Protein AF-A0A845UTW7-F1 (afdb_monomer_lite)

Sequence (625 aa):
MLAPALRFAIERIWRVDAPGRPQSWRLVCEIFSTGKVDPVLGNVALRILSENVTDVGDLAGLIERVAATPDDATLASVLNRLSRFVSMEIEGTRSITPERAIAWATLSERLTRANRFPLFDPARVLMQAIFQYGDLSDAALLDVFGRAARAMLGFAWSHSPPLQATSVSAIRFVGKSFAADATASRALLDRILRDPHFSQYADREAPWLSEQILPIAAADPAFAVEVYRCIYGQMITDTATSALGGSRSRIMPLSSNRRQDYEHSRWHLGQSLGRFLDISPEHGTRAVIEAVIGRAATEGYGIPDEPVLIDLGTTKVEFRGHDAEFNAWEEEDHDAPGGDDDLLKNFVAFLRRCNAEAFSVSVAAASRDYATASVWTRILGVASERVEEVGDLVWPLTERPDLIENSDTLRDAVRFVVAAWPSRAQEEKVRVERMWLDDTRHPDEERQKRWRLILGRLLALIPEEELALAATRNLRRQMEKAEELEENRPIRTSHFSWGGHEDWEIERLRQEGVDMDAGPNRMVLDASNALDAMCNATPNDGGAAALTALWSDAMALMALLDGNLGLHGRVDHSAWGHISNAIERVASSPNYAPGVDGLPDLETMFAVLDRLSSSRYPETRETKG

Foldseek 3Di:
DVLVVLLVVLLVLLVPADFQSQVLLVVLLVLQVPPDHDPSNNLSSLLSLLVPDQALRPNNNVLVVCVVCVPDPSNLVSLLVSLVSNLVVCVVVLADDQRSLLNLLLQLLSLLVSLDPSSLNSSLSSLVSCLRHNDCVDLSSLLSQLNSLLSQLVSQVVDVVGVLVSNLSSLLSNLQSCQSDVVSSLVRVVQCLDP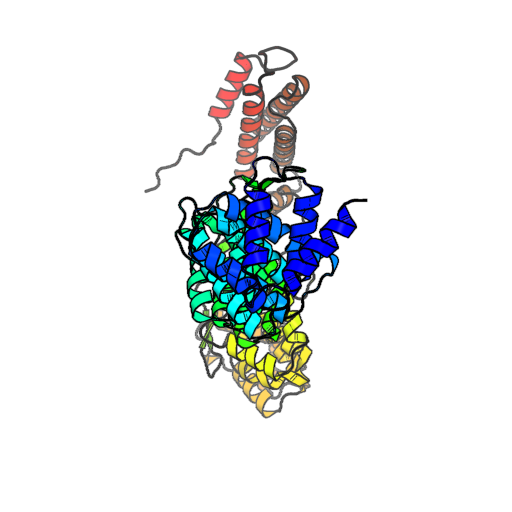PNVLVDLLRRLLSNLLSLLSNLLRPLVSSLVSLLSLLQDFHPFQPKAFVNRDQDPPDGDIGGSRVSSVSSLQSNLLCLLVSCVSPVLSSLSSLFSNQLSNLNPVPPDDWDDWDWFCQPVAIATATGHDDPQADPPDPPVPDPPDSSDSLVSVLVNCLPDALVSLLSSVVSCRPHYGHLSSLLSSLQSCLVVCVGHVVSCLSSLLGCRQCLDQSNVLSSLSNCLSNLVVDDLVSLVSNVVVLPPPVVQPDPVSVVSSLLSLLQNLLRHDLVSRNDPVSSVSSVVCVVVVSRDHSGRPHHDDDDPDPVVVVVLVVVVVVVDPCVDDLLVVLQVLLVVLQVLLVVADLQHALVSLLVSLVSLVVSVVSLVVDVPYDPVSLVSNLVSSVSSLCSQVRRPNRDDPPSNHHHPVRSVVVVVVSVPDCPPPDPDPDD

Radius of gyration: 34.96 Å; chains: 1; bounding box: 79×62×101 Å

Structure (mmCIF, N/CA/C/O backbone):
data_AF-A0A845UTW7-F1
#
_entry.id   AF-A0A845UTW7-F1
#
loop_
_atom_site.group_PDB
_atom_site.id
_atom_site.type_symbol
_atom_site.label_atom_id
_atom_site.label_alt_id
_atom_site.label_comp_id
_atom_site.label_asym_id
_atom_site.label_entity_id
_atom_site.label_seq_id
_atom_site.pdbx_PDB_ins_code
_atom_site.Cartn_x
_atom_site.Cartn_y
_atom_site.Cartn_z
_atom_site.occupancy
_atom_site.B_iso_or_equiv
_atom_site.auth_seq_id
_atom_site.auth_comp_id
_atom_site.auth_asym_id
_atom_site.auth_atom_id
_atom_site.pdbx_PDB_model_num
ATOM 1 N N . MET A 1 1 ? 21.739 27.414 -45.839 1.00 52.81 1 MET A N 1
ATOM 2 C CA . MET A 1 1 ? 20.981 26.729 -46.915 1.00 52.81 1 MET A CA 1
ATOM 3 C C . MET A 1 1 ? 21.338 25.241 -47.103 1.00 52.81 1 MET A C 1
ATOM 5 O O . MET A 1 1 ? 20.718 24.609 -47.942 1.00 52.81 1 MET A O 1
ATOM 9 N N . LEU A 1 2 ? 22.261 24.639 -46.332 1.00 64.94 2 LEU A N 1
ATOM 10 C CA . LEU A 1 2 ? 22.668 23.229 -46.524 1.00 64.94 2 LEU A CA 1
ATOM 11 C C . LEU A 1 2 ? 21.744 22.191 -45.853 1.00 64.94 2 LEU A C 1
ATOM 13 O O . LEU A 1 2 ? 21.607 21.085 -46.364 1.00 64.94 2 LEU A O 1
ATOM 17 N N . ALA A 1 3 ? 21.074 22.539 -44.749 1.00 69.00 3 ALA A N 1
ATOM 18 C CA . ALA A 1 3 ? 20.272 21.585 -43.974 1.00 69.00 3 ALA A CA 1
ATOM 19 C C . ALA A 1 3 ? 19.110 20.921 -44.757 1.00 69.00 3 ALA A C 1
ATOM 21 O O . ALA A 1 3 ? 18.964 19.706 -44.641 1.00 69.00 3 ALA A O 1
ATOM 22 N N . PRO A 1 4 ? 18.326 21.629 -45.601 1.00 79.81 4 PRO A N 1
ATOM 23 C CA . PRO A 1 4 ? 17.279 20.985 -46.402 1.00 79.81 4 PRO A CA 1
ATOM 24 C C . PRO A 1 4 ? 17.827 20.002 -47.445 1.00 79.81 4 PRO A C 1
ATOM 26 O O . PRO A 1 4 ? 17.272 18.924 -47.622 1.00 79.81 4 PRO A O 1
ATOM 29 N N . ALA A 1 5 ? 18.940 20.335 -48.108 1.00 83.19 5 ALA A N 1
ATOM 30 C CA . ALA A 1 5 ? 19.561 19.456 -49.102 1.00 83.19 5 ALA A CA 1
ATOM 31 C C . ALA A 1 5 ? 20.153 18.191 -48.457 1.00 83.19 5 ALA A C 1
ATOM 33 O O . ALA A 1 5 ? 19.958 17.089 -48.965 1.00 83.19 5 ALA A O 1
ATOM 34 N N . LEU A 1 6 ? 20.812 18.346 -47.301 1.00 83.25 6 LEU A N 1
ATOM 35 C CA . LEU A 1 6 ? 21.294 17.226 -46.489 1.00 83.25 6 LEU A CA 1
ATOM 36 C C . LEU A 1 6 ? 20.143 16.331 -46.031 1.00 83.25 6 LEU A C 1
ATOM 38 O O . LEU A 1 6 ? 20.268 15.108 -46.072 1.00 83.25 6 LEU A O 1
ATOM 42 N N . ARG A 1 7 ? 19.002 16.931 -45.670 1.00 85.25 7 ARG A N 1
ATOM 43 C CA . ARG A 1 7 ? 17.807 16.174 -45.307 1.00 85.25 7 ARG A CA 1
ATOM 44 C C . ARG A 1 7 ? 17.332 15.278 -46.441 1.00 85.25 7 ARG A C 1
ATOM 46 O O . ARG A 1 7 ? 17.216 14.073 -46.243 1.00 85.25 7 ARG A O 1
ATOM 53 N N . PHE A 1 8 ? 17.132 15.840 -47.632 1.00 87.12 8 PHE A N 1
ATOM 54 C CA . PHE A 1 8 ? 16.706 15.057 -48.793 1.00 87.12 8 PHE A CA 1
ATOM 55 C C . PHE A 1 8 ? 17.696 13.945 -49.152 1.00 87.12 8 PHE A C 1
ATOM 57 O O . PHE A 1 8 ? 17.273 12.864 -49.558 1.00 87.12 8 PHE A O 1
ATOM 64 N N . ALA A 1 9 ? 19.001 14.184 -48.998 1.00 88.12 9 ALA A N 1
ATOM 65 C CA . ALA A 1 9 ? 20.018 13.176 -49.278 1.00 88.12 9 ALA A CA 1
ATOM 66 C C . ALA A 1 9 ? 19.920 11.976 -48.320 1.00 88.12 9 ALA A C 1
ATOM 68 O O . ALA A 1 9 ? 19.870 10.838 -48.780 1.00 88.12 9 ALA A O 1
ATOM 69 N N . ILE A 1 10 ? 19.842 12.220 -47.008 1.00 88.25 10 ILE A N 1
ATOM 70 C CA . ILE A 1 10 ? 19.775 11.153 -45.995 1.00 88.25 10 ILE A CA 1
ATOM 71 C C . ILE A 1 10 ? 18.435 10.415 -46.067 1.00 88.25 10 ILE A C 1
ATOM 73 O O . ILE A 1 10 ? 18.403 9.189 -46.020 1.00 88.25 10 ILE A O 1
ATOM 77 N N . GLU A 1 11 ? 17.334 11.139 -46.263 1.00 89.69 11 GLU A N 1
ATOM 78 C CA . GLU A 1 11 ? 16.005 10.541 -46.413 1.00 89.69 11 GLU A CA 1
ATOM 79 C C . GLU A 1 11 ? 15.911 9.669 -47.675 1.00 89.69 11 GLU A C 1
ATOM 81 O O . GLU A 1 11 ? 15.311 8.594 -47.659 1.00 89.69 11 GLU A O 1
ATOM 86 N N . ARG A 1 12 ? 16.562 10.080 -48.773 1.00 91.25 12 ARG A N 1
ATOM 87 C CA . ARG A 1 12 ? 16.671 9.248 -49.976 1.00 91.25 12 ARG A CA 1
ATOM 88 C C . ARG A 1 12 ? 17.466 7.971 -49.712 1.00 91.25 12 ARG A C 1
ATOM 90 O O . ARG A 1 12 ? 17.062 6.925 -50.209 1.00 91.25 12 ARG A O 1
ATOM 97 N N . ILE A 1 13 ? 18.567 8.049 -48.959 1.00 91.38 13 ILE A N 1
ATOM 98 C CA . ILE A 1 13 ? 19.357 6.866 -48.588 1.00 91.38 13 ILE A CA 1
ATOM 99 C C . ILE A 1 13 ? 18.488 5.908 -47.773 1.00 91.38 13 ILE A C 1
ATOM 101 O O . ILE A 1 13 ? 18.367 4.755 -48.168 1.00 91.38 13 ILE A O 1
ATOM 105 N N . TRP A 1 14 ? 17.789 6.400 -46.745 1.00 92.81 14 TRP A N 1
ATOM 106 C CA . TRP A 1 14 ? 16.873 5.590 -45.935 1.00 92.81 14 TRP A CA 1
ATOM 107 C C . TRP A 1 14 ? 15.832 4.842 -46.775 1.00 92.81 14 TRP A C 1
ATOM 109 O O . TRP A 1 14 ? 15.663 3.631 -46.640 1.00 92.81 14 TRP A O 1
ATOM 119 N N . ARG A 1 15 ? 15.153 5.555 -47.684 1.00 90.31 15 ARG A N 1
ATOM 120 C CA . ARG A 1 15 ? 14.069 4.992 -48.506 1.00 90.31 15 ARG A CA 1
ATOM 121 C C . ARG A 1 15 ? 14.539 3.925 -49.497 1.00 90.31 15 ARG A C 1
ATOM 123 O O . ARG A 1 15 ? 13.763 3.028 -49.810 1.00 90.31 15 ARG A O 1
ATOM 130 N N . VAL A 1 16 ? 15.758 4.050 -50.025 1.00 93.56 16 VAL A N 1
ATOM 131 C CA . VAL A 1 16 ? 16.311 3.140 -51.049 1.00 93.56 16 VAL A CA 1
ATOM 132 C C . VAL A 1 16 ? 17.131 2.002 -50.424 1.00 93.56 16 VAL A C 1
ATOM 134 O O . VAL A 1 16 ? 17.463 1.039 -51.112 1.00 93.56 16 VAL A O 1
ATOM 137 N N . ASP A 1 17 ? 17.450 2.091 -49.132 1.00 93.44 17 ASP A N 1
ATOM 138 C CA . ASP A 1 17 ? 18.203 1.065 -48.415 1.00 93.44 17 ASP A CA 1
ATOM 139 C C . ASP A 1 17 ? 17.452 -0.273 -48.348 1.00 93.44 17 ASP A C 1
ATOM 141 O O . ASP A 1 17 ? 16.219 -0.335 -48.402 1.00 93.44 17 ASP A O 1
ATOM 145 N N . ALA A 1 18 ? 18.217 -1.348 -48.183 1.00 91.69 18 ALA A N 1
ATOM 146 C CA . ALA A 1 18 ? 17.693 -2.693 -48.003 1.00 91.69 18 ALA A CA 1
ATOM 147 C C . ALA A 1 18 ? 16.895 -2.821 -46.685 1.00 91.69 18 ALA A C 1
ATOM 149 O O . ALA A 1 18 ? 17.073 -2.003 -45.771 1.00 91.69 18 ALA A O 1
ATOM 150 N N . PRO A 1 19 ? 16.047 -3.862 -46.541 1.00 89.38 19 PRO A N 1
ATOM 151 C CA . PRO A 1 19 ? 15.441 -4.205 -45.255 1.00 89.38 19 PRO A CA 1
ATOM 152 C C . PRO A 1 19 ? 16.501 -4.270 -44.146 1.00 89.38 19 PRO A C 1
ATOM 154 O O . PRO A 1 19 ? 17.603 -4.769 -44.372 1.00 89.38 19 PRO A O 1
ATOM 157 N N . GLY A 1 20 ? 16.201 -3.718 -42.969 1.00 88.00 20 GLY A N 1
ATOM 158 C CA . GLY A 1 20 ? 17.194 -3.553 -41.899 1.00 88.00 20 GLY A CA 1
ATOM 159 C C . GLY A 1 20 ? 18.000 -2.257 -41.949 1.00 88.00 20 GLY A C 1
ATOM 160 O O . GLY A 1 20 ? 18.715 -1.956 -40.995 1.00 88.00 20 GLY A O 1
ATOM 161 N N . ARG A 1 21 ? 17.898 -1.489 -43.039 1.00 93.62 21 ARG A N 1
ATOM 162 C CA . ARG A 1 21 ? 18.571 -0.196 -43.244 1.00 93.62 21 ARG A CA 1
ATOM 163 C C . ARG A 1 21 ? 20.090 -0.205 -42.959 1.00 93.62 21 ARG A C 1
ATOM 165 O O . ARG A 1 21 ? 20.611 0.735 -42.345 1.00 93.62 21 ARG A O 1
ATOM 172 N N . PRO A 1 22 ? 20.845 -1.253 -43.353 1.00 92.06 22 PRO A N 1
ATOM 173 C CA . PRO A 1 22 ? 22.240 -1.402 -42.944 1.00 92.06 22 PRO A CA 1
ATOM 174 C C . PRO A 1 22 ? 23.150 -0.292 -43.487 1.00 92.06 22 PRO A C 1
ATOM 176 O O . PRO A 1 22 ? 24.118 0.077 -42.818 1.00 92.06 22 PRO A O 1
ATOM 179 N N . GLN A 1 23 ? 22.872 0.259 -44.675 1.00 91.69 23 GLN A N 1
ATOM 180 C CA . GLN A 1 23 ? 23.681 1.341 -45.247 1.00 91.69 23 GLN A CA 1
ATOM 181 C C . GLN A 1 23 ? 23.428 2.669 -44.528 1.00 91.69 23 GLN A C 1
ATOM 183 O O . GLN A 1 23 ? 24.366 3.424 -44.285 1.00 91.69 23 GLN A O 1
ATOM 188 N N . SER A 1 24 ? 22.186 2.923 -44.128 1.00 92.38 24 SER A N 1
ATOM 189 C CA . SER A 1 24 ? 21.762 4.122 -43.406 1.00 92.38 24 SER A CA 1
ATOM 190 C C . SER A 1 24 ? 22.375 4.167 -42.009 1.00 92.38 24 SER A C 1
ATOM 192 O O . SER A 1 24 ? 22.978 5.170 -41.619 1.00 92.38 24 SER A O 1
ATOM 194 N N . TRP A 1 25 ? 22.313 3.047 -41.280 1.00 92.31 25 TRP A N 1
ATOM 195 C CA . TRP A 1 25 ? 22.975 2.916 -39.981 1.00 92.31 25 TRP A CA 1
ATOM 196 C C . TRP A 1 25 ? 24.496 2.974 -40.113 1.00 92.31 25 TRP A C 1
ATOM 198 O O . TRP A 1 25 ? 25.168 3.573 -39.270 1.00 92.31 25 TRP A O 1
ATOM 208 N N . ARG A 1 26 ? 25.059 2.417 -41.196 1.00 90.12 26 ARG A N 1
ATOM 209 C CA . ARG A 1 26 ? 26.493 2.530 -41.469 1.00 90.12 26 ARG A CA 1
ATOM 210 C C . ARG A 1 26 ? 26.931 3.973 -41.661 1.00 90.12 26 ARG A C 1
ATOM 212 O O . ARG A 1 26 ? 27.864 4.392 -40.978 1.00 90.12 26 ARG A O 1
ATOM 219 N N . LEU A 1 27 ? 26.230 4.706 -42.521 1.00 89.50 27 LEU A N 1
ATOM 220 C CA . LEU A 1 27 ? 26.494 6.108 -42.816 1.00 89.50 27 LEU A CA 1
ATOM 221 C C . LEU A 1 27 ? 26.523 6.949 -41.540 1.00 89.50 27 LEU A C 1
ATOM 223 O O . LEU A 1 27 ? 27.447 7.733 -41.344 1.00 89.50 27 LEU A O 1
ATOM 227 N N . VAL A 1 28 ? 25.545 6.779 -40.646 1.00 88.31 28 VAL A N 1
ATOM 228 C CA . VAL A 1 28 ? 25.522 7.558 -39.403 1.00 88.31 28 VAL A CA 1
ATOM 229 C C . VAL A 1 28 ? 26.665 7.181 -38.473 1.00 88.31 28 VAL A C 1
ATOM 231 O O . VAL A 1 28 ? 27.310 8.074 -37.940 1.00 88.31 28 VAL A O 1
ATOM 234 N N . CYS A 1 29 ? 27.025 5.910 -38.322 1.00 86.81 29 CYS A N 1
ATOM 235 C CA . CYS A 1 29 ? 28.227 5.594 -37.548 1.00 86.81 29 CYS A CA 1
ATOM 236 C C . CYS A 1 29 ? 29.504 6.193 -38.166 1.00 86.81 29 CYS A C 1
ATOM 238 O O . CYS A 1 29 ? 30.359 6.667 -37.425 1.00 86.81 29 CYS A O 1
ATOM 240 N N . GLU A 1 30 ? 29.626 6.215 -39.496 1.00 86.50 30 GLU A N 1
ATOM 241 C CA . GLU A 1 30 ? 30.783 6.786 -40.203 1.00 86.50 30 GLU A CA 1
ATOM 242 C C . GLU A 1 30 ? 30.869 8.313 -40.064 1.00 86.50 30 GLU A C 1
ATOM 244 O O . GLU A 1 30 ? 31.948 8.855 -39.814 1.00 86.50 30 GLU A O 1
ATOM 249 N N . ILE A 1 31 ? 29.732 9.017 -40.142 1.00 85.38 31 ILE A N 1
ATOM 250 C CA . ILE A 1 31 ? 29.660 10.463 -39.878 1.00 85.38 31 ILE A CA 1
ATOM 251 C C . ILE A 1 31 ? 30.262 10.763 -38.501 1.00 85.38 31 ILE A C 1
ATOM 253 O O . ILE A 1 31 ? 31.047 11.701 -38.356 1.00 85.38 31 ILE A O 1
ATOM 257 N N . PHE A 1 32 ? 29.941 9.934 -37.506 1.00 81.62 32 PHE A N 1
ATOM 258 C CA . PHE A 1 32 ? 30.353 10.136 -36.121 1.00 81.62 32 PHE A CA 1
ATOM 259 C C . PHE A 1 32 ? 31.695 9.493 -35.740 1.00 81.62 32 PHE A C 1
ATOM 261 O O . PHE A 1 32 ? 32.225 9.827 -34.682 1.00 81.62 32 PHE A O 1
ATOM 268 N N . SER A 1 33 ? 32.285 8.645 -36.591 1.00 78.38 33 SER A N 1
ATOM 269 C CA . SER A 1 33 ? 33.652 8.131 -36.402 1.00 78.38 33 SER A CA 1
ATOM 270 C C . SER A 1 33 ? 34.731 9.152 -36.760 1.00 78.38 33 SER A C 1
ATOM 272 O O . SER A 1 33 ? 35.894 8.989 -36.397 1.00 78.38 33 SER A O 1
ATOM 274 N N . THR A 1 34 ? 34.370 10.222 -37.473 1.00 72.44 34 THR A N 1
ATOM 275 C CA . THR A 1 34 ? 35.296 11.319 -37.762 1.00 72.44 34 THR A CA 1
ATOM 276 C C . THR A 1 34 ? 35.497 12.174 -36.506 1.00 72.44 34 THR A C 1
ATOM 278 O O . THR A 1 34 ? 34.540 12.647 -35.898 1.00 72.44 34 THR A O 1
ATOM 281 N N . GLY A 1 35 ? 36.750 12.391 -36.085 1.00 63.03 35 GLY A N 1
ATOM 282 C CA . GLY A 1 35 ? 37.081 13.059 -34.811 1.00 63.03 35 GLY A CA 1
ATOM 283 C C . GLY A 1 35 ? 36.535 14.489 -34.632 1.00 63.03 35 GLY A C 1
ATOM 284 O O . GLY A 1 35 ? 36.616 15.040 -33.536 1.00 63.03 35 GLY A O 1
ATOM 285 N N . LYS A 1 36 ? 35.960 15.094 -35.683 1.00 72.56 36 LYS A N 1
ATOM 286 C CA . LYS A 1 36 ? 35.165 16.328 -35.638 1.00 72.56 36 LYS A CA 1
ATOM 287 C C . LYS A 1 36 ? 33.945 16.196 -36.553 1.00 72.56 36 LYS A C 1
ATOM 289 O O . LYS A 1 36 ? 34.042 16.432 -37.753 1.00 72.56 36 LYS A O 1
ATOM 294 N N . VAL A 1 37 ? 32.802 15.861 -35.964 1.00 75.56 37 VAL A N 1
ATOM 295 C CA . VAL A 1 37 ? 31.505 15.826 -36.655 1.00 75.56 37 VAL A CA 1
ATOM 296 C C . VAL A 1 37 ? 30.961 17.244 -36.791 1.00 75.56 37 VAL A C 1
ATOM 298 O O . VAL A 1 37 ? 30.896 17.966 -35.794 1.00 75.56 37 VAL A O 1
ATOM 301 N N . ASP A 1 38 ? 30.522 17.634 -37.988 1.00 81.56 38 ASP A N 1
ATOM 302 C CA . ASP A 1 38 ? 29.735 18.857 -38.165 1.00 81.56 38 ASP A CA 1
ATOM 303 C C . ASP A 1 38 ? 28.407 18.729 -37.381 1.00 81.56 38 ASP A C 1
ATOM 305 O O . ASP A 1 38 ? 27.634 17.798 -37.641 1.00 81.56 38 ASP A O 1
ATOM 309 N N . PRO A 1 39 ? 28.115 19.622 -36.412 1.00 82.00 39 PRO A N 1
ATOM 310 C CA . PRO A 1 39 ? 26.923 19.502 -35.574 1.00 82.00 39 PRO A CA 1
ATOM 311 C C . PRO A 1 39 ? 25.610 19.562 -36.361 1.00 82.00 39 PRO A C 1
ATOM 313 O O . PRO A 1 39 ? 24.641 18.913 -35.974 1.00 82.00 39 PRO A O 1
ATOM 316 N N . VAL A 1 40 ? 25.559 20.315 -37.464 1.00 83.38 40 VAL A N 1
ATOM 317 C CA . VAL A 1 40 ? 24.364 20.420 -38.309 1.00 83.38 40 VAL A CA 1
ATOM 318 C C . VAL A 1 40 ? 24.149 19.108 -39.052 1.00 83.38 40 VAL A C 1
ATOM 320 O O . VAL A 1 40 ? 23.042 18.577 -39.020 1.00 83.38 40 VAL A O 1
ATOM 323 N N . LEU A 1 41 ? 25.197 18.548 -39.662 1.00 84.50 41 LEU A N 1
ATOM 324 C CA . LEU A 1 41 ? 25.120 17.258 -40.349 1.00 84.50 41 LEU A CA 1
ATOM 325 C C . LEU A 1 41 ? 24.710 16.133 -39.392 1.00 84.50 41 LEU A C 1
ATOM 327 O O . LEU A 1 41 ? 23.784 15.382 -39.693 1.00 84.50 41 LEU A O 1
ATOM 331 N N . GLY A 1 42 ? 25.365 16.041 -38.231 1.00 85.25 42 GLY A N 1
ATOM 332 C CA . GLY A 1 42 ? 25.081 15.008 -37.236 1.00 85.25 42 GLY A CA 1
ATOM 333 C C . GLY A 1 42 ? 23.652 15.087 -36.695 1.00 85.25 42 GLY A C 1
ATOM 334 O O . GLY A 1 42 ? 22.963 14.071 -36.634 1.00 85.25 42 GLY A O 1
ATOM 335 N N . ASN A 1 43 ? 23.175 16.291 -36.361 1.00 87.62 43 ASN A N 1
ATOM 336 C CA . ASN A 1 43 ? 21.818 16.484 -35.847 1.00 87.62 43 ASN A CA 1
ATOM 337 C C . ASN A 1 43 ? 20.749 16.225 -36.917 1.00 87.62 43 ASN A C 1
ATOM 339 O O . ASN A 1 43 ? 19.729 15.609 -36.619 1.00 87.62 43 ASN A O 1
ATOM 343 N N . VAL A 1 44 ? 20.977 16.663 -38.162 1.00 87.94 44 VAL A N 1
ATOM 344 C CA . VAL A 1 44 ? 20.064 16.384 -39.283 1.00 87.94 44 VAL A CA 1
ATOM 345 C C . VAL A 1 44 ? 19.988 14.879 -39.541 1.00 87.94 44 VAL A C 1
ATOM 347 O O . VAL A 1 44 ? 18.890 14.355 -39.701 1.00 87.94 44 VAL A O 1
ATOM 350 N N . ALA A 1 45 ? 21.120 14.172 -39.514 1.00 89.12 45 ALA A N 1
ATOM 351 C CA . ALA A 1 45 ? 21.154 12.727 -39.710 1.00 89.12 45 ALA A CA 1
ATOM 352 C C . ALA A 1 45 ? 20.386 11.968 -38.620 1.00 89.12 45 ALA A C 1
ATOM 354 O O . ALA A 1 45 ? 19.508 11.171 -38.940 1.00 89.12 45 ALA A O 1
ATOM 355 N N . LEU A 1 46 ? 20.670 12.248 -37.342 1.00 90.88 46 LEU A N 1
ATOM 356 C CA . LEU A 1 46 ? 20.001 11.582 -36.219 1.00 90.88 46 LEU A CA 1
ATOM 357 C C . LEU A 1 46 ? 18.497 11.845 -36.201 1.00 90.88 46 LEU A C 1
ATOM 359 O O . LEU A 1 46 ? 17.735 10.912 -35.974 1.00 90.88 46 LEU A O 1
ATOM 363 N N . ARG A 1 47 ? 18.076 13.080 -36.494 1.00 88.62 47 ARG A N 1
ATOM 364 C CA . ARG A 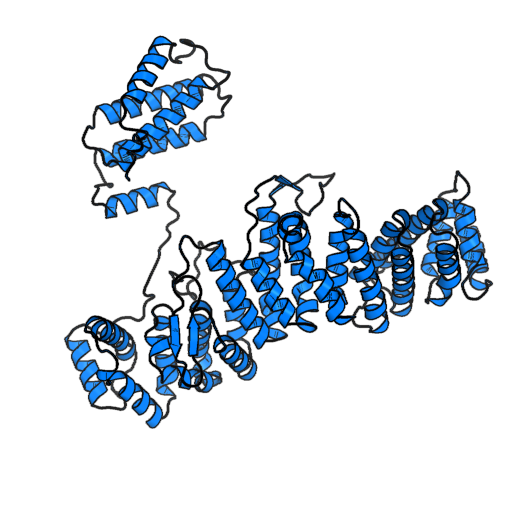1 47 ? 16.660 13.443 -36.583 1.00 88.62 47 ARG A CA 1
ATOM 365 C C . ARG A 1 47 ? 15.935 12.679 -37.690 1.00 88.62 47 ARG A C 1
ATOM 367 O O . ARG A 1 47 ? 14.834 12.196 -37.481 1.00 88.62 47 ARG A O 1
ATOM 374 N N . ILE A 1 48 ? 16.537 12.565 -38.872 1.00 88.94 48 ILE A N 1
ATOM 375 C CA . ILE A 1 48 ? 15.904 11.848 -39.986 1.00 88.94 48 ILE A CA 1
ATOM 376 C C . ILE A 1 48 ? 15.786 10.369 -39.656 1.00 88.94 48 ILE A C 1
ATOM 378 O O . ILE A 1 48 ? 14.726 9.791 -39.865 1.00 88.94 48 ILE A O 1
ATOM 382 N N . LEU A 1 49 ? 16.846 9.759 -39.123 1.00 89.56 49 LEU A N 1
ATOM 383 C CA . LEU A 1 49 ? 16.784 8.355 -38.737 1.00 89.56 49 LEU A CA 1
ATOM 384 C C . LEU A 1 49 ? 15.774 8.121 -37.610 1.00 89.56 49 LEU A C 1
ATOM 386 O O . LEU A 1 49 ? 15.035 7.148 -37.680 1.00 89.56 49 LEU A O 1
ATOM 390 N N . SER A 1 50 ? 15.694 9.005 -36.607 1.00 90.88 50 SER A N 1
ATOM 391 C CA . SER A 1 50 ? 14.708 8.861 -35.531 1.00 90.88 50 SER A CA 1
ATOM 392 C C . SER A 1 50 ? 13.281 8.947 -36.067 1.00 90.88 50 SER A C 1
ATOM 394 O O . SER A 1 50 ? 12.493 8.054 -35.762 1.00 90.88 50 SER A O 1
ATOM 396 N N . GLU A 1 51 ? 12.975 9.954 -36.894 1.00 89.00 51 GLU A N 1
ATOM 397 C CA . GLU A 1 51 ? 11.641 10.212 -37.461 1.00 89.00 51 GLU A CA 1
ATOM 398 C C . GLU A 1 51 ? 11.175 9.100 -38.422 1.00 89.00 51 GLU A C 1
ATOM 400 O O . GLU A 1 51 ? 9.974 8.877 -38.558 1.00 89.00 51 GLU A O 1
ATOM 405 N N . ASN A 1 52 ? 12.102 8.410 -39.099 1.00 91.50 52 ASN A N 1
ATOM 406 C CA . ASN A 1 52 ? 11.770 7.425 -40.134 1.00 91.50 52 ASN A CA 1
ATOM 407 C C . ASN A 1 52 ? 11.711 5.966 -39.649 1.00 91.50 52 ASN A C 1
ATOM 409 O O . ASN A 1 52 ? 11.301 5.108 -40.429 1.00 91.50 52 ASN A O 1
ATOM 413 N N . VAL A 1 53 ? 12.100 5.662 -38.405 1.00 93.94 53 VAL A N 1
ATOM 414 C CA . VAL A 1 53 ? 11.887 4.322 -37.828 1.00 93.94 53 VAL A CA 1
ATOM 415 C C . VAL A 1 53 ? 10.399 4.132 -37.562 1.00 93.94 53 VAL A C 1
ATOM 417 O O . VAL A 1 53 ? 9.820 4.828 -36.724 1.00 93.94 53 VAL A O 1
ATOM 420 N N . THR A 1 54 ? 9.801 3.167 -38.256 1.00 91.38 54 THR A N 1
ATOM 421 C CA . THR A 1 54 ? 8.370 2.849 -38.138 1.00 91.38 54 THR A CA 1
ATOM 422 C C . THR A 1 54 ? 8.114 1.501 -37.476 1.00 91.38 54 THR A C 1
ATOM 424 O O . THR A 1 54 ? 7.136 1.365 -36.745 1.00 91.38 54 THR A O 1
ATOM 427 N N . ASP A 1 55 ? 9.020 0.537 -37.657 1.00 92.75 55 ASP A N 1
ATOM 428 C CA . ASP A 1 55 ? 8.913 -0.805 -37.090 1.00 92.75 55 ASP A CA 1
ATOM 429 C C . ASP A 1 55 ? 10.276 -1.371 -36.642 1.00 92.75 55 ASP A C 1
ATOM 431 O O . ASP A 1 55 ? 11.334 -0.758 -36.805 1.00 92.75 55 ASP A O 1
ATOM 435 N N . VAL A 1 56 ? 10.251 -2.559 -36.031 1.00 93.06 56 VAL A N 1
ATOM 436 C CA . VAL A 1 56 ? 11.450 -3.258 -35.532 1.00 93.06 56 VAL A CA 1
ATOM 437 C C . VAL A 1 56 ? 12.421 -3.611 -36.666 1.00 93.06 56 VAL A C 1
ATOM 439 O O . VAL A 1 56 ? 13.638 -3.614 -36.467 1.00 93.06 56 VAL A O 1
ATOM 442 N N . GLY A 1 57 ? 11.899 -3.917 -37.853 1.00 93.38 57 GLY A N 1
ATOM 443 C CA . GLY A 1 57 ? 12.672 -4.268 -39.037 1.00 93.38 57 GLY A CA 1
ATOM 444 C C . GLY A 1 57 ? 13.570 -3.129 -39.505 1.00 93.38 57 GLY A C 1
ATOM 445 O O . GLY A 1 57 ? 14.693 -3.397 -39.923 1.00 93.38 57 GLY A O 1
ATOM 446 N N . ASP A 1 58 ? 13.159 -1.869 -39.352 1.00 94.62 58 ASP A N 1
ATOM 447 C CA . ASP A 1 58 ? 14.003 -0.703 -39.660 1.00 94.62 58 ASP A CA 1
ATOM 448 C C . ASP A 1 58 ? 15.276 -0.626 -38.786 1.00 94.62 58 ASP A C 1
ATOM 450 O O . ASP A 1 58 ? 16.271 -0.012 -39.180 1.00 94.62 58 ASP A O 1
ATOM 454 N N . LEU A 1 59 ? 15.280 -1.272 -37.613 1.00 94.94 59 LEU A N 1
ATOM 455 C CA . LEU A 1 59 ? 16.401 -1.281 -36.665 1.00 94.94 59 LEU A CA 1
ATOM 456 C C . LEU A 1 59 ? 17.334 -2.491 -36.816 1.00 94.94 59 LEU A C 1
ATOM 458 O O . LEU A 1 59 ? 18.368 -2.537 -36.143 1.00 94.94 59 LEU A O 1
ATOM 462 N N . ALA A 1 60 ? 17.016 -3.463 -37.679 1.00 93.69 60 ALA A N 1
ATOM 463 C CA . ALA A 1 60 ? 17.743 -4.735 -37.725 1.00 93.69 60 ALA A CA 1
ATOM 464 C C . ALA A 1 60 ? 19.249 -4.556 -37.999 1.00 93.69 60 ALA A C 1
ATOM 466 O O . ALA A 1 60 ? 20.071 -5.114 -37.275 1.00 93.69 60 ALA A O 1
ATOM 467 N N . GLY A 1 61 ? 19.632 -3.701 -38.954 1.00 93.00 61 GLY A N 1
ATOM 468 C CA . GLY A 1 61 ? 21.039 -3.436 -39.268 1.00 93.00 61 GLY A CA 1
ATOM 469 C C . GLY A 1 61 ? 21.799 -2.719 -38.144 1.00 93.00 61 GLY A C 1
ATOM 470 O O . GLY A 1 61 ? 23.001 -2.935 -37.977 1.00 93.00 61 GLY A O 1
ATOM 471 N N . LEU A 1 62 ? 21.117 -1.902 -37.331 1.00 93.75 62 LEU A N 1
ATOM 472 C CA . LEU A 1 62 ? 21.715 -1.300 -36.135 1.00 93.75 62 LEU A CA 1
ATOM 473 C C . LEU A 1 62 ? 21.928 -2.351 -35.041 1.00 93.75 62 LEU A C 1
ATOM 475 O O . LEU A 1 62 ? 22.995 -2.388 -34.430 1.00 93.75 62 LEU A O 1
ATOM 479 N N . ILE A 1 63 ? 20.937 -3.218 -34.819 1.00 93.88 63 ILE A N 1
ATOM 480 C CA . ILE A 1 63 ? 20.999 -4.307 -33.835 1.00 93.88 63 ILE A CA 1
ATOM 481 C C . ILE A 1 63 ? 22.125 -5.288 -34.182 1.00 93.88 63 ILE A C 1
ATOM 483 O O . ILE A 1 63 ? 22.921 -5.637 -33.309 1.00 93.88 63 ILE A O 1
ATOM 487 N N . GLU A 1 64 ? 22.238 -5.693 -35.449 1.00 92.94 64 GLU A N 1
ATOM 488 C CA . GLU A 1 64 ? 23.329 -6.551 -35.928 1.00 92.94 64 GLU A CA 1
ATOM 489 C C . GLU A 1 64 ? 24.698 -5.922 -35.662 1.00 92.94 64 GLU A C 1
ATOM 491 O O . GLU A 1 64 ? 25.619 -6.595 -35.198 1.00 92.94 64 GLU A O 1
ATOM 496 N N . ARG A 1 65 ? 24.830 -4.610 -35.887 1.00 90.81 65 ARG A N 1
ATOM 497 C CA . ARG A 1 65 ? 26.079 -3.895 -35.623 1.00 90.81 65 ARG A CA 1
ATOM 498 C C . ARG A 1 65 ? 26.417 -3.836 -34.135 1.00 90.81 65 ARG A C 1
ATOM 500 O O . ARG A 1 65 ? 27.569 -4.055 -33.777 1.00 90.81 65 ARG A O 1
ATOM 507 N N . VAL A 1 66 ? 25.434 -3.580 -33.270 1.00 92.56 66 VAL A N 1
ATOM 508 C CA . VAL A 1 66 ? 25.617 -3.632 -31.808 1.00 92.56 66 VAL A CA 1
ATOM 509 C C . VAL A 1 66 ? 26.098 -5.012 -31.367 1.00 92.56 66 VAL A C 1
ATOM 511 O O . VAL A 1 66 ? 27.013 -5.103 -30.554 1.00 92.56 66 VAL A O 1
ATOM 514 N N . ALA A 1 67 ? 25.521 -6.079 -31.922 1.00 90.62 67 ALA A N 1
ATOM 515 C CA . ALA A 1 67 ? 25.932 -7.444 -31.611 1.00 90.62 67 ALA A CA 1
ATOM 516 C C . ALA A 1 67 ? 27.351 -7.762 -32.115 1.00 90.62 67 ALA A C 1
ATOM 518 O O . ALA A 1 67 ? 28.099 -8.461 -31.434 1.00 90.62 67 ALA A O 1
ATOM 519 N N . ALA A 1 68 ? 27.732 -7.243 -33.285 1.00 91.44 68 ALA A N 1
ATOM 520 C CA . ALA A 1 68 ? 29.046 -7.475 -33.880 1.00 91.44 68 ALA A CA 1
ATOM 521 C C . ALA A 1 68 ? 30.173 -6.689 -33.188 1.00 91.44 68 ALA A C 1
ATOM 523 O O . ALA A 1 68 ? 31.284 -7.200 -33.051 1.00 91.44 68 ALA A O 1
ATOM 524 N N . THR A 1 69 ? 29.909 -5.451 -32.761 1.00 89.25 69 THR A N 1
ATOM 525 C CA . THR A 1 69 ? 30.913 -4.554 -32.165 1.00 89.25 69 THR A CA 1
ATOM 526 C C . THR A 1 69 ? 30.395 -3.884 -30.883 1.00 89.25 69 THR A C 1
ATOM 528 O O . THR A 1 69 ? 30.255 -2.659 -30.845 1.00 89.25 69 THR A O 1
ATOM 531 N N . PRO A 1 70 ? 30.113 -4.651 -29.812 1.00 86.31 70 PRO A N 1
ATOM 532 C CA . PRO A 1 70 ? 29.514 -4.117 -28.583 1.00 86.31 70 PRO A CA 1
ATOM 533 C C . PRO A 1 70 ? 30.459 -3.200 -27.786 1.00 86.31 70 PRO A C 1
ATOM 535 O O . PRO A 1 70 ? 29.995 -2.384 -26.991 1.00 86.31 70 PRO A O 1
ATOM 538 N N . ASP A 1 71 ? 31.771 -3.314 -28.012 1.00 87.88 71 ASP A N 1
ATOM 539 C CA . ASP A 1 71 ? 32.820 -2.536 -27.336 1.00 87.88 71 ASP A CA 1
ATOM 540 C C . ASP A 1 71 ? 33.257 -1.282 -28.129 1.00 87.88 71 ASP A C 1
ATOM 542 O O . ASP A 1 71 ? 34.181 -0.574 -27.726 1.00 87.88 71 ASP A O 1
ATOM 546 N N . ASP A 1 72 ? 32.604 -0.976 -29.258 1.00 89.12 72 ASP A N 1
ATOM 547 C CA . ASP A 1 72 ? 32.912 0.211 -30.063 1.00 89.12 72 ASP A CA 1
ATOM 548 C C . ASP A 1 72 ? 32.418 1.498 -29.371 1.00 89.12 72 ASP A C 1
ATOM 550 O O . ASP A 1 72 ? 31.222 1.804 -29.318 1.00 89.12 72 ASP A O 1
ATOM 554 N N . ALA A 1 73 ? 33.366 2.296 -28.871 1.00 86.44 73 ALA A N 1
ATOM 555 C CA . ALA A 1 73 ? 33.098 3.572 -28.210 1.00 86.44 73 ALA A CA 1
ATOM 556 C C . ALA A 1 73 ? 32.403 4.599 -29.125 1.00 86.44 73 ALA A C 1
ATOM 558 O O . ALA A 1 73 ? 31.615 5.424 -28.650 1.00 86.44 73 ALA A O 1
ATOM 559 N N . THR A 1 74 ? 32.659 4.549 -30.435 1.00 87.06 74 THR A N 1
ATOM 560 C CA . THR A 1 74 ? 31.998 5.424 -31.412 1.00 87.06 74 THR A CA 1
ATOM 561 C C . THR A 1 74 ? 30.530 5.051 -31.531 1.00 87.06 74 THR A C 1
ATOM 563 O O . THR A 1 74 ? 29.664 5.923 -31.451 1.00 87.06 74 THR A O 1
ATOM 566 N N . LEU A 1 75 ? 30.240 3.754 -31.663 1.00 89.75 75 LEU A N 1
ATOM 567 C CA . LEU A 1 75 ? 28.874 3.243 -31.711 1.00 89.75 75 LEU A CA 1
ATOM 568 C C . LEU A 1 75 ? 28.103 3.607 -30.437 1.00 89.75 75 LEU A C 1
ATOM 570 O O . LEU A 1 75 ? 26.990 4.123 -30.528 1.00 89.75 75 LEU A O 1
ATOM 574 N N . ALA A 1 76 ? 28.715 3.430 -29.263 1.00 89.88 76 ALA A N 1
ATOM 575 C CA . ALA A 1 76 ? 28.115 3.836 -27.994 1.00 89.88 76 ALA A CA 1
ATOM 576 C C . ALA A 1 76 ? 27.793 5.342 -27.960 1.00 89.88 76 ALA A C 1
ATOM 578 O O . ALA A 1 76 ? 26.690 5.730 -27.581 1.00 89.88 76 ALA A O 1
ATOM 579 N N . SER A 1 77 ? 28.711 6.200 -28.422 1.00 88.56 77 SER A N 1
ATOM 580 C CA . SER A 1 77 ? 28.494 7.653 -28.519 1.00 88.56 77 SER A CA 1
ATOM 581 C C . SER A 1 77 ? 27.341 8.020 -29.464 1.00 88.56 77 SER A C 1
ATOM 583 O O . SER A 1 77 ? 26.515 8.875 -29.133 1.00 88.56 77 SER A O 1
ATOM 585 N N . VAL A 1 78 ? 27.240 7.347 -30.617 1.00 90.62 78 VAL A N 1
ATOM 586 C CA . VAL A 1 78 ? 26.139 7.526 -31.579 1.00 90.62 78 VAL A CA 1
ATOM 587 C C . VAL A 1 78 ? 24.807 7.132 -30.959 1.00 90.62 78 VAL A C 1
ATOM 589 O O . VAL A 1 78 ? 23.871 7.927 -30.994 1.00 90.62 78 VAL A O 1
ATOM 592 N N . LEU A 1 79 ? 24.731 5.950 -30.346 1.00 93.75 79 LEU A N 1
ATOM 593 C CA . LEU A 1 79 ? 23.525 5.461 -29.677 1.00 93.75 79 LEU A CA 1
ATOM 594 C C . LEU A 1 79 ? 23.083 6.400 -28.558 1.00 93.75 79 LEU A C 1
ATOM 596 O O . LEU A 1 79 ? 21.896 6.671 -28.414 1.00 93.75 79 LEU A O 1
ATOM 600 N N . ASN A 1 80 ? 24.039 6.952 -27.812 1.00 91.38 80 ASN A N 1
ATOM 601 C CA . ASN A 1 80 ? 23.783 7.905 -26.742 1.00 91.38 80 ASN A CA 1
ATOM 602 C C . ASN A 1 80 ? 23.149 9.211 -27.256 1.00 91.38 80 ASN A C 1
ATOM 604 O O . ASN A 1 80 ? 22.285 9.802 -26.607 1.00 91.38 80 ASN A O 1
ATOM 608 N N . ARG A 1 81 ? 23.565 9.687 -28.434 1.00 91.50 81 ARG A N 1
ATOM 609 C CA . ARG A 1 81 ? 22.936 10.854 -29.070 1.00 91.50 81 ARG A CA 1
ATOM 610 C C . ARG A 1 81 ? 21.587 10.486 -29.679 1.00 91.50 81 ARG A C 1
ATOM 612 O O . ARG A 1 81 ? 20.628 11.222 -29.477 1.00 91.50 81 ARG A O 1
ATOM 619 N N . LEU A 1 82 ? 21.504 9.347 -30.367 1.00 94.25 82 LEU A N 1
ATOM 620 C CA . LEU A 1 82 ? 20.275 8.847 -30.982 1.00 94.25 82 LEU A CA 1
ATOM 621 C C . LEU A 1 82 ? 19.154 8.689 -29.950 1.00 94.25 82 LEU A C 1
ATOM 623 O O . LEU A 1 82 ? 18.064 9.205 -30.170 1.00 94.25 82 LEU A O 1
ATOM 627 N N . SER A 1 83 ? 19.425 8.053 -28.807 1.00 95.00 83 SER A N 1
ATOM 628 C CA . SER A 1 83 ? 18.426 7.850 -27.753 1.00 95.00 83 SER A CA 1
ATOM 629 C C . SER A 1 83 ? 17.863 9.167 -27.220 1.00 95.00 83 SER A C 1
ATOM 631 O O . SER A 1 83 ? 16.659 9.276 -27.014 1.00 95.00 83 SER A O 1
ATOM 633 N N . ARG A 1 84 ? 18.707 10.195 -27.054 1.00 93.69 84 ARG A N 1
ATOM 634 C CA . ARG A 1 84 ? 18.268 11.540 -26.648 1.00 93.69 84 ARG A CA 1
ATOM 635 C C . ARG A 1 84 ? 17.428 12.220 -27.724 1.00 93.69 84 ARG A C 1
ATOM 637 O O . ARG A 1 84 ? 16.434 12.843 -27.380 1.00 93.69 84 ARG A O 1
ATOM 644 N N . PHE A 1 85 ? 17.786 12.080 -29.002 1.00 92.44 85 PHE A N 1
ATOM 645 C CA . PHE A 1 85 ? 16.970 12.596 -30.107 1.00 92.44 85 PHE A CA 1
ATOM 646 C C . PHE A 1 85 ? 15.584 11.946 -30.140 1.00 92.44 85 PHE A C 1
ATOM 648 O O . PHE A 1 85 ? 14.587 12.656 -30.230 1.00 92.44 85 PHE A O 1
ATOM 655 N N . VAL A 1 86 ? 15.526 10.621 -29.994 1.00 94.25 86 VAL A N 1
ATOM 656 C CA . VAL A 1 86 ? 14.264 9.876 -29.903 1.00 94.25 86 VAL A CA 1
ATOM 657 C C . VAL A 1 86 ? 13.455 10.333 -28.684 1.00 94.25 86 VAL A C 1
ATOM 659 O O . VAL A 1 86 ? 12.277 10.638 -28.829 1.00 94.25 86 VAL A O 1
ATOM 662 N N . SER A 1 87 ? 14.082 10.460 -27.506 1.00 93.94 87 SER A N 1
ATOM 663 C CA . SER A 1 87 ? 13.419 10.965 -26.289 1.00 93.94 87 SER A CA 1
ATOM 664 C C . SER A 1 87 ? 12.821 12.352 -26.507 1.00 93.94 87 SER A C 1
ATOM 666 O O . SER A 1 87 ? 11.645 12.553 -26.237 1.00 93.94 87 SER A O 1
ATOM 668 N N . MET A 1 88 ? 13.590 13.287 -27.076 1.00 93.25 88 MET A N 1
ATOM 669 C CA . MET A 1 88 ? 13.126 14.649 -27.356 1.00 93.25 88 MET A CA 1
ATOM 670 C C . MET A 1 88 ? 11.958 14.687 -28.352 1.00 93.25 88 MET A C 1
ATOM 672 O O . MET A 1 88 ? 11.066 15.523 -28.222 1.00 93.25 88 MET A O 1
ATOM 676 N N . GLU A 1 89 ? 11.954 13.809 -29.357 1.00 92.38 89 GLU A N 1
ATOM 677 C CA . GLU A 1 89 ? 10.866 13.715 -30.336 1.00 92.38 89 GLU A CA 1
ATOM 678 C C . GLU A 1 89 ? 9.569 13.196 -29.692 1.00 92.38 89 GLU A C 1
ATOM 680 O O . GLU A 1 89 ? 8.496 13.779 -29.886 1.00 92.38 89 GLU A O 1
ATOM 685 N N . ILE A 1 90 ? 9.677 12.143 -28.878 1.00 93.12 90 ILE A N 1
ATOM 686 C CA . ILE A 1 90 ? 8.549 11.577 -28.128 1.00 93.12 90 ILE A CA 1
ATOM 687 C C . ILE A 1 90 ? 8.035 12.595 -27.100 1.00 93.12 90 ILE A C 1
ATOM 689 O O . ILE A 1 90 ? 6.835 12.818 -27.014 1.00 93.12 90 ILE A O 1
ATOM 693 N N . GLU A 1 91 ? 8.917 13.273 -26.363 1.00 91.19 91 GLU A N 1
ATOM 694 C CA . GLU A 1 91 ? 8.547 14.328 -25.406 1.00 91.19 91 GLU A CA 1
ATOM 695 C C . GLU A 1 91 ? 7.838 15.504 -26.092 1.00 91.19 91 GLU A C 1
ATOM 697 O O . GLU A 1 91 ? 6.860 16.040 -25.563 1.00 91.19 91 GLU A O 1
ATOM 702 N N . GLY A 1 92 ? 8.297 15.892 -27.286 1.00 90.75 92 GLY A N 1
ATOM 703 C CA . GLY A 1 92 ? 7.699 16.972 -28.070 1.00 90.75 92 GLY A CA 1
ATOM 704 C C . GLY A 1 92 ? 6.292 16.649 -28.579 1.00 90.75 92 GLY A C 1
ATOM 705 O O . GLY A 1 92 ? 5.444 17.537 -28.644 1.00 90.75 92 GLY A O 1
ATOM 706 N N . THR A 1 93 ? 6.027 15.385 -28.912 1.00 90.25 93 THR A N 1
ATOM 707 C CA . THR A 1 93 ? 4.714 14.904 -29.382 1.00 90.25 93 THR A CA 1
ATOM 708 C C . THR A 1 93 ? 3.838 14.336 -28.263 1.00 90.25 93 THR A C 1
ATOM 710 O O . THR A 1 93 ? 2.643 14.123 -28.469 1.00 90.25 93 THR A O 1
ATOM 713 N N . ARG A 1 94 ? 4.422 14.090 -27.083 1.00 90.81 94 ARG A N 1
ATOM 714 C CA . ARG A 1 94 ? 3.827 13.415 -25.916 1.00 90.81 94 ARG A CA 1
ATOM 715 C C . ARG A 1 94 ? 3.118 12.100 -26.253 1.00 90.81 94 ARG A C 1
ATOM 717 O O . ARG A 1 94 ? 2.157 11.729 -25.585 1.00 90.81 94 ARG A O 1
ATOM 724 N N . SER A 1 95 ? 3.557 11.420 -27.308 1.00 90.44 95 SER A N 1
ATOM 725 C CA . SER A 1 95 ? 2.943 10.189 -27.802 1.00 90.44 95 SER A CA 1
ATOM 726 C C . SER A 1 95 ? 3.924 9.397 -28.660 1.00 90.44 95 SER A C 1
ATOM 728 O O . SER A 1 95 ? 4.894 9.930 -29.195 1.00 90.44 95 SER A O 1
ATOM 730 N N . ILE A 1 96 ? 3.677 8.098 -28.784 1.00 93.81 96 ILE A N 1
ATOM 731 C CA . ILE A 1 96 ? 4.416 7.198 -29.665 1.00 93.81 96 ILE A CA 1
ATOM 732 C C . ILE A 1 96 ? 3.470 6.086 -30.122 1.00 93.81 96 ILE A C 1
ATOM 734 O O . ILE A 1 96 ? 2.656 5.610 -29.333 1.00 93.81 96 ILE A O 1
ATOM 738 N N . THR A 1 97 ? 3.543 5.686 -31.393 1.00 93.25 97 THR A N 1
ATOM 739 C CA . THR A 1 97 ? 2.726 4.570 -31.891 1.00 93.25 97 THR A CA 1
ATOM 740 C C . THR A 1 97 ? 3.227 3.239 -31.318 1.00 93.25 97 THR A C 1
ATOM 742 O O . THR A 1 97 ? 4.432 3.117 -31.063 1.00 93.25 97 THR A O 1
ATOM 745 N N . PRO A 1 98 ? 2.357 2.228 -31.132 1.00 92.88 98 PRO A N 1
ATOM 746 C CA . PRO A 1 98 ? 2.764 0.929 -30.599 1.00 92.88 98 PRO A CA 1
ATOM 747 C C . PRO A 1 98 ? 3.928 0.293 -31.369 1.00 92.88 98 PRO A C 1
ATOM 749 O O . PRO A 1 98 ? 4.909 -0.123 -30.761 1.00 92.88 98 PRO A O 1
ATOM 752 N N . GLU A 1 99 ? 3.901 0.303 -32.703 1.00 94.81 99 GLU A N 1
ATOM 753 C CA . GLU A 1 99 ? 4.933 -0.314 -33.550 1.00 94.81 99 GLU A CA 1
ATOM 754 C C . GLU A 1 99 ? 6.302 0.336 -33.336 1.00 94.81 99 GLU A C 1
ATOM 756 O O . GLU A 1 99 ? 7.323 -0.342 -33.175 1.00 94.81 99 GLU A O 1
ATOM 761 N N . ARG A 1 100 ? 6.314 1.669 -33.261 1.00 95.25 100 ARG A N 1
ATOM 762 C CA . ARG A 1 100 ? 7.529 2.445 -33.037 1.00 95.25 100 ARG A CA 1
ATOM 763 C C . ARG A 1 100 ? 8.028 2.280 -31.603 1.00 95.25 100 ARG A C 1
ATOM 765 O O . ARG A 1 100 ? 9.235 2.172 -31.389 1.00 95.25 100 ARG A O 1
ATOM 772 N N . ALA A 1 101 ? 7.129 2.219 -30.621 1.00 95.69 101 ALA A N 1
ATOM 773 C CA . ALA A 1 101 ? 7.487 1.935 -29.234 1.00 95.69 101 ALA A CA 1
ATOM 774 C C . ALA A 1 101 ? 8.115 0.540 -29.098 1.00 95.69 101 ALA A C 1
ATOM 776 O O . ALA A 1 101 ? 9.153 0.406 -28.449 1.00 95.69 101 ALA A O 1
ATOM 777 N N . ILE A 1 102 ? 7.554 -0.473 -29.770 1.00 96.88 102 ILE A N 1
ATOM 778 C CA . ILE A 1 102 ? 8.090 -1.841 -29.807 1.00 96.88 102 ILE A CA 1
ATOM 779 C C . ILE A 1 102 ? 9.477 -1.851 -30.458 1.00 96.88 102 ILE A C 1
ATOM 781 O O . ILE A 1 102 ? 10.386 -2.505 -29.941 1.00 96.88 102 ILE A O 1
ATOM 785 N N . ALA A 1 103 ? 9.681 -1.100 -31.544 1.00 96.56 103 ALA A N 1
ATOM 786 C CA . ALA A 1 103 ? 10.984 -0.961 -32.194 1.00 96.56 103 ALA A CA 1
ATOM 787 C C . ALA A 1 103 ? 12.053 -0.441 -31.218 1.00 96.56 103 ALA A C 1
ATOM 789 O O . ALA A 1 103 ? 13.072 -1.101 -30.988 1.00 96.56 103 ALA A O 1
ATOM 790 N N . TRP A 1 104 ? 11.800 0.700 -30.573 1.00 96.94 104 TRP A N 1
ATOM 791 C CA . TRP A 1 104 ? 12.756 1.296 -29.637 1.00 96.94 104 TRP A CA 1
ATOM 792 C C . TRP A 1 104 ? 12.933 0.477 -28.352 1.00 96.94 104 TRP A C 1
ATOM 794 O O . TRP A 1 104 ? 14.058 0.362 -27.867 1.00 96.94 104 TRP A O 1
ATOM 804 N N . ALA A 1 105 ? 11.875 -0.159 -27.839 1.00 96.62 105 ALA A N 1
ATOM 805 C CA . ALA A 1 105 ? 11.975 -1.088 -26.713 1.00 96.62 105 ALA A CA 1
ATOM 806 C C . ALA A 1 105 ? 12.824 -2.320 -27.062 1.00 96.62 105 ALA A C 1
ATOM 808 O O . ALA A 1 105 ? 13.639 -2.757 -26.249 1.00 96.62 105 ALA A O 1
ATOM 809 N N . THR A 1 106 ? 12.691 -2.843 -28.285 1.00 96.50 106 THR A N 1
ATOM 810 C CA . THR A 1 106 ? 13.518 -3.950 -28.786 1.00 96.50 106 THR A CA 1
ATOM 811 C C . THR A 1 106 ? 14.983 -3.538 -28.856 1.00 96.50 106 THR A C 1
ATOM 813 O O . THR A 1 106 ? 15.849 -4.284 -28.406 1.00 96.50 106 THR A O 1
ATOM 816 N N . LEU A 1 107 ? 15.290 -2.335 -29.355 1.00 96.50 107 LEU A N 1
ATOM 817 C CA . LEU A 1 107 ? 16.664 -1.834 -29.330 1.00 96.50 107 LEU A CA 1
ATOM 818 C C . LEU A 1 107 ? 17.197 -1.745 -27.895 1.00 96.50 107 LEU A C 1
ATOM 820 O O . LEU A 1 107 ? 18.295 -2.234 -27.638 1.00 96.50 107 LEU A O 1
ATOM 824 N N . SER A 1 108 ? 16.424 -1.198 -26.952 1.00 95.94 108 SER A N 1
ATOM 825 C CA . SER A 1 108 ? 16.811 -1.160 -25.535 1.00 95.94 108 SER A CA 1
ATOM 826 C C . SER A 1 108 ? 17.080 -2.546 -24.955 1.00 95.94 108 SER A C 1
ATOM 828 O O . SER A 1 108 ? 18.101 -2.732 -24.298 1.00 95.94 108 SER A O 1
ATOM 830 N N . GLU A 1 109 ? 16.226 -3.533 -25.238 1.00 95.38 109 GLU A N 1
ATOM 831 C CA . GLU A 1 109 ? 16.424 -4.924 -24.810 1.00 95.38 109 GLU A CA 1
ATOM 832 C C . GLU A 1 109 ? 17.766 -5.475 -25.310 1.00 95.38 109 GLU A C 1
ATOM 834 O O . GLU A 1 109 ? 18.545 -6.031 -24.531 1.00 95.38 109 GLU A O 1
ATOM 839 N N . ARG A 1 110 ? 18.090 -5.258 -26.590 1.00 94.88 110 ARG A N 1
ATOM 840 C CA . ARG A 1 110 ? 19.362 -5.700 -27.183 1.00 94.88 110 ARG A CA 1
ATOM 841 C C . ARG A 1 110 ? 20.567 -4.984 -26.581 1.00 94.88 110 ARG A C 1
ATOM 843 O O . ARG A 1 110 ? 21.562 -5.639 -26.273 1.00 94.88 110 ARG A O 1
ATOM 850 N N . LEU A 1 111 ? 20.471 -3.671 -26.372 1.00 94.31 111 LEU A N 1
ATOM 851 C CA . LEU A 1 111 ? 21.530 -2.870 -25.754 1.00 94.31 111 LEU A CA 1
ATOM 852 C C . LEU A 1 111 ? 21.818 -3.319 -24.318 1.00 94.31 111 LEU A C 1
ATOM 854 O O . LEU A 1 111 ? 22.976 -3.499 -23.948 1.00 94.31 111 LEU A O 1
ATOM 858 N N . THR A 1 112 ? 20.778 -3.559 -23.520 1.00 91.88 112 THR A N 1
ATOM 859 C CA . THR A 1 112 ? 20.928 -4.039 -22.144 1.00 91.88 112 THR A CA 1
ATOM 860 C C . THR A 1 112 ? 21.520 -5.450 -22.102 1.00 91.88 112 THR A C 1
ATOM 862 O O . THR A 1 112 ? 22.418 -5.718 -21.304 1.00 91.88 112 THR A O 1
ATOM 865 N N . ARG A 1 113 ? 21.096 -6.350 -22.999 1.00 89.88 113 ARG A N 1
ATOM 866 C CA . ARG A 1 113 ? 21.609 -7.733 -23.055 1.00 89.88 113 ARG A CA 1
ATOM 867 C C . ARG A 1 113 ? 23.036 -7.857 -23.568 1.00 89.88 113 ARG A C 1
ATOM 869 O O . ARG A 1 113 ? 23.686 -8.854 -23.264 1.00 89.88 113 ARG A O 1
ATOM 876 N N . ALA A 1 114 ? 23.546 -6.853 -24.280 1.00 89.75 114 ALA A N 1
ATOM 877 C CA . ALA A 1 114 ? 24.960 -6.796 -24.640 1.00 89.75 114 ALA A CA 1
ATOM 878 C C . ALA A 1 114 ? 25.879 -6.737 -23.402 1.00 89.75 114 ALA A C 1
ATOM 880 O O . ALA A 1 114 ? 27.064 -7.050 -23.512 1.00 89.75 114 ALA A O 1
ATOM 881 N N . ASN A 1 115 ? 25.342 -6.395 -22.218 1.00 86.25 115 ASN A N 1
ATOM 882 C CA . ASN A 1 115 ? 26.064 -6.422 -20.946 1.00 86.25 115 ASN A CA 1
ATOM 883 C C . ASN A 1 115 ? 27.337 -5.553 -21.000 1.00 86.25 115 ASN A C 1
ATOM 885 O O . ASN A 1 115 ? 28.424 -5.974 -20.595 1.00 86.25 115 ASN A O 1
ATOM 889 N N . ARG A 1 116 ? 27.211 -4.350 -21.582 1.00 88.44 116 ARG A N 1
ATOM 890 C CA . ARG A 1 116 ? 28.285 -3.355 -21.714 1.00 88.44 116 ARG A CA 1
ATOM 891 C C . ARG A 1 116 ? 27.852 -2.019 -21.138 1.00 88.44 116 ARG A C 1
ATOM 893 O O . ARG A 1 116 ? 26.847 -1.450 -21.555 1.00 88.44 116 ARG A O 1
ATOM 900 N N . PHE A 1 117 ? 28.664 -1.491 -20.225 1.00 86.06 117 PHE A N 1
ATOM 901 C CA . PHE A 1 117 ? 28.381 -0.245 -19.513 1.00 86.06 117 PHE A CA 1
ATOM 902 C C . PHE A 1 117 ? 28.058 0.952 -20.439 1.00 86.06 117 PHE A C 1
ATOM 904 O O . PHE A 1 117 ? 27.057 1.624 -20.188 1.00 86.06 117 PHE A O 1
ATOM 911 N N . PRO A 1 118 ? 28.789 1.205 -21.550 1.00 88.75 118 PRO A N 1
ATOM 912 C CA . PRO A 1 118 ? 28.495 2.340 -22.436 1.00 88.75 118 PRO A CA 1
ATOM 913 C C . PRO A 1 118 ? 27.144 2.265 -23.165 1.00 88.75 118 PRO A C 1
ATOM 915 O O . PRO A 1 118 ? 26.632 3.292 -23.605 1.00 88.75 118 PRO A O 1
ATOM 918 N N . LEU A 1 119 ? 26.563 1.070 -23.305 1.00 90.69 119 LEU A N 1
ATOM 919 C CA . LEU A 1 119 ? 25.292 0.850 -24.009 1.00 90.69 119 LEU A CA 1
ATOM 920 C C . LEU A 1 119 ? 24.074 1.002 -23.092 1.00 90.69 119 LEU A C 1
ATOM 922 O O . LEU A 1 119 ? 22.931 1.001 -23.547 1.00 90.69 119 LEU A O 1
ATOM 926 N N . PHE A 1 120 ? 24.311 1.158 -21.796 1.00 88.62 120 PHE A N 1
ATOM 927 C CA . PHE A 1 120 ? 23.255 1.136 -20.808 1.00 88.62 120 PHE A CA 1
ATOM 928 C C . PHE A 1 120 ? 22.499 2.468 -20.707 1.00 88.62 120 PHE A C 1
ATOM 930 O O . PHE A 1 120 ? 21.270 2.480 -20.678 1.00 88.62 120 PHE A O 1
ATOM 937 N N . ASP A 1 121 ? 23.211 3.602 -20.702 1.00 89.75 121 ASP A N 1
ATOM 938 C CA . ASP A 1 121 ? 22.579 4.932 -20.706 1.00 89.75 121 ASP A CA 1
ATOM 939 C C . ASP A 1 121 ? 21.637 5.136 -21.908 1.00 89.75 121 ASP A C 1
ATOM 941 O O . ASP A 1 121 ? 20.493 5.541 -21.683 1.00 89.75 121 ASP A O 1
ATOM 945 N N . PRO A 1 122 ? 22.016 4.800 -23.163 1.00 93.44 122 PRO A N 1
ATOM 946 C CA . PRO A 1 122 ? 21.080 4.912 -24.275 1.00 93.44 122 PRO A CA 1
ATOM 947 C C . PRO A 1 122 ? 19.853 4.009 -24.131 1.00 93.44 122 PRO A C 1
ATOM 949 O O . PRO A 1 122 ? 18.747 4.472 -24.413 1.00 93.44 122 PRO A O 1
ATOM 952 N N . ALA A 1 123 ? 20.014 2.774 -23.641 1.00 94.69 123 ALA A N 1
ATOM 953 C CA . ALA A 1 123 ? 18.886 1.881 -23.374 1.00 94.69 123 ALA A CA 1
ATOM 954 C C . ALA A 1 123 ? 17.930 2.475 -22.325 1.00 94.69 123 ALA A C 1
ATOM 956 O O . ALA A 1 123 ? 16.713 2.481 -22.519 1.00 94.69 123 ALA A O 1
ATOM 957 N N . ARG A 1 124 ? 18.483 3.026 -21.237 1.00 94.38 124 ARG A N 1
ATOM 958 C CA . ARG A 1 124 ? 17.733 3.668 -20.148 1.00 94.38 124 ARG A CA 1
ATOM 959 C C . ARG A 1 124 ? 16.962 4.895 -20.627 1.00 94.38 124 ARG A C 1
ATOM 961 O O . ARG A 1 124 ? 15.808 5.052 -20.251 1.00 94.38 124 ARG A O 1
ATOM 968 N N . VAL A 1 125 ? 17.566 5.744 -21.463 1.00 94.81 125 VAL A N 1
ATOM 969 C CA . VAL A 1 125 ? 16.906 6.938 -22.025 1.00 94.81 125 VAL A CA 1
ATOM 970 C C . VAL A 1 125 ? 15.705 6.549 -22.891 1.00 94.81 125 VAL A C 1
ATOM 972 O O . VAL A 1 125 ? 14.619 7.087 -22.700 1.00 94.81 125 VAL A O 1
ATOM 975 N N . LEU A 1 126 ? 15.871 5.573 -23.788 1.00 96.00 126 LEU A N 1
ATOM 976 C CA . LEU A 1 126 ? 14.766 5.061 -24.606 1.00 96.00 126 LEU A CA 1
ATOM 977 C C . LEU A 1 126 ? 13.649 4.467 -23.736 1.00 96.00 126 LEU A C 1
ATOM 979 O O . LEU A 1 126 ? 12.473 4.760 -23.947 1.00 96.00 126 LEU A O 1
ATOM 983 N N . MET A 1 127 ? 14.013 3.674 -22.722 1.00 96.31 127 MET A N 1
ATOM 984 C CA . MET A 1 127 ? 13.037 3.096 -21.797 1.00 96.31 127 MET A CA 1
ATOM 985 C C . MET A 1 127 ? 12.304 4.158 -20.985 1.00 96.31 127 MET A C 1
ATOM 987 O O . MET A 1 127 ? 11.103 4.028 -20.786 1.00 96.31 127 MET A O 1
ATOM 991 N N . GLN A 1 128 ? 12.979 5.234 -20.581 1.00 95.62 128 GLN A N 1
ATOM 992 C CA . GLN A 1 128 ? 12.355 6.344 -19.866 1.00 95.62 128 GLN A CA 1
ATOM 993 C C . GLN A 1 128 ? 11.307 7.067 -20.725 1.00 95.62 128 GLN A C 1
ATOM 995 O O . GLN A 1 128 ? 10.229 7.383 -20.220 1.00 95.62 128 GLN A O 1
ATOM 1000 N N . ALA A 1 129 ? 11.590 7.292 -22.011 1.00 95.12 129 ALA A N 1
ATOM 1001 C CA . ALA A 1 129 ? 10.634 7.910 -22.929 1.00 95.12 129 ALA A CA 1
ATOM 1002 C C . ALA A 1 129 ? 9.391 7.024 -23.128 1.00 95.12 129 ALA A C 1
ATOM 1004 O O . ALA A 1 129 ? 8.260 7.498 -23.031 1.00 95.12 129 ALA A O 1
ATOM 1005 N N . ILE A 1 130 ? 9.592 5.716 -23.324 1.00 96.44 130 ILE A N 1
ATOM 1006 C CA . ILE A 1 130 ? 8.493 4.748 -23.472 1.00 96.44 130 ILE A CA 1
ATOM 1007 C C . ILE A 1 130 ? 7.719 4.592 -22.158 1.00 96.44 130 ILE A C 1
ATOM 1009 O O . ILE A 1 130 ? 6.497 4.517 -22.167 1.00 96.44 130 ILE A O 1
ATOM 1013 N N . PHE A 1 131 ? 8.400 4.612 -21.012 1.00 95.38 131 PHE A N 1
ATOM 1014 C CA . PHE A 1 131 ? 7.754 4.593 -19.703 1.00 95.38 131 PHE A CA 1
ATOM 1015 C C . PHE A 1 131 ? 6.795 5.775 -19.529 1.00 95.38 131 PHE A C 1
ATOM 1017 O O . PHE A 1 131 ? 5.736 5.603 -18.931 1.00 95.38 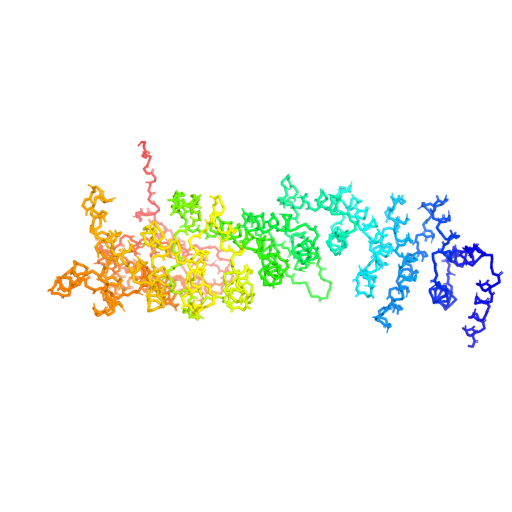131 PHE A O 1
ATOM 1024 N N . GLN A 1 132 ? 7.143 6.964 -20.025 1.00 94.06 132 GLN A N 1
ATOM 1025 C CA . GLN A 1 132 ? 6.315 8.164 -19.872 1.00 94.06 132 GLN A CA 1
ATOM 1026 C C . GLN A 1 132 ? 5.170 8.246 -20.886 1.00 94.06 132 GLN A C 1
ATOM 1028 O O . GLN A 1 132 ? 4.076 8.659 -20.509 1.00 94.06 132 GLN A O 1
ATOM 1033 N N . TYR A 1 133 ? 5.410 7.859 -22.142 1.00 94.75 133 TYR A N 1
ATOM 1034 C CA . TYR A 1 133 ? 4.497 8.160 -23.255 1.00 94.75 133 TYR A CA 1
ATOM 1035 C C . TYR A 1 133 ? 4.026 6.937 -24.054 1.00 94.75 133 TYR A C 1
ATOM 1037 O O . TYR A 1 133 ? 3.197 7.085 -24.947 1.00 94.75 133 TYR A O 1
ATOM 1045 N N . GLY A 1 134 ? 4.560 5.748 -23.772 1.00 92.56 134 GLY A N 1
ATOM 1046 C CA . GLY A 1 134 ? 4.156 4.501 -24.414 1.00 92.56 134 GLY A CA 1
ATOM 1047 C C . GLY A 1 134 ? 2.903 3.891 -23.785 1.00 92.56 134 GLY A C 1
ATOM 1048 O O . GLY A 1 134 ? 2.688 3.983 -22.574 1.00 92.56 134 GLY A O 1
ATOM 1049 N N . ASP A 1 135 ? 2.102 3.226 -24.615 1.00 92.81 135 ASP A N 1
ATOM 1050 C CA . ASP A 1 135 ? 0.908 2.499 -24.187 1.00 92.81 135 ASP A CA 1
ATOM 1051 C C . ASP A 1 135 ? 1.247 1.055 -23.789 1.00 92.81 135 ASP A C 1
ATOM 1053 O O . ASP A 1 135 ? 1.236 0.137 -24.606 1.00 92.81 135 ASP A O 1
ATOM 1057 N N . LEU A 1 136 ? 1.557 0.849 -22.508 1.00 92.94 136 LEU A N 1
ATOM 1058 C CA . LEU A 1 136 ? 1.872 -0.477 -21.961 1.00 92.94 136 LEU A CA 1
ATOM 1059 C C . LEU A 1 136 ? 0.639 -1.380 -21.759 1.00 92.94 136 LEU A C 1
ATOM 1061 O O . LEU A 1 136 ? 0.776 -2.444 -21.160 1.00 92.94 136 LEU A O 1
ATOM 1065 N N . SER A 1 137 ? -0.548 -0.982 -22.234 1.00 92.31 137 SER A N 1
ATOM 1066 C CA . SER A 1 137 ? -1.678 -1.910 -22.361 1.00 92.31 137 SER A CA 1
ATOM 1067 C C . SER A 1 137 ? -1.540 -2.831 -23.582 1.00 92.31 137 SER A C 1
ATOM 1069 O O . SER A 1 137 ? -2.122 -3.917 -23.596 1.00 92.31 137 SER A O 1
ATOM 1071 N N . ASP A 1 138 ? -0.718 -2.452 -24.570 1.00 95.62 138 ASP A N 1
ATOM 1072 C CA . ASP A 1 138 ? -0.343 -3.323 -25.683 1.00 95.62 138 ASP A CA 1
ATOM 1073 C C . ASP A 1 138 ? 0.543 -4.479 -25.191 1.00 95.62 138 ASP A C 1
ATOM 1075 O O . ASP A 1 138 ? 1.623 -4.274 -24.628 1.00 95.62 138 ASP A O 1
ATOM 1079 N N . ALA A 1 139 ? 0.095 -5.715 -25.424 1.00 95.50 139 ALA A N 1
ATOM 1080 C CA . ALA A 1 139 ? 0.759 -6.911 -24.912 1.00 95.50 139 ALA A CA 1
ATOM 1081 C C . ALA A 1 139 ? 2.165 -7.128 -25.500 1.00 95.50 139 ALA A C 1
ATOM 1083 O O . ALA A 1 139 ? 3.054 -7.603 -24.792 1.00 95.50 139 ALA A O 1
ATOM 1084 N N . ALA A 1 140 ? 2.386 -6.780 -26.773 1.00 95.81 140 ALA A N 1
ATOM 1085 C CA . ALA A 1 140 ? 3.683 -6.958 -27.419 1.00 95.81 140 ALA A CA 1
ATOM 1086 C C . ALA A 1 140 ? 4.698 -5.937 -26.894 1.00 95.81 140 ALA A C 1
ATOM 1088 O O . ALA A 1 140 ? 5.844 -6.301 -26.609 1.00 95.81 140 ALA A O 1
ATOM 1089 N N . LEU A 1 141 ? 4.274 -4.683 -26.708 1.00 96.94 141 LEU A N 1
ATOM 1090 C CA . LEU A 1 141 ? 5.093 -3.649 -26.085 1.00 96.94 141 LEU A CA 1
ATOM 1091 C C . LEU A 1 141 ? 5.401 -3.983 -24.624 1.00 96.94 141 LEU A C 1
ATOM 1093 O O . LEU A 1 141 ? 6.561 -3.900 -24.216 1.00 96.94 141 LEU A O 1
ATOM 1097 N N . LEU A 1 142 ? 4.389 -4.382 -23.850 1.00 97.38 142 LEU A N 1
ATOM 1098 C CA . LEU A 1 142 ? 4.531 -4.758 -22.444 1.00 97.38 142 LEU A CA 1
ATOM 1099 C C . LEU A 1 142 ? 5.563 -5.880 -22.262 1.00 97.38 142 LEU A C 1
ATOM 1101 O O . LEU A 1 142 ? 6.440 -5.784 -21.403 1.00 97.38 142 LEU A O 1
ATOM 1105 N N . ASP A 1 143 ? 5.498 -6.911 -23.103 1.00 97.12 143 ASP A N 1
ATOM 1106 C CA . ASP A 1 143 ? 6.398 -8.062 -23.071 1.00 97.12 143 ASP A CA 1
ATOM 1107 C C . ASP A 1 143 ? 7.866 -7.678 -23.350 1.00 97.12 143 ASP A C 1
ATOM 1109 O O . ASP A 1 143 ? 8.772 -8.009 -22.571 1.00 97.12 143 ASP A O 1
ATOM 1113 N N . VAL A 1 144 ? 8.129 -6.919 -24.423 1.00 97.06 144 VAL A N 1
ATOM 1114 C CA . VAL A 1 144 ? 9.501 -6.484 -24.745 1.00 97.06 144 VAL A CA 1
ATOM 1115 C C . VAL A 1 144 ? 10.042 -5.472 -23.733 1.00 97.06 144 VAL A C 1
ATOM 1117 O O . VAL A 1 144 ? 11.200 -5.584 -23.319 1.00 97.06 144 VAL A O 1
ATOM 1120 N N . PHE A 1 145 ? 9.205 -4.536 -23.278 1.00 97.62 145 PHE A N 1
ATOM 1121 C CA . PHE A 1 145 ? 9.564 -3.558 -22.254 1.00 97.62 145 PHE A CA 1
ATOM 1122 C C . PHE A 1 145 ? 9.900 -4.258 -20.933 1.00 97.62 145 PHE A C 1
ATOM 1124 O O . PHE A 1 145 ? 10.934 -3.972 -20.332 1.00 97.62 145 PHE A O 1
ATOM 1131 N N . GLY A 1 146 ? 9.081 -5.225 -20.506 1.00 97.25 146 GLY A N 1
ATOM 1132 C CA . GLY A 1 146 ? 9.291 -5.969 -19.265 1.00 97.25 146 GLY A CA 1
ATOM 1133 C C . GLY A 1 146 ? 10.579 -6.788 -19.265 1.00 97.25 146 GLY A C 1
ATOM 1134 O O . GLY A 1 146 ? 11.327 -6.769 -18.283 1.00 97.25 146 GLY A O 1
ATOM 1135 N N . ARG A 1 147 ? 10.907 -7.452 -20.382 1.00 96.62 147 ARG A N 1
ATOM 1136 C CA . ARG A 1 147 ? 12.205 -8.133 -20.529 1.00 96.62 147 ARG A CA 1
ATOM 1137 C C . ARG A 1 147 ? 13.379 -7.166 -20.409 1.00 96.62 147 ARG A C 1
ATOM 1139 O O . ARG A 1 147 ? 14.332 -7.463 -19.686 1.00 96.62 147 ARG A O 1
ATOM 1146 N N . ALA A 1 148 ? 13.312 -6.028 -21.100 1.00 96.44 148 ALA A N 1
ATOM 1147 C CA . ALA A 1 148 ? 14.354 -5.010 -21.046 1.00 96.44 148 ALA A CA 1
ATOM 1148 C C . ALA A 1 148 ? 14.513 -4.451 -19.623 1.00 96.44 148 ALA A C 1
ATOM 1150 O O . ALA A 1 148 ? 15.630 -4.388 -19.118 1.00 96.44 148 ALA A O 1
ATOM 1151 N N . ALA A 1 149 ? 13.406 -4.134 -18.948 1.00 97.38 149 ALA A N 1
ATOM 1152 C CA . ALA A 1 149 ? 13.380 -3.613 -17.584 1.00 97.38 149 ALA A CA 1
ATOM 1153 C C . ALA A 1 149 ? 14.025 -4.574 -16.572 1.00 97.38 149 ALA A C 1
ATOM 1155 O O . ALA A 1 149 ? 14.900 -4.171 -15.803 1.00 97.38 149 ALA A O 1
ATOM 1156 N N . ARG A 1 150 ? 13.656 -5.863 -16.603 1.00 97.00 150 ARG A N 1
ATOM 1157 C CA . ARG A 1 150 ? 14.244 -6.877 -15.708 1.00 97.00 150 ARG A CA 1
ATOM 1158 C C . ARG A 1 150 ? 15.732 -7.083 -15.977 1.00 97.00 150 ARG A C 1
ATOM 1160 O O . ARG A 1 150 ? 16.520 -7.131 -15.034 1.00 97.00 150 ARG A O 1
ATOM 1167 N N . ALA A 1 151 ? 16.137 -7.148 -17.248 1.00 94.94 151 ALA A N 1
ATOM 1168 C CA . ALA A 1 151 ? 17.552 -7.233 -17.614 1.00 94.94 151 ALA A CA 1
ATOM 1169 C C . ALA A 1 151 ? 18.334 -5.992 -17.144 1.00 94.94 151 ALA A C 1
ATOM 1171 O O . ALA A 1 151 ? 19.466 -6.108 -16.675 1.00 94.94 151 ALA A O 1
ATOM 1172 N N . MET A 1 152 ? 17.706 -4.816 -17.225 1.00 95.38 152 MET A N 1
ATOM 1173 C CA . MET A 1 152 ? 18.275 -3.534 -16.823 1.00 95.38 152 MET A CA 1
ATOM 1174 C C . MET A 1 152 ? 18.542 -3.499 -15.318 1.00 95.38 152 MET A C 1
ATOM 1176 O O . MET A 1 152 ? 19.650 -3.165 -14.898 1.00 95.38 152 MET A O 1
ATOM 1180 N N . LEU A 1 153 ? 17.560 -3.905 -14.511 1.00 95.56 153 LEU A N 1
ATOM 1181 C CA . LEU A 1 153 ? 17.693 -3.963 -13.057 1.00 95.56 153 LEU A CA 1
ATOM 1182 C C . LEU A 1 153 ? 18.701 -5.039 -12.618 1.00 95.56 153 LEU A C 1
ATOM 1184 O O . LEU A 1 153 ? 19.557 -4.773 -11.776 1.00 95.56 153 LEU A O 1
ATOM 1188 N N . GLY A 1 154 ? 18.676 -6.219 -13.247 1.00 94.06 154 GLY A N 1
ATOM 1189 C CA . GLY A 1 154 ? 19.648 -7.284 -12.979 1.00 94.06 154 GLY A CA 1
ATOM 1190 C C . GLY A 1 154 ? 21.097 -6.845 -13.221 1.00 94.06 154 GLY A C 1
ATOM 1191 O O . GLY A 1 154 ? 21.966 -7.085 -12.385 1.00 94.06 154 GLY A O 1
ATOM 1192 N N . PHE A 1 155 ? 21.350 -6.133 -14.323 1.00 90.88 155 PHE A N 1
ATOM 1193 C CA . PHE A 1 155 ? 22.660 -5.547 -14.620 1.00 90.88 155 PHE A CA 1
ATOM 1194 C C . PHE A 1 155 ? 23.065 -4.472 -13.603 1.00 90.88 155 PHE A C 1
ATOM 1196 O O . PHE A 1 155 ? 24.212 -4.425 -13.159 1.00 90.88 155 PHE A O 1
ATOM 1203 N N . ALA A 1 156 ? 22.133 -3.600 -13.215 1.00 92.06 156 ALA A N 1
ATOM 1204 C CA . ALA A 1 156 ? 22.394 -2.523 -12.263 1.00 92.06 156 ALA A CA 1
ATOM 1205 C C . ALA A 1 156 ? 22.921 -3.047 -10.921 1.00 92.06 156 ALA A C 1
ATOM 1207 O O . ALA A 1 156 ? 23.880 -2.503 -10.369 1.00 92.06 156 ALA A O 1
ATOM 1208 N N . TRP A 1 157 ? 22.311 -4.129 -10.432 1.00 92.62 157 TRP A N 1
ATOM 1209 C CA . TRP A 1 157 ? 22.666 -4.779 -9.174 1.00 92.62 157 TRP A CA 1
ATOM 1210 C C . TRP A 1 157 ? 23.837 -5.759 -9.274 1.00 92.62 157 TRP A C 1
ATOM 1212 O O . TRP A 1 157 ? 24.375 -6.145 -8.239 1.00 92.62 157 TRP A O 1
ATOM 1222 N N . SER A 1 158 ? 24.257 -6.167 -10.477 1.00 90.25 158 SER A N 1
ATOM 1223 C CA . SER A 1 158 ? 25.444 -7.018 -10.642 1.00 90.25 158 SER A CA 1
ATOM 1224 C C . SER A 1 158 ? 26.764 -6.247 -10.513 1.00 90.25 158 SER A C 1
ATOM 1226 O O . SER A 1 158 ? 27.825 -6.864 -10.459 1.00 90.25 158 SER A O 1
ATOM 1228 N N . HIS A 1 159 ? 26.722 -4.911 -10.497 1.00 85.94 159 HIS A N 1
ATOM 1229 C CA . HIS A 1 159 ? 27.899 -4.058 -10.320 1.00 85.94 159 HIS A CA 1
ATOM 1230 C C . HIS A 1 159 ? 28.201 -3.828 -8.837 1.00 85.94 159 HIS A C 1
ATOM 1232 O O . HIS A 1 159 ? 27.296 -3.770 -8.009 1.00 85.94 159 HIS A O 1
ATOM 1238 N N . SER A 1 160 ? 29.485 -3.654 -8.511 1.00 81.25 160 SER A N 1
ATOM 1239 C CA . SER A 1 160 ? 29.948 -3.320 -7.162 1.00 81.25 160 SER A CA 1
ATOM 1240 C C . SER A 1 160 ? 30.788 -2.033 -7.201 1.00 81.25 160 SER A C 1
ATOM 1242 O O . SER A 1 160 ? 31.911 -2.078 -7.710 1.00 81.25 160 SER A O 1
ATOM 1244 N N . PRO A 1 161 ? 30.284 -0.893 -6.686 1.00 81.44 161 PRO A N 1
ATOM 1245 C CA . PRO A 1 161 ? 28.950 -0.710 -6.103 1.00 81.44 161 PRO A CA 1
ATOM 1246 C C . PRO A 1 161 ? 27.828 -0.761 -7.162 1.00 81.44 161 PRO A C 1
ATOM 1248 O O . PRO A 1 161 ? 28.094 -0.492 -8.339 1.00 81.44 161 PRO A O 1
ATOM 1251 N N . PRO A 1 162 ? 26.574 -1.061 -6.767 1.00 82.81 162 PRO A N 1
ATOM 1252 C CA . PRO A 1 162 ? 25.441 -1.048 -7.686 1.00 82.81 162 PRO A CA 1
ATOM 1253 C C . PRO A 1 162 ? 25.254 0.310 -8.365 1.00 82.81 162 PRO A C 1
ATOM 1255 O O . PRO A 1 162 ? 25.512 1.365 -7.774 1.00 82.81 162 PRO A O 1
ATOM 1258 N N . LEU A 1 163 ? 24.755 0.295 -9.601 1.00 86.50 163 LEU A N 1
ATOM 1259 C CA . LEU A 1 163 ? 24.530 1.503 -10.397 1.00 86.50 163 LEU A CA 1
ATOM 1260 C C . LEU A 1 163 ? 23.264 2.241 -9.933 1.00 86.50 163 LEU A C 1
ATOM 1262 O O . LEU A 1 163 ? 22.231 2.203 -10.590 1.00 86.50 163 LEU A O 1
ATOM 1266 N N . GLN A 1 164 ? 23.352 2.950 -8.809 1.00 82.75 164 GLN A N 1
ATOM 1267 C CA . GLN A 1 164 ? 22.209 3.527 -8.082 1.00 82.75 164 GLN A CA 1
ATOM 1268 C C . GLN A 1 164 ? 21.219 4.328 -8.948 1.00 82.75 164 GLN A C 1
ATOM 1270 O O . GLN A 1 164 ? 20.026 4.035 -8.957 1.00 82.75 164 GLN A O 1
ATOM 1275 N N . ALA A 1 165 ? 21.697 5.297 -9.738 1.00 80.19 165 ALA A N 1
ATOM 1276 C CA . ALA A 1 165 ? 20.829 6.115 -10.599 1.00 80.19 165 ALA A CA 1
ATOM 1277 C C . ALA A 1 165 ? 20.063 5.282 -11.645 1.00 80.19 165 ALA A C 1
ATOM 1279 O O . ALA A 1 165 ? 18.961 5.625 -12.072 1.00 80.19 165 ALA A O 1
ATOM 1280 N N . THR A 1 166 ? 20.666 4.172 -12.058 1.00 85.88 166 THR A N 1
ATOM 1281 C CA . THR A 1 166 ? 20.060 3.210 -12.965 1.00 85.88 166 THR A CA 1
ATOM 1282 C C . THR A 1 166 ? 19.052 2.323 -12.235 1.00 85.88 166 THR A C 1
ATOM 1284 O O . THR A 1 166 ? 17.955 2.137 -12.760 1.00 85.88 166 THR A O 1
ATOM 1287 N N . SER A 1 167 ? 19.401 1.801 -11.052 1.00 90.25 167 SER A N 1
ATOM 1288 C CA . SER A 1 167 ? 18.526 0.930 -10.259 1.00 90.25 167 SER A CA 1
ATOM 1289 C C . SER A 1 167 ? 17.177 1.596 -10.021 1.00 90.25 167 SER A C 1
ATOM 1291 O O . SER A 1 167 ? 16.149 0.996 -10.304 1.00 90.25 167 SER A O 1
ATOM 1293 N N . VAL A 1 168 ? 17.180 2.877 -9.637 1.00 88.69 168 VAL A N 1
ATOM 1294 C CA . VAL A 1 168 ? 15.964 3.679 -9.430 1.00 88.69 168 VAL A CA 1
ATOM 1295 C C . VAL A 1 168 ? 15.037 3.661 -10.650 1.00 88.69 168 VAL A C 1
ATOM 1297 O O . VAL A 1 168 ? 13.850 3.374 -10.529 1.00 88.69 168 VAL A O 1
ATOM 1300 N N . SER A 1 169 ? 15.571 3.926 -11.847 1.00 91.56 169 SER A N 1
ATOM 1301 C CA . SER A 1 169 ? 14.757 3.917 -13.075 1.00 91.56 169 SER A CA 1
ATOM 1302 C C . SER A 1 169 ? 14.261 2.505 -13.394 1.00 91.56 169 SER A C 1
ATOM 1304 O O . SER A 1 169 ? 13.094 2.306 -13.719 1.00 91.56 169 SER A O 1
ATOM 1306 N N . ALA A 1 170 ? 15.143 1.513 -13.265 1.00 95.25 170 ALA A N 1
ATOM 1307 C CA . ALA A 1 170 ? 14.841 0.135 -13.612 1.00 95.25 170 ALA A CA 1
ATOM 1308 C C . ALA A 1 170 ? 13.801 -0.498 -12.670 1.00 95.25 170 ALA A C 1
ATOM 1310 O O . ALA A 1 170 ? 12.950 -1.242 -13.146 1.00 95.25 170 ALA A O 1
ATOM 1311 N N . ILE A 1 171 ? 13.788 -0.151 -11.377 1.00 97.12 171 ILE A N 1
ATOM 1312 C CA . ILE A 1 171 ? 12.738 -0.558 -10.425 1.00 97.12 171 ILE A CA 1
ATOM 1313 C C . ILE A 1 171 ? 11.371 -0.072 -10.904 1.00 97.12 171 ILE A C 1
ATOM 1315 O O . ILE A 1 171 ? 10.436 -0.866 -10.995 1.00 97.12 171 ILE A O 1
ATOM 1319 N N . ARG A 1 172 ? 11.268 1.204 -11.300 1.00 96.38 172 ARG A N 1
ATOM 1320 C CA . ARG A 1 172 ? 10.018 1.769 -11.831 1.00 96.38 172 ARG A CA 1
ATOM 1321 C C . ARG A 1 172 ? 9.583 1.060 -13.108 1.00 96.38 172 ARG A C 1
ATOM 1323 O O . ARG A 1 172 ? 8.405 0.761 -13.279 1.00 96.38 172 ARG A O 1
ATOM 1330 N N . PHE A 1 173 ? 10.532 0.758 -13.995 1.00 97.56 173 PHE A N 1
ATOM 1331 C CA . PHE A 1 173 ? 10.249 0.033 -15.233 1.00 97.56 173 PHE A CA 1
ATOM 1332 C C . PHE A 1 173 ? 9.736 -1.383 -14.951 1.00 97.56 173 PHE A C 1
ATOM 1334 O O . PHE A 1 173 ? 8.726 -1.780 -15.530 1.00 97.56 173 PHE A O 1
ATOM 1341 N N . VAL A 1 174 ? 10.378 -2.126 -14.044 1.00 98.31 174 VAL A N 1
ATOM 1342 C CA . VAL A 1 174 ? 9.950 -3.482 -13.661 1.00 98.31 174 VAL A CA 1
ATOM 1343 C C . VAL A 1 174 ? 8.585 -3.445 -12.982 1.00 98.31 174 VAL A C 1
ATOM 1345 O O . VAL A 1 174 ? 7.725 -4.237 -13.344 1.00 98.31 174 VAL A O 1
ATOM 1348 N N . GLY A 1 175 ? 8.349 -2.502 -12.067 1.00 97.50 175 GLY A N 1
ATOM 1349 C CA . GLY A 1 175 ? 7.052 -2.342 -11.411 1.00 97.50 175 GLY A CA 1
ATOM 1350 C C . GLY A 1 175 ? 5.931 -2.021 -12.402 1.00 97.50 175 GLY A C 1
ATOM 1351 O O . GLY A 1 175 ? 4.914 -2.705 -12.422 1.00 97.50 175 GLY A O 1
ATOM 1352 N N . LYS A 1 176 ? 6.130 -1.058 -13.312 1.00 97.00 176 LYS A N 1
ATOM 1353 C CA . LYS A 1 176 ? 5.109 -0.701 -14.313 1.00 97.00 176 LYS A CA 1
ATOM 1354 C C . LYS A 1 176 ? 4.813 -1.827 -15.308 1.00 97.00 176 LYS A C 1
ATOM 1356 O O . LYS A 1 176 ? 3.689 -1.942 -15.782 1.00 97.00 176 LYS A O 1
ATOM 1361 N N . SER A 1 177 ? 5.811 -2.654 -15.618 1.00 97.81 177 SER A N 1
ATOM 1362 C CA . SER A 1 177 ? 5.693 -3.792 -16.541 1.00 97.81 177 SER A CA 1
ATOM 1363 C C . SER A 1 177 ? 5.591 -5.147 -15.840 1.00 97.81 177 SER A C 1
ATOM 1365 O O . SER A 1 177 ? 5.845 -6.186 -16.452 1.00 97.81 177 SER A O 1
ATOM 1367 N N . PHE A 1 178 ? 5.204 -5.154 -14.563 1.00 98.25 178 PHE A N 1
ATOM 1368 C CA . PHE A 1 178 ? 5.213 -6.350 -13.724 1.00 98.25 178 PHE A CA 1
ATOM 1369 C C . PHE A 1 178 ? 4.372 -7.487 -14.321 1.00 98.25 178 PHE A C 1
ATOM 1371 O O . PHE A 1 178 ? 4.806 -8.637 -14.340 1.00 98.25 178 PHE A O 1
ATOM 1378 N N . ALA A 1 179 ? 3.221 -7.146 -14.911 1.00 97.38 179 ALA A N 1
ATOM 1379 C CA . ALA A 1 179 ? 2.317 -8.086 -15.574 1.00 97.38 179 ALA A CA 1
ATOM 1380 C C . ALA A 1 179 ? 2.938 -8.832 -16.774 1.00 97.38 179 ALA A C 1
ATOM 1382 O O . ALA A 1 179 ? 2.436 -9.888 -17.145 1.00 97.38 179 ALA A O 1
ATOM 1383 N N . ALA A 1 180 ? 4.035 -8.333 -17.363 1.00 97.62 180 ALA A N 1
ATOM 1384 C CA . ALA A 1 180 ? 4.724 -9.014 -18.463 1.00 97.62 180 ALA A CA 1
ATOM 1385 C C . ALA A 1 180 ? 5.289 -10.385 -18.047 1.00 97.62 180 ALA A C 1
ATOM 1387 O O . ALA A 1 180 ? 5.383 -11.292 -18.864 1.00 97.62 180 ALA A O 1
ATOM 1388 N N . ASP A 1 181 ? 5.725 -10.508 -16.790 1.00 98.00 181 ASP A N 1
ATOM 1389 C CA . ASP A 1 181 ? 6.185 -11.755 -16.171 1.00 98.00 181 ASP A CA 1
ATOM 1390 C C . ASP A 1 181 ? 6.196 -11.539 -14.653 1.00 98.00 181 ASP A C 1
ATOM 1392 O O . ASP A 1 181 ? 7.186 -11.060 -14.083 1.00 98.00 181 ASP A O 1
ATOM 1396 N N . ALA A 1 182 ? 5.062 -11.820 -14.010 1.00 97.88 182 ALA A N 1
ATOM 1397 C CA . ALA A 1 182 ? 4.863 -11.550 -12.588 1.00 97.88 182 ALA A CA 1
ATOM 1398 C C . ALA A 1 182 ? 5.855 -12.335 -11.717 1.00 97.88 182 ALA A C 1
ATOM 1400 O O . ALA A 1 182 ? 6.430 -11.787 -10.779 1.00 97.88 182 ALA A O 1
ATOM 1401 N N . THR A 1 183 ? 6.130 -13.596 -12.064 1.00 97.94 183 THR A N 1
ATOM 1402 C CA . THR A 1 183 ? 7.037 -14.459 -11.300 1.00 97.94 183 THR A CA 1
ATOM 1403 C C . THR A 1 183 ? 8.475 -13.947 -11.346 1.00 97.94 183 THR A C 1
ATOM 1405 O O . THR A 1 183 ? 9.101 -13.793 -10.295 1.00 97.94 183 THR A O 1
ATOM 1408 N N . ALA A 1 184 ? 9.003 -13.632 -12.534 1.00 97.38 184 ALA A N 1
ATOM 1409 C CA . ALA A 1 184 ? 10.364 -13.111 -12.650 1.00 97.38 184 ALA A CA 1
ATOM 1410 C C . ALA A 1 184 ? 10.496 -11.699 -12.059 1.00 97.38 184 ALA A C 1
ATOM 1412 O O . ALA A 1 184 ? 11.525 -11.371 -11.464 1.00 97.38 184 ALA A O 1
ATOM 1413 N N . SER A 1 185 ? 9.464 -10.862 -12.203 1.00 98.38 185 SER A N 1
ATOM 1414 C CA . SER A 1 185 ? 9.452 -9.502 -11.649 1.00 98.38 185 SER A CA 1
ATOM 1415 C C . SER A 1 185 ? 9.397 -9.521 -10.120 1.00 98.38 185 SER A C 1
ATOM 1417 O O . SER A 1 185 ? 10.168 -8.802 -9.486 1.00 98.38 185 SER A O 1
ATOM 1419 N N . ARG A 1 186 ? 8.577 -10.398 -9.521 1.00 98.00 186 ARG A N 1
ATOM 1420 C CA . ARG A 1 186 ? 8.535 -10.622 -8.069 1.00 98.00 186 ARG A CA 1
ATOM 1421 C C . ARG A 1 186 ? 9.879 -11.080 -7.529 1.00 98.00 186 ARG A C 1
ATOM 1423 O O . ARG A 1 186 ? 10.386 -10.469 -6.600 1.00 98.00 186 ARG A O 1
ATOM 1430 N N . ALA A 1 187 ? 10.469 -12.119 -8.123 1.00 95.94 187 ALA A N 1
ATOM 1431 C CA . ALA A 1 187 ? 11.753 -12.655 -7.669 1.00 95.94 187 ALA A CA 1
ATOM 1432 C C . ALA A 1 187 ? 12.859 -11.584 -7.648 1.00 95.94 187 ALA A C 1
ATOM 1434 O O . ALA A 1 187 ? 13.758 -11.628 -6.811 1.00 95.94 187 ALA A O 1
ATOM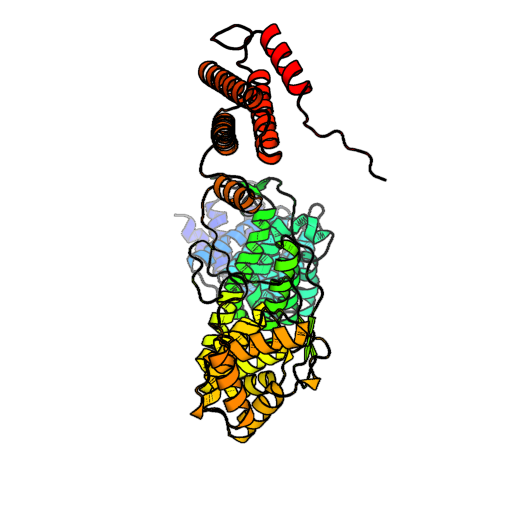 1435 N N . LEU A 1 188 ? 12.783 -10.613 -8.562 1.00 95.81 188 LEU A N 1
ATOM 1436 C CA . LEU A 1 188 ? 13.724 -9.505 -8.634 1.00 95.81 188 LEU A CA 1
ATOM 1437 C C . LEU A 1 188 ? 13.408 -8.407 -7.606 1.00 95.81 188 LEU A C 1
ATOM 1439 O O . LEU A 1 188 ? 14.300 -8.003 -6.866 1.00 95.81 188 LEU A O 1
ATOM 1443 N N . LEU A 1 189 ? 12.160 -7.935 -7.537 1.00 97.69 189 LEU A N 1
ATOM 1444 C CA . LEU A 1 189 ? 11.764 -6.841 -6.641 1.00 97.69 189 LEU A CA 1
ATOM 1445 C C . LEU A 1 189 ? 11.735 -7.249 -5.162 1.00 97.69 189 LEU A C 1
ATOM 1447 O O . LEU A 1 189 ? 11.997 -6.400 -4.313 1.00 97.69 189 LEU A O 1
ATOM 1451 N N . ASP A 1 190 ? 11.494 -8.527 -4.843 1.00 96.62 190 ASP A N 1
ATOM 1452 C CA . ASP A 1 190 ? 11.525 -9.040 -3.464 1.00 96.62 190 ASP A CA 1
ATOM 1453 C C . ASP A 1 190 ? 12.866 -8.745 -2.785 1.00 96.62 190 ASP A C 1
ATOM 1455 O O . ASP A 1 190 ? 12.897 -8.410 -1.606 1.00 96.62 190 ASP A O 1
ATOM 1459 N N . ARG A 1 191 ? 13.971 -8.736 -3.545 1.00 95.06 191 ARG A N 1
ATOM 1460 C CA . ARG A 1 191 ? 15.307 -8.395 -3.040 1.00 95.06 191 ARG A CA 1
ATOM 1461 C C . ARG A 1 191 ? 15.360 -7.039 -2.329 1.00 95.06 191 ARG A C 1
ATOM 1463 O O . ARG A 1 191 ? 16.121 -6.907 -1.377 1.00 95.06 191 ARG A O 1
ATOM 1470 N N . ILE A 1 192 ? 14.561 -6.057 -2.756 1.00 94.88 192 ILE A N 1
ATOM 1471 C CA . ILE A 1 192 ? 14.503 -4.725 -2.125 1.00 94.88 192 ILE A CA 1
ATOM 1472 C C . ILE A 1 192 ? 14.020 -4.837 -0.675 1.00 94.88 192 ILE A C 1
ATOM 1474 O O . ILE A 1 192 ? 14.454 -4.066 0.173 1.00 94.88 192 ILE A O 1
ATOM 1478 N N . LEU A 1 193 ? 13.155 -5.813 -0.386 1.00 94.94 193 LEU A N 1
ATOM 1479 C CA . LEU A 1 193 ? 12.499 -6.018 0.905 1.00 94.94 193 LEU A CA 1
ATOM 1480 C C . LEU A 1 193 ? 13.290 -6.925 1.862 1.00 94.94 193 LEU A C 1
ATOM 1482 O O . LEU A 1 193 ? 12.831 -7.152 2.982 1.00 94.94 193 LEU A O 1
ATOM 1486 N N . ARG A 1 194 ? 14.432 -7.485 1.430 1.00 94.19 194 ARG A N 1
ATOM 1487 C CA . ARG A 1 194 ? 15.216 -8.470 2.196 1.00 94.19 194 ARG A CA 1
ATOM 1488 C C . ARG A 1 194 ? 16.600 -7.959 2.561 1.00 94.19 194 ARG A C 1
ATOM 1490 O O . ARG A 1 194 ? 17.292 -7.338 1.752 1.00 94.19 194 ARG A O 1
ATOM 1497 N N . ASP A 1 195 ? 17.062 -8.326 3.748 1.00 90.62 195 ASP A N 1
ATOM 1498 C CA . ASP A 1 195 ? 18.455 -8.135 4.134 1.00 90.62 195 ASP A CA 1
ATOM 1499 C C . ASP A 1 195 ? 19.411 -9.075 3.379 1.00 90.62 195 ASP A C 1
ATOM 1501 O O . ASP A 1 195 ? 19.029 -10.180 2.983 1.00 90.62 195 ASP A O 1
ATOM 1505 N N . PRO A 1 196 ? 20.673 -8.655 3.159 1.00 90.94 196 PRO A N 1
ATOM 1506 C CA . PRO A 1 196 ? 21.280 -7.388 3.598 1.00 90.94 196 PRO A CA 1
ATOM 1507 C C . PRO A 1 196 ? 20.984 -6.192 2.672 1.00 90.94 196 PRO A C 1
ATOM 1509 O O . PRO A 1 196 ? 21.471 -5.091 2.921 1.00 90.94 196 PRO A O 1
ATOM 1512 N N . HIS A 1 197 ? 20.241 -6.396 1.577 1.00 91.19 197 HIS A N 1
ATOM 1513 C CA . HIS A 1 197 ? 20.018 -5.373 0.548 1.00 91.19 197 HIS A CA 1
ATOM 1514 C C . HIS A 1 197 ? 19.122 -4.236 1.055 1.00 91.19 197 HIS A C 1
ATOM 1516 O O . HIS A 1 197 ? 19.444 -3.070 0.828 1.00 91.19 197 HIS A O 1
ATOM 1522 N N . PHE A 1 198 ? 18.062 -4.571 1.796 1.00 90.44 198 PHE A N 1
ATOM 1523 C CA . PHE A 1 198 ? 17.157 -3.614 2.433 1.00 90.44 198 PHE A CA 1
ATOM 1524 C C . PHE A 1 198 ? 17.927 -2.591 3.281 1.00 90.44 198 PHE A C 1
ATOM 1526 O O . PHE A 1 198 ? 17.927 -1.404 2.960 1.00 90.44 198 PHE A O 1
ATOM 1533 N N . SER A 1 199 ? 18.688 -3.044 4.283 1.00 87.31 199 SER A N 1
ATOM 1534 C CA . SER A 1 199 ? 19.460 -2.159 5.171 1.00 87.31 199 SER A CA 1
ATOM 1535 C C . SER A 1 199 ? 20.433 -1.216 4.435 1.00 87.31 199 SER A C 1
ATOM 1537 O O . SER A 1 199 ? 20.741 -0.113 4.900 1.00 87.31 199 SER A O 1
ATOM 1539 N N . GLN A 1 200 ? 20.930 -1.629 3.266 1.00 87.94 200 GLN A N 1
ATOM 1540 C CA . GLN A 1 200 ? 21.900 -0.860 2.482 1.00 87.94 200 GLN A CA 1
ATOM 1541 C C . GLN A 1 200 ? 21.264 0.170 1.544 1.00 87.94 200 GLN A C 1
ATOM 1543 O O . GLN A 1 200 ? 21.872 1.218 1.319 1.00 87.94 200 GLN A O 1
ATOM 1548 N N . TYR A 1 201 ? 20.093 -0.126 0.973 1.00 89.44 201 TYR A N 1
ATOM 1549 C CA . TYR A 1 201 ? 19.559 0.630 -0.167 1.00 89.44 201 TYR A CA 1
ATOM 1550 C C . TYR A 1 201 ? 18.076 1.010 -0.064 1.00 89.44 201 TYR A C 1
ATOM 1552 O O . TYR A 1 201 ? 17.588 1.722 -0.945 1.00 89.44 201 TYR A O 1
ATOM 1560 N N . ALA A 1 202 ? 17.349 0.583 0.974 1.00 87.44 202 ALA A N 1
ATOM 1561 C CA . ALA A 1 202 ? 15.909 0.824 1.085 1.00 87.44 202 ALA A CA 1
ATOM 1562 C C . ALA A 1 202 ? 15.536 2.316 1.071 1.00 87.44 202 ALA A C 1
ATOM 1564 O O . ALA A 1 202 ? 14.531 2.664 0.457 1.00 87.44 202 ALA A O 1
ATOM 1565 N N . ASP A 1 203 ? 16.375 3.204 1.619 1.00 85.50 203 ASP A N 1
ATOM 1566 C CA . ASP A 1 203 ? 16.183 4.663 1.556 1.00 85.50 203 ASP A CA 1
ATOM 1567 C C . ASP A 1 203 ? 16.092 5.196 0.119 1.00 85.50 203 ASP A C 1
ATOM 1569 O O . ASP A 1 203 ? 15.427 6.191 -0.145 1.00 85.50 203 ASP A O 1
ATOM 1573 N N . ARG A 1 204 ? 16.730 4.516 -0.839 1.00 87.88 204 ARG A N 1
ATOM 1574 C CA . ARG A 1 204 ? 16.783 4.948 -2.242 1.00 87.88 204 ARG A CA 1
ATOM 1575 C C . ARG A 1 204 ? 15.868 4.162 -3.149 1.00 87.88 204 ARG A C 1
ATOM 1577 O O . ARG A 1 204 ? 15.480 4.697 -4.178 1.00 87.88 204 ARG A O 1
ATOM 1584 N N . GLU A 1 205 ? 15.596 2.900 -2.830 1.00 92.88 205 GLU A N 1
ATOM 1585 C CA . GLU A 1 205 ? 14.910 1.963 -3.723 1.00 92.88 205 GLU A CA 1
ATOM 1586 C C . GLU A 1 205 ? 13.441 1.735 -3.336 1.00 92.88 205 GLU A C 1
ATOM 1588 O O . GLU A 1 205 ? 12.593 1.638 -4.226 1.00 92.88 205 GLU A O 1
ATOM 1593 N N . ALA A 1 206 ? 13.111 1.713 -2.038 1.00 93.94 206 ALA A N 1
ATOM 1594 C CA . ALA A 1 206 ? 11.757 1.421 -1.565 1.00 93.94 206 ALA A CA 1
ATOM 1595 C C . ALA A 1 206 ? 10.689 2.423 -2.047 1.00 93.94 206 ALA A C 1
ATOM 1597 O O . ALA A 1 206 ? 9.622 1.969 -2.462 1.00 93.94 206 ALA A O 1
ATOM 1598 N N . PRO A 1 207 ? 10.937 3.751 -2.096 1.00 92.69 207 PRO A N 1
ATOM 1599 C CA . PRO A 1 207 ? 9.933 4.697 -2.589 1.00 92.69 207 PRO A CA 1
ATOM 1600 C C . PRO A 1 207 ? 9.497 4.420 -4.031 1.00 92.69 207 PRO A C 1
ATOM 1602 O O . PRO A 1 207 ? 8.317 4.523 -4.354 1.00 92.69 207 PRO A O 1
ATOM 1605 N N . TRP A 1 208 ? 10.430 4.001 -4.888 1.00 93.94 208 TRP A N 1
ATOM 1606 C CA . TRP A 1 208 ? 10.147 3.699 -6.293 1.00 93.94 208 TRP A CA 1
ATOM 1607 C C . TRP A 1 208 ? 9.434 2.363 -6.481 1.00 93.94 208 TRP A C 1
ATOM 1609 O O . TRP A 1 208 ? 8.684 2.208 -7.442 1.00 93.94 208 TRP A O 1
ATOM 1619 N N . LEU A 1 209 ? 9.649 1.407 -5.572 1.00 96.88 209 LEU A N 1
ATOM 1620 C CA . LEU A 1 209 ? 8.841 0.193 -5.501 1.00 96.88 209 LEU A CA 1
ATOM 1621 C C . LEU A 1 209 ? 7.401 0.539 -5.095 1.00 96.88 209 LEU A C 1
ATOM 1623 O O . LEU A 1 209 ? 6.464 0.134 -5.782 1.00 96.88 209 LEU A O 1
ATOM 1627 N N . SER A 1 210 ? 7.230 1.340 -4.039 1.00 96.62 210 SER A N 1
ATOM 1628 C CA . SER A 1 210 ? 5.917 1.786 -3.559 1.00 96.62 210 SER A CA 1
ATOM 1629 C C . SER A 1 210 ? 5.149 2.611 -4.595 1.00 96.62 210 SER A C 1
ATOM 1631 O O . SER A 1 210 ? 3.942 2.433 -4.734 1.00 96.62 210 SER A O 1
ATOM 1633 N N . GLU A 1 211 ? 5.825 3.456 -5.383 1.00 94.94 211 GLU A N 1
ATOM 1634 C CA . GLU A 1 211 ? 5.207 4.202 -6.495 1.00 94.94 211 GLU A CA 1
ATOM 1635 C C . GLU A 1 211 ? 4.518 3.266 -7.508 1.00 94.94 211 GLU A C 1
ATOM 1637 O O . GLU A 1 211 ? 3.510 3.628 -8.114 1.00 94.94 211 GLU A O 1
ATOM 1642 N N . GLN A 1 212 ? 5.042 2.049 -7.698 1.00 96.69 212 GLN A N 1
ATOM 1643 C CA . GLN A 1 212 ? 4.521 1.072 -8.659 1.00 96.69 212 GLN A CA 1
ATOM 1644 C C . GLN A 1 212 ? 3.592 0.023 -8.031 1.00 96.69 212 GLN A C 1
ATOM 1646 O O . GLN A 1 212 ? 3.333 -1.013 -8.646 1.00 96.69 212 GLN A O 1
ATOM 1651 N N . ILE A 1 213 ? 3.055 0.273 -6.834 1.00 98.06 213 ILE A N 1
ATOM 1652 C CA . ILE A 1 213 ? 2.247 -0.722 -6.120 1.00 98.06 213 ILE A CA 1
ATOM 1653 C C . ILE A 1 213 ? 0.976 -1.133 -6.876 1.00 98.06 213 ILE A C 1
ATOM 1655 O O . ILE A 1 213 ? 0.563 -2.280 -6.776 1.00 98.06 213 ILE A O 1
ATOM 1659 N N . LEU A 1 214 ? 0.366 -0.245 -7.669 1.00 97.88 214 LEU A N 1
ATOM 1660 C CA . LEU A 1 214 ? -0.895 -0.543 -8.364 1.00 97.88 214 LEU A CA 1
ATOM 1661 C C . LEU A 1 214 ? -0.737 -1.515 -9.548 1.00 97.88 214 LEU A C 1
ATOM 1663 O O . LEU A 1 214 ? -1.483 -2.493 -9.593 1.00 97.88 214 LEU A O 1
ATOM 1667 N N . PRO A 1 215 ? 0.222 -1.324 -10.479 1.00 97.38 215 PRO A N 1
ATOM 1668 C CA . PRO A 1 215 ? 0.555 -2.357 -11.462 1.00 97.38 215 PRO A CA 1
ATOM 1669 C C . PRO A 1 215 ? 0.902 -3.711 -10.832 1.00 97.38 215 PRO A C 1
ATOM 1671 O O . PRO A 1 215 ? 0.507 -4.749 -11.359 1.00 97.38 215 PRO A O 1
ATOM 1674 N N . ILE A 1 216 ? 1.607 -3.702 -9.694 1.00 98.44 216 ILE A N 1
ATOM 1675 C CA . ILE A 1 216 ? 1.950 -4.920 -8.953 1.00 98.44 216 ILE A CA 1
ATOM 1676 C C . ILE A 1 216 ? 0.681 -5.568 -8.393 1.00 98.44 216 ILE A C 1
ATOM 1678 O O . ILE A 1 216 ? 0.444 -6.743 -8.641 1.00 98.44 216 ILE A O 1
ATOM 1682 N N . ALA A 1 217 ? -0.173 -4.804 -7.714 1.00 98.12 217 ALA A N 1
ATOM 1683 C CA . ALA A 1 217 ? -1.423 -5.282 -7.132 1.00 98.12 217 ALA A CA 1
ATOM 1684 C C . ALA A 1 217 ? -2.379 -5.895 -8.164 1.00 98.12 217 ALA A C 1
ATOM 1686 O O . ALA A 1 217 ? -3.050 -6.878 -7.866 1.00 98.12 217 ALA A O 1
ATOM 1687 N N . ALA A 1 218 ? -2.429 -5.342 -9.378 1.00 97.50 218 ALA A N 1
ATOM 1688 C CA . ALA A 1 218 ? -3.258 -5.874 -10.456 1.00 97.50 218 ALA A CA 1
ATOM 1689 C C . ALA A 1 218 ? -2.779 -7.245 -10.977 1.00 97.50 218 ALA A C 1
ATOM 1691 O O . ALA A 1 218 ? -3.581 -7.995 -11.526 1.00 97.50 218 ALA A O 1
ATOM 1692 N N . ALA A 1 219 ? -1.491 -7.569 -10.823 1.00 97.62 219 ALA A N 1
ATOM 1693 C CA . ALA A 1 219 ? -0.875 -8.775 -11.381 1.00 97.62 219 ALA A CA 1
ATOM 1694 C C . ALA A 1 219 ? -0.509 -9.840 -10.326 1.00 97.62 219 ALA A C 1
ATOM 1696 O O . ALA A 1 219 ? -0.650 -11.031 -10.590 1.00 97.62 219 ALA A O 1
ATOM 1697 N N . ASP A 1 220 ? -0.046 -9.430 -9.143 1.00 98.38 220 ASP A N 1
ATOM 1698 C CA . ASP A 1 220 ? 0.223 -10.274 -7.972 1.00 98.38 220 ASP A CA 1
ATOM 1699 C C . ASP A 1 220 ? -0.177 -9.508 -6.690 1.00 98.38 220 ASP A C 1
ATOM 1701 O O . ASP A 1 220 ? 0.660 -8.869 -6.037 1.00 98.38 220 ASP A O 1
ATOM 1705 N N . PRO A 1 221 ? -1.469 -9.539 -6.311 1.00 98.19 221 PRO A N 1
ATOM 1706 C CA . PRO A 1 221 ? -1.954 -8.826 -5.133 1.00 98.19 221 PRO A CA 1
ATOM 1707 C C . PRO A 1 221 ? -1.376 -9.380 -3.822 1.00 98.19 221 PRO A C 1
ATOM 1709 O O . PRO A 1 221 ? -1.257 -8.638 -2.848 1.00 98.19 221 PRO A O 1
ATOM 1712 N N . ALA A 1 222 ? -0.948 -10.647 -3.785 1.00 98.06 222 ALA A N 1
ATOM 1713 C CA . ALA A 1 222 ? -0.285 -11.223 -2.618 1.00 98.06 222 ALA A CA 1
ATOM 1714 C C . ALA A 1 222 ? 1.111 -10.620 -2.407 1.00 98.06 222 ALA A C 1
ATOM 1716 O O . ALA A 1 222 ? 1.491 -10.325 -1.274 1.00 98.06 222 ALA A O 1
ATOM 1717 N N . PHE A 1 223 ? 1.862 -10.377 -3.485 1.00 98.50 223 PHE A N 1
ATOM 1718 C CA . PHE A 1 223 ? 3.127 -9.652 -3.384 1.00 98.50 223 PHE A CA 1
ATOM 1719 C C . PHE A 1 223 ? 2.921 -8.189 -2.973 1.00 98.50 223 PHE A C 1
ATOM 1721 O O . PHE A 1 223 ? 3.694 -7.672 -2.172 1.00 98.50 223 PHE A O 1
ATOM 1728 N N . ALA A 1 224 ? 1.850 -7.532 -3.430 1.00 98.50 224 ALA A N 1
ATOM 1729 C CA . ALA A 1 224 ? 1.519 -6.190 -2.950 1.00 98.50 224 ALA A CA 1
ATOM 1730 C C . ALA A 1 224 ? 1.282 -6.164 -1.425 1.00 98.50 224 ALA A C 1
ATOM 1732 O O . ALA A 1 224 ? 1.842 -5.304 -0.749 1.00 98.50 224 ALA A O 1
ATOM 1733 N N . VAL A 1 225 ? 0.552 -7.135 -0.857 1.00 98.50 225 VAL A N 1
ATOM 1734 C CA . VAL A 1 225 ? 0.402 -7.281 0.611 1.00 98.50 225 VAL A CA 1
ATOM 1735 C C . VAL A 1 225 ? 1.760 -7.408 1.304 1.00 98.50 225 VAL A C 1
ATOM 1737 O O . VAL A 1 225 ? 2.005 -6.770 2.326 1.00 98.50 225 VAL A O 1
ATOM 1740 N N . GLU A 1 226 ? 2.667 -8.196 0.731 1.00 97.94 226 GLU A N 1
ATOM 1741 C CA . GLU A 1 226 ? 4.020 -8.371 1.254 1.00 97.94 226 GLU A CA 1
ATOM 1742 C C . GLU A 1 226 ? 4.845 -7.073 1.234 1.00 97.94 226 GLU A C 1
ATOM 1744 O O . GLU A 1 226 ? 5.565 -6.808 2.197 1.00 97.94 226 GLU A O 1
ATOM 1749 N N . VAL A 1 227 ? 4.687 -6.224 0.211 1.00 98.12 227 VAL A N 1
ATOM 1750 C CA . VAL A 1 227 ? 5.296 -4.883 0.180 1.00 98.12 227 VAL A CA 1
ATOM 1751 C C . VAL A 1 227 ? 4.791 -4.037 1.353 1.00 98.12 227 VAL A C 1
ATOM 1753 O O . VAL A 1 227 ? 5.612 -3.492 2.089 1.00 98.12 227 VAL A O 1
ATOM 1756 N N . TYR A 1 228 ? 3.474 -3.969 1.593 1.00 97.56 228 TYR A N 1
ATOM 1757 C CA . TYR A 1 228 ? 2.923 -3.233 2.745 1.00 97.56 228 TYR A CA 1
ATOM 1758 C C . TYR A 1 228 ? 3.472 -3.767 4.072 1.00 97.56 228 TYR A C 1
ATOM 1760 O O . TYR A 1 228 ? 3.966 -2.988 4.888 1.00 97.56 228 TYR A O 1
ATOM 1768 N N . ARG A 1 229 ? 3.461 -5.093 4.255 1.00 95.44 229 ARG A N 1
ATOM 1769 C CA . ARG A 1 229 ? 3.999 -5.757 5.449 1.00 95.44 229 ARG A CA 1
ATOM 1770 C C . ARG A 1 229 ? 5.456 -5.378 5.705 1.00 95.44 229 ARG A C 1
ATOM 1772 O O . ARG A 1 229 ? 5.813 -4.995 6.814 1.00 95.44 229 ARG A O 1
ATOM 1779 N N . CYS A 1 230 ? 6.306 -5.483 4.686 1.00 95.19 230 CYS A N 1
ATOM 1780 C CA . CYS A 1 230 ? 7.736 -5.224 4.816 1.00 95.19 230 CYS A CA 1
ATOM 1781 C C . CYS A 1 230 ? 8.058 -3.740 5.017 1.00 95.19 230 CYS A C 1
ATOM 1783 O O . CYS A 1 230 ? 8.956 -3.443 5.799 1.00 95.19 230 CYS A O 1
ATOM 1785 N N . ILE A 1 231 ? 7.361 -2.826 4.335 1.00 94.56 231 ILE A N 1
ATOM 1786 C CA . ILE A 1 231 ? 7.642 -1.385 4.411 1.00 94.56 231 ILE A CA 1
ATOM 1787 C C . ILE A 1 231 ? 7.164 -0.774 5.738 1.00 94.56 231 ILE A C 1
ATOM 1789 O O . ILE A 1 231 ? 7.850 0.058 6.340 1.00 94.56 231 ILE A O 1
ATOM 1793 N N . TYR A 1 232 ? 6.007 -1.199 6.243 1.00 90.81 232 TYR A N 1
ATOM 1794 C CA . TYR A 1 232 ? 5.544 -0.736 7.552 1.00 90.81 232 TYR A CA 1
ATOM 1795 C C . TYR A 1 232 ? 6.215 -1.479 8.708 1.00 90.81 232 TYR A C 1
ATOM 1797 O O . TYR A 1 232 ? 6.471 -0.862 9.732 1.00 90.81 232 TYR A O 1
ATOM 1805 N N . GLY A 1 233 ? 6.553 -2.762 8.548 1.00 87.69 233 GLY A N 1
ATOM 1806 C CA . GLY A 1 233 ? 7.182 -3.575 9.597 1.00 87.69 233 GLY A CA 1
ATOM 1807 C C . GLY A 1 233 ? 8.693 -3.397 9.766 1.00 87.69 233 GLY A C 1
ATOM 1808 O O . GLY A 1 233 ? 9.281 -4.050 10.622 1.00 87.69 233 GLY A O 1
ATOM 1809 N N . GLN A 1 234 ? 9.338 -2.555 8.956 1.00 85.62 234 GLN A N 1
ATOM 1810 C CA . GLN A 1 234 ? 10.773 -2.266 9.046 1.00 85.62 234 GLN A CA 1
ATOM 1811 C C . GLN A 1 234 ? 11.024 -0.762 9.199 1.00 85.62 234 GLN A C 1
ATOM 1813 O O . GLN A 1 234 ? 10.215 0.068 8.769 1.00 85.62 234 GLN A O 1
ATOM 1818 N N . MET A 1 235 ? 12.169 -0.415 9.793 1.00 78.62 235 MET A N 1
ATOM 1819 C CA . MET A 1 235 ? 12.608 0.963 10.010 1.00 78.62 235 MET A CA 1
ATOM 1820 C C . MET A 1 235 ? 14.088 1.126 9.654 1.00 78.62 235 MET A C 1
ATOM 1822 O O . MET A 1 235 ? 14.912 0.268 9.965 1.00 78.62 235 MET A O 1
ATOM 1826 N N . ILE A 1 236 ? 14.427 2.267 9.053 1.00 76.50 236 ILE A N 1
ATOM 1827 C CA . ILE A 1 236 ? 15.808 2.740 8.950 1.00 76.50 236 ILE A CA 1
ATOM 1828 C C . ILE A 1 236 ? 16.056 3.710 10.107 1.00 76.50 236 ILE A C 1
ATOM 1830 O O . ILE A 1 236 ? 15.507 4.809 10.128 1.00 76.50 236 ILE A O 1
ATOM 1834 N N . THR A 1 237 ? 16.875 3.299 11.076 1.00 69.44 237 THR A N 1
ATOM 1835 C CA . THR A 1 237 ? 17.274 4.138 12.223 1.00 69.44 237 THR A CA 1
ATOM 1836 C C . THR A 1 237 ? 18.449 5.063 11.903 1.00 69.44 237 THR A C 1
ATOM 1838 O O . THR A 1 237 ? 18.755 5.967 12.675 1.00 69.44 237 THR A O 1
ATOM 1841 N N . ASP A 1 238 ? 19.101 4.857 10.757 1.00 71.44 238 ASP A N 1
ATOM 1842 C CA . ASP A 1 238 ? 20.198 5.690 10.280 1.00 71.44 238 ASP A CA 1
ATOM 1843 C C . ASP A 1 238 ? 19.686 7.072 9.842 1.00 71.44 238 ASP A C 1
ATOM 1845 O O . ASP A 1 238 ? 18.929 7.206 8.878 1.00 71.44 238 ASP A O 1
ATOM 1849 N N . THR A 1 239 ? 20.122 8.114 10.547 1.00 68.50 239 THR A N 1
ATOM 1850 C CA . THR A 1 239 ? 19.802 9.516 10.252 1.00 68.50 239 THR A CA 1
ATOM 1851 C C . THR A 1 239 ? 20.893 10.212 9.438 1.00 68.50 239 THR A C 1
ATOM 1853 O O . THR A 1 239 ? 20.905 11.442 9.357 1.00 68.50 239 THR A O 1
ATOM 1856 N N . ALA A 1 240 ? 21.825 9.464 8.836 1.00 71.62 240 ALA A N 1
ATOM 1857 C CA . ALA A 1 240 ? 22.844 10.028 7.963 1.00 71.62 240 ALA A CA 1
ATOM 1858 C C . ALA A 1 240 ? 22.211 10.884 6.860 1.00 71.62 240 ALA A C 1
ATOM 1860 O O . ALA A 1 240 ? 21.183 10.537 6.266 1.00 71.62 240 ALA A O 1
ATOM 1861 N N . THR A 1 241 ? 22.855 12.017 6.580 1.00 71.06 241 THR A N 1
ATOM 1862 C CA . THR A 1 241 ? 22.405 12.956 5.557 1.00 71.06 241 THR A CA 1
ATOM 1863 C C . THR A 1 241 ? 22.382 12.280 4.191 1.00 71.06 241 THR A C 1
ATOM 1865 O O . THR A 1 241 ? 23.394 11.756 3.719 1.00 71.06 241 THR A O 1
ATOM 1868 N N . SER A 1 242 ? 21.234 12.344 3.531 1.00 64.38 242 SER A N 1
ATOM 1869 C CA . SER A 1 242 ? 21.026 11.873 2.169 1.00 64.38 242 SER A CA 1
ATOM 1870 C C . SER A 1 242 ? 20.752 13.056 1.235 1.00 64.38 242 SER A C 1
ATOM 1872 O O . SER A 1 242 ? 20.437 14.174 1.654 1.00 64.38 242 SER A O 1
ATOM 1874 N N . ALA A 1 243 ? 20.929 12.836 -0.067 1.00 62.56 243 ALA A N 1
ATOM 1875 C CA . ALA A 1 243 ? 20.496 13.804 -1.067 1.00 62.56 243 ALA A CA 1
ATOM 1876 C C . ALA A 1 243 ? 19.014 13.567 -1.363 1.00 62.56 243 ALA A C 1
ATOM 1878 O O . ALA A 1 243 ? 18.663 12.480 -1.827 1.00 62.56 243 ALA A O 1
ATOM 1879 N N . LEU A 1 244 ? 18.180 14.586 -1.147 1.00 59.06 244 LEU A N 1
ATOM 1880 C CA . LEU A 1 244 ? 16.745 14.503 -1.403 1.00 59.06 244 LEU A CA 1
ATOM 1881 C C . LEU A 1 244 ? 16.504 14.131 -2.880 1.00 59.06 244 LEU A C 1
ATOM 1883 O O . LEU A 1 244 ? 17.045 14.771 -3.787 1.00 59.06 244 LEU A O 1
ATOM 1887 N N . GLY A 1 245 ? 15.745 13.056 -3.122 1.00 53.62 245 GLY A N 1
ATOM 1888 C CA . GLY A 1 245 ? 15.518 12.495 -4.464 1.00 53.62 245 GLY A CA 1
ATOM 1889 C C . GLY A 1 245 ? 16.616 11.547 -4.979 1.00 53.62 245 GLY A C 1
ATOM 1890 O O . GLY A 1 245 ? 16.685 11.279 -6.179 1.00 53.62 245 GLY A O 1
ATOM 1891 N N . GLY A 1 246 ? 17.502 11.050 -4.108 1.00 54.44 246 GLY A N 1
ATOM 1892 C CA . GLY A 1 246 ? 18.489 10.009 -4.430 1.00 54.44 246 GLY A CA 1
ATOM 1893 C C . GLY A 1 246 ? 19.697 10.480 -5.254 1.00 54.44 246 GLY A C 1
ATOM 1894 O O . GLY A 1 246 ? 20.571 9.681 -5.596 1.00 54.44 246 GLY A O 1
ATOM 1895 N N . SER A 1 247 ? 19.784 11.769 -5.595 1.00 57.50 247 SER A N 1
ATOM 1896 C CA . SER A 1 247 ? 20.919 12.370 -6.308 1.00 57.50 247 SER A CA 1
ATOM 1897 C C . SER A 1 247 ? 21.105 13.832 -5.916 1.00 57.50 247 SER A C 1
ATOM 1899 O O . SER A 1 247 ? 20.151 14.599 -5.848 1.00 57.50 247 SER A O 1
ATOM 1901 N N . ARG A 1 248 ? 22.356 14.253 -5.693 1.00 57.22 248 ARG A N 1
ATOM 1902 C CA . ARG A 1 248 ? 22.668 15.638 -5.317 1.00 57.22 248 ARG A CA 1
ATOM 1903 C C . ARG A 1 248 ? 22.398 16.572 -6.499 1.00 57.22 248 ARG A C 1
ATOM 1905 O O . ARG A 1 248 ? 23.164 16.590 -7.466 1.00 57.22 248 ARG A O 1
ATOM 1912 N N . SER A 1 249 ? 21.316 17.344 -6.419 1.00 56.16 249 SER A N 1
ATOM 1913 C CA . SER A 1 249 ? 21.012 18.394 -7.395 1.00 56.16 249 SER A CA 1
ATOM 1914 C C . SER A 1 249 ? 22.181 19.375 -7.513 1.00 56.16 249 SER A C 1
ATOM 1916 O O . SER A 1 249 ? 22.787 19.773 -6.517 1.00 56.16 249 SER A O 1
ATOM 1918 N N . ARG A 1 250 ? 22.504 19.764 -8.753 1.00 65.06 250 ARG A N 1
ATOM 1919 C CA . ARG A 1 250 ? 23.550 20.756 -9.061 1.00 65.06 250 ARG A CA 1
ATOM 1920 C C . ARG A 1 250 ? 23.039 22.199 -9.044 1.00 65.06 250 ARG A C 1
ATOM 1922 O O . ARG A 1 250 ? 23.855 23.110 -9.098 1.00 65.06 250 ARG A O 1
ATOM 1929 N N . ILE A 1 251 ? 21.718 22.393 -9.016 1.00 66.69 251 ILE A N 1
ATOM 1930 C CA . ILE A 1 251 ? 21.073 23.715 -9.069 1.00 66.69 251 ILE A CA 1
ATOM 1931 C C . ILE A 1 251 ? 20.662 24.157 -7.659 1.00 66.69 251 ILE A C 1
ATOM 1933 O O . ILE A 1 251 ? 20.945 25.282 -7.266 1.00 66.69 251 ILE A O 1
ATOM 1937 N N . MET A 1 252 ? 20.050 23.259 -6.882 1.00 56.28 252 MET A N 1
ATOM 1938 C CA . MET A 1 252 ? 19.645 23.500 -5.494 1.00 56.28 252 MET A CA 1
ATOM 1939 C C . MET A 1 252 ? 19.806 22.198 -4.696 1.00 56.28 252 MET A C 1
ATOM 1941 O O . MET A 1 252 ? 18.947 21.320 -4.798 1.00 56.28 252 MET A O 1
ATOM 1945 N N . PRO A 1 253 ? 20.919 22.008 -3.967 1.00 63.09 253 PRO A N 1
ATOM 1946 C CA . PRO A 1 253 ? 21.128 20.806 -3.173 1.00 63.09 253 PRO A CA 1
ATOM 1947 C C . PRO A 1 253 ? 20.254 20.861 -1.916 1.00 63.09 253 PRO A C 1
ATOM 1949 O O . PRO A 1 253 ? 20.599 21.532 -0.949 1.00 63.09 253 PRO A O 1
ATOM 1952 N N . LEU A 1 254 ? 19.130 20.149 -1.940 1.00 67.19 254 LEU A N 1
ATOM 1953 C CA . LEU A 1 254 ? 18.324 19.880 -0.752 1.00 67.19 254 LEU A CA 1
ATOM 1954 C C . LEU A 1 254 ? 18.847 18.604 -0.080 1.00 67.19 254 LEU A C 1
ATOM 1956 O O . LEU A 1 254 ? 19.084 17.591 -0.747 1.00 67.19 254 LEU A O 1
ATOM 1960 N N . SER A 1 255 ? 19.075 18.672 1.227 1.00 60.78 255 SER A N 1
ATOM 1961 C CA . SER A 1 255 ? 19.463 17.529 2.053 1.00 60.78 255 SER A CA 1
ATOM 1962 C C . SER A 1 255 ? 18.244 16.957 2.766 1.00 60.78 255 SER A C 1
ATOM 1964 O O . SER A 1 255 ? 17.433 17.714 3.293 1.00 60.78 255 SER A O 1
ATOM 1966 N N . SER A 1 256 ? 18.157 15.634 2.787 1.00 67.75 256 SER A N 1
ATOM 1967 C CA . SER A 1 256 ? 17.214 14.841 3.578 1.00 67.75 256 SER A CA 1
ATOM 1968 C C . SER A 1 256 ? 18.026 13.966 4.542 1.00 67.75 256 SER A C 1
ATOM 1970 O O . SER A 1 256 ? 19.248 14.130 4.671 1.00 67.75 256 SER A O 1
ATOM 1972 N N . ASN A 1 257 ? 17.379 13.024 5.212 1.00 79.06 257 ASN A N 1
ATOM 1973 C CA . ASN A 1 257 ? 18.061 11.908 5.856 1.00 79.06 257 ASN A CA 1
ATOM 1974 C C . ASN A 1 257 ? 17.493 10.568 5.363 1.00 79.06 257 ASN A C 1
ATOM 1976 O O . ASN A 1 257 ? 16.385 10.502 4.828 1.00 79.06 257 ASN A O 1
ATOM 1980 N N . ARG A 1 258 ? 18.265 9.486 5.530 1.00 78.00 258 ARG A N 1
ATOM 1981 C CA . ARG A 1 258 ? 17.882 8.153 5.025 1.00 78.00 258 ARG A CA 1
ATOM 1982 C C . ARG A 1 258 ? 16.537 7.673 5.575 1.00 78.00 258 ARG A C 1
ATOM 1984 O O . ARG A 1 258 ? 15.782 7.029 4.852 1.00 78.00 258 ARG A O 1
ATOM 1991 N N . ARG A 1 259 ? 16.229 8.009 6.830 1.00 79.56 259 ARG A N 1
ATOM 1992 C CA . ARG A 1 259 ? 14.937 7.711 7.454 1.00 79.56 259 ARG A CA 1
ATOM 1993 C C . ARG A 1 259 ? 13.781 8.411 6.729 1.00 79.56 259 ARG A C 1
ATOM 1995 O O . ARG A 1 259 ? 12.839 7.735 6.338 1.00 79.56 259 ARG A O 1
ATOM 2002 N N . GLN A 1 260 ? 13.875 9.718 6.492 1.00 76.62 260 GLN A N 1
ATOM 2003 C CA . GLN A 1 260 ? 12.857 10.502 5.782 1.00 76.62 260 GLN A CA 1
ATOM 2004 C C . GLN A 1 260 ? 12.651 10.012 4.344 1.00 76.62 260 GLN A C 1
ATOM 2006 O O . GLN A 1 260 ? 11.516 9.860 3.892 1.00 76.62 260 GLN A O 1
ATOM 2011 N N . ASP A 1 261 ? 13.741 9.710 3.633 1.00 81.00 261 ASP A N 1
ATOM 2012 C CA . ASP A 1 261 ? 13.657 9.186 2.266 1.00 81.00 261 ASP A CA 1
ATOM 2013 C C . ASP A 1 261 ? 12.961 7.815 2.230 1.00 81.00 261 ASP A C 1
ATOM 2015 O O . ASP A 1 261 ? 12.162 7.545 1.332 1.00 81.00 261 ASP A O 1
ATOM 2019 N N . TYR A 1 262 ? 13.198 6.969 3.237 1.00 86.25 262 TYR A N 1
ATOM 2020 C CA . TYR A 1 262 ? 12.474 5.712 3.402 1.00 86.25 262 TYR A CA 1
ATOM 2021 C C . TYR A 1 262 ? 11.005 5.919 3.780 1.00 86.25 262 TYR A C 1
ATOM 2023 O O . TYR A 1 262 ? 10.137 5.270 3.200 1.00 86.25 262 TYR A O 1
ATOM 2031 N N . GLU A 1 263 ? 10.689 6.825 4.706 1.00 84.25 263 GLU A N 1
ATOM 2032 C CA . GLU A 1 263 ? 9.313 7.117 5.136 1.00 84.25 263 GLU A CA 1
ATOM 2033 C C . GLU A 1 263 ? 8.432 7.604 3.972 1.00 84.25 263 GLU A C 1
ATOM 2035 O O . GLU A 1 263 ? 7.243 7.289 3.927 1.00 84.25 263 GLU A O 1
ATOM 2040 N N . HIS A 1 264 ? 9.014 8.230 2.943 1.00 85.38 264 HIS A N 1
ATOM 2041 C CA . HIS A 1 264 ? 8.303 8.571 1.704 1.00 85.38 264 HIS A CA 1
ATOM 2042 C C . HIS A 1 264 ? 7.701 7.346 0.980 1.00 85.38 264 HIS A C 1
ATOM 2044 O O . HIS A 1 264 ? 6.697 7.453 0.272 1.00 85.38 264 HIS A O 1
ATOM 2050 N N . SER A 1 265 ? 8.265 6.148 1.175 1.00 90.94 265 SER A N 1
ATOM 2051 C CA . SER A 1 265 ? 7.672 4.906 0.664 1.00 90.94 265 SER A CA 1
ATOM 2052 C C . SER A 1 265 ? 6.320 4.592 1.314 1.00 90.94 265 SER A C 1
ATOM 2054 O O . SER A 1 265 ? 5.429 4.096 0.625 1.00 90.94 265 SER A O 1
ATOM 2056 N N . ARG A 1 266 ? 6.133 4.930 2.600 1.00 90.38 266 ARG A N 1
ATOM 2057 C CA . ARG A 1 266 ? 4.871 4.751 3.337 1.00 90.38 266 ARG A CA 1
ATOM 2058 C C . ARG A 1 266 ? 3.802 5.708 2.820 1.00 90.38 266 ARG A C 1
ATOM 2060 O O . ARG A 1 266 ? 2.674 5.278 2.605 1.00 90.38 266 ARG A O 1
ATOM 2067 N N . TRP A 1 267 ? 4.179 6.952 2.522 1.00 88.94 267 TRP A N 1
ATOM 2068 C CA . TRP A 1 267 ? 3.280 7.933 1.908 1.00 88.94 267 TRP A CA 1
ATOM 2069 C C . TRP A 1 267 ? 2.701 7.422 0.576 1.00 88.94 267 TRP A C 1
ATOM 2071 O O . TRP A 1 267 ? 1.486 7.396 0.388 1.00 88.94 267 TRP A O 1
ATOM 2081 N N . HIS A 1 268 ? 3.552 6.915 -0.328 1.00 91.12 268 HIS A N 1
ATOM 2082 C CA . HIS A 1 268 ? 3.104 6.352 -1.612 1.00 91.12 268 HIS A CA 1
ATOM 2083 C C . HIS A 1 268 ? 2.124 5.179 -1.458 1.00 91.12 268 HIS A C 1
ATOM 2085 O O . HIS A 1 268 ? 1.164 5.068 -2.232 1.00 91.12 268 HIS A O 1
ATOM 2091 N N . LEU A 1 269 ? 2.373 4.300 -0.482 1.00 95.56 269 LEU A N 1
ATOM 2092 C CA . LEU A 1 269 ? 1.485 3.180 -0.178 1.00 95.56 269 LEU A CA 1
ATOM 2093 C C . LEU A 1 269 ? 0.143 3.683 0.363 1.00 95.56 269 LEU A C 1
ATOM 2095 O O . LEU A 1 269 ? -0.896 3.303 -0.170 1.00 95.56 269 LEU A O 1
ATOM 2099 N N . GLY A 1 270 ? 0.163 4.606 1.327 1.00 92.81 270 GLY A N 1
ATOM 2100 C CA . GLY A 1 270 ? -1.031 5.255 1.866 1.00 92.81 270 GLY A CA 1
ATOM 2101 C C . GLY A 1 270 ? -1.940 5.835 0.780 1.00 92.81 270 GLY A C 1
ATOM 2102 O O . GLY A 1 270 ? -3.099 5.443 0.670 1.00 92.81 270 GLY A O 1
ATOM 2103 N N . GLN A 1 271 ? -1.380 6.670 -0.102 1.00 91.81 271 GLN A N 1
ATOM 2104 C CA . GLN A 1 271 ? -2.096 7.289 -1.231 1.00 91.81 271 GLN A CA 1
ATOM 2105 C C . GLN A 1 271 ? -2.731 6.274 -2.191 1.00 91.81 271 GLN A C 1
ATOM 2107 O O . GLN A 1 271 ? -3.771 6.519 -2.804 1.00 91.81 271 GLN A O 1
ATOM 2112 N N . SER A 1 272 ? -2.077 5.128 -2.376 1.00 94.81 272 SER A N 1
ATOM 2113 C CA . SER A 1 272 ? -2.507 4.115 -3.341 1.00 94.81 272 SER A CA 1
ATOM 2114 C C . SER A 1 272 ? -3.516 3.127 -2.757 1.00 94.81 272 SER A C 1
ATOM 2116 O O . SER A 1 272 ? -4.150 2.391 -3.519 1.00 94.81 272 SER A O 1
ATOM 2118 N N . LEU A 1 273 ? -3.685 3.098 -1.431 1.00 95.94 273 LEU A N 1
ATOM 2119 C CA . LEU A 1 273 ? -4.457 2.072 -0.739 1.00 95.94 273 LEU A CA 1
ATOM 2120 C C . LEU A 1 273 ? -5.913 2.011 -1.212 1.00 95.94 273 LEU A C 1
ATOM 2122 O O . LEU A 1 273 ? -6.409 0.924 -1.499 1.00 95.94 273 LEU A O 1
ATOM 2126 N N . GLY A 1 274 ? -6.583 3.160 -1.355 1.00 95.56 274 GLY A N 1
ATOM 2127 C CA . GLY A 1 274 ? -7.979 3.203 -1.801 1.00 95.56 274 GLY A CA 1
ATOM 2128 C C . GLY A 1 274 ? -8.189 2.514 -3.155 1.00 95.56 274 GLY A C 1
ATOM 2129 O O . GLY A 1 274 ? -9.145 1.762 -3.326 1.00 95.56 274 GLY A O 1
ATOM 2130 N N . ARG A 1 275 ? -7.249 2.700 -4.092 1.00 97.06 275 ARG A N 1
ATOM 2131 C CA . ARG A 1 275 ? -7.273 2.046 -5.412 1.00 97.06 275 ARG A CA 1
ATOM 2132 C C . ARG A 1 275 ? -6.878 0.573 -5.342 1.00 97.06 275 ARG A C 1
ATOM 2134 O O . ARG A 1 275 ? -7.367 -0.216 -6.140 1.00 97.06 275 ARG A O 1
ATOM 2141 N N . PHE A 1 276 ? -6.001 0.186 -4.417 1.00 98.06 276 PHE A N 1
ATOM 2142 C CA . PHE A 1 276 ? -5.681 -1.227 -4.207 1.00 98.06 276 PHE A CA 1
ATOM 2143 C C . PHE A 1 276 ? -6.898 -1.995 -3.668 1.00 98.06 276 PHE A C 1
ATOM 2145 O O . PHE A 1 276 ? -7.214 -3.069 -4.177 1.00 98.06 276 PHE A O 1
ATOM 2152 N N . LEU A 1 277 ? -7.634 -1.409 -2.721 1.00 98.19 277 LEU A N 1
ATOM 2153 C CA . LEU A 1 277 ? -8.896 -1.961 -2.222 1.00 98.19 277 LEU A CA 1
ATOM 2154 C C . LEU A 1 277 ? -9.940 -2.126 -3.342 1.00 98.19 277 LEU A C 1
ATOM 2156 O O . LEU A 1 277 ? -10.651 -3.125 -3.351 1.00 98.19 277 LEU A O 1
ATOM 2160 N N . ASP A 1 278 ? -9.983 -1.216 -4.324 1.00 97.38 278 ASP A N 1
ATOM 2161 C CA . ASP A 1 278 ? -10.842 -1.372 -5.512 1.00 97.38 278 ASP A CA 1
ATOM 2162 C C . ASP A 1 278 ? -10.420 -2.531 -6.426 1.00 97.38 278 ASP A C 1
ATOM 2164 O O . ASP A 1 278 ? -11.273 -3.193 -7.013 1.00 97.38 278 ASP A O 1
ATOM 2168 N N . ILE A 1 279 ? -9.113 -2.771 -6.572 1.00 97.50 279 ILE A N 1
ATOM 2169 C CA . ILE A 1 279 ? -8.575 -3.864 -7.399 1.00 97.50 279 ILE A CA 1
ATOM 2170 C C . ILE A 1 279 ? -8.841 -5.219 -6.736 1.00 97.50 279 ILE A C 1
ATOM 2172 O O . ILE A 1 279 ? -9.245 -6.172 -7.400 1.00 97.50 279 ILE A O 1
ATOM 2176 N N . SER A 1 280 ? -8.579 -5.325 -5.432 1.00 98.12 280 SER A N 1
ATOM 2177 C CA . SER A 1 280 ? -8.794 -6.545 -4.660 1.00 98.12 280 SER A CA 1
ATOM 2178 C C . SER A 1 280 ? -9.169 -6.191 -3.220 1.00 98.12 280 SER A C 1
ATOM 2180 O O . SER A 1 280 ? -8.272 -5.948 -2.410 1.00 98.12 280 SER A O 1
ATOM 2182 N N . PRO A 1 281 ? -10.468 -6.208 -2.863 1.00 98.31 281 PRO A N 1
ATOM 2183 C CA . PRO A 1 281 ? -10.908 -5.933 -1.496 1.00 98.31 281 PRO A CA 1
ATOM 2184 C C . PRO A 1 281 ? -10.262 -6.871 -0.472 1.00 98.31 281 PRO A C 1
ATOM 2186 O O . PRO A 1 281 ? -9.857 -6.429 0.602 1.00 98.31 281 PRO A O 1
ATOM 2189 N N . GLU A 1 282 ? -10.088 -8.151 -0.824 1.00 98.38 282 GLU A N 1
ATOM 2190 C CA . GLU A 1 282 ? -9.455 -9.154 0.040 1.00 98.38 282 GLU A CA 1
ATOM 2191 C C . GLU A 1 282 ? -8.012 -8.757 0.370 1.00 98.38 282 GLU A C 1
ATOM 2193 O O . GLU A 1 282 ? -7.658 -8.555 1.532 1.00 98.38 282 GLU A O 1
ATOM 2198 N N . HIS A 1 283 ? -7.176 -8.611 -0.660 1.00 98.69 283 HIS A N 1
ATOM 2199 C CA . HIS A 1 283 ? -5.754 -8.337 -0.482 1.00 98.69 283 HIS A CA 1
ATOM 2200 C C . HIS A 1 283 ? -5.509 -6.912 0.007 1.00 98.69 283 HIS A C 1
ATOM 2202 O O . HIS A 1 283 ? -4.637 -6.711 0.843 1.00 98.69 283 HIS A O 1
ATOM 2208 N N . GLY A 1 284 ? -6.304 -5.935 -0.428 1.00 98.19 284 GLY A N 1
ATOM 2209 C CA . GLY A 1 284 ? -6.252 -4.577 0.101 1.00 98.19 284 GLY A CA 1
ATOM 2210 C C . GLY A 1 284 ? -6.530 -4.557 1.605 1.00 98.19 284 GLY A C 1
ATOM 2211 O O . GLY A 1 284 ? -5.776 -3.947 2.355 1.00 98.19 284 GLY A O 1
ATOM 2212 N N . THR A 1 285 ? -7.534 -5.306 2.074 1.00 98.50 285 THR A N 1
ATOM 2213 C CA . THR A 1 285 ? -7.844 -5.416 3.511 1.00 98.50 285 THR A CA 1
ATOM 2214 C C . THR A 1 285 ? -6.711 -6.103 4.271 1.00 98.50 285 THR A C 1
ATOM 2216 O O . THR A 1 285 ? -6.297 -5.629 5.329 1.00 98.50 285 THR A O 1
ATOM 2219 N N . ARG A 1 286 ? -6.134 -7.177 3.712 1.00 98.31 286 ARG A N 1
ATOM 2220 C CA . ARG A 1 286 ? -4.931 -7.805 4.281 1.00 98.31 286 ARG A CA 1
ATOM 2221 C C . ARG A 1 286 ? -3.754 -6.833 4.346 1.00 98.31 286 ARG A C 1
ATOM 2223 O O . ARG A 1 286 ? -3.070 -6.808 5.358 1.00 98.31 286 ARG A O 1
ATOM 2230 N N . ALA A 1 287 ? -3.544 -6.006 3.327 1.00 98.00 287 ALA A N 1
ATOM 2231 C CA . ALA A 1 287 ? -2.479 -5.010 3.314 1.00 98.00 287 ALA A CA 1
ATOM 2232 C C . ALA A 1 287 ? -2.654 -3.952 4.412 1.00 98.00 287 ALA A C 1
ATOM 2234 O O . ALA A 1 287 ? -1.667 -3.597 5.052 1.00 98.00 287 ALA A O 1
ATOM 2235 N N . VAL A 1 288 ? -3.889 -3.505 4.686 1.00 96.44 288 VAL A N 1
ATOM 2236 C CA . VAL A 1 288 ? -4.180 -2.627 5.836 1.00 96.44 288 VAL A CA 1
ATOM 2237 C C . VAL A 1 288 ? -3.803 -3.314 7.144 1.00 96.44 288 VAL A C 1
ATOM 2239 O O . VAL A 1 288 ? -3.092 -2.721 7.948 1.00 96.44 288 VAL A O 1
ATOM 2242 N N . ILE A 1 289 ? -4.223 -4.568 7.339 1.00 95.19 289 ILE A N 1
ATOM 2243 C CA . ILE A 1 289 ? -3.905 -5.345 8.547 1.00 95.19 289 ILE A CA 1
ATOM 2244 C C . ILE A 1 289 ? -2.387 -5.444 8.745 1.00 95.19 289 ILE A C 1
ATOM 2246 O O . ILE A 1 289 ? -1.886 -5.080 9.806 1.00 95.19 289 ILE A O 1
ATOM 2250 N N . GLU A 1 290 ? -1.644 -5.880 7.722 1.00 95.19 290 GLU A N 1
ATOM 2251 C CA . GLU A 1 290 ? -0.182 -6.003 7.803 1.00 95.19 290 GLU A CA 1
ATOM 2252 C C . GLU A 1 290 ? 0.498 -4.664 8.096 1.00 95.19 290 GLU A C 1
ATOM 2254 O O . GLU A 1 290 ? 1.449 -4.593 8.874 1.00 95.19 290 GLU A O 1
ATOM 2259 N N . ALA A 1 291 ? 0.012 -3.593 7.473 1.00 92.88 291 ALA A N 1
ATOM 2260 C CA . ALA A 1 291 ? 0.588 -2.273 7.628 1.00 92.88 291 ALA A CA 1
ATOM 2261 C C . ALA A 1 291 ? 0.322 -1.672 9.012 1.00 92.88 291 ALA A C 1
ATOM 2263 O O . ALA A 1 291 ? 1.223 -1.062 9.580 1.00 92.88 291 ALA A O 1
ATOM 2264 N N . VAL A 1 292 ? -0.870 -1.877 9.580 1.00 90.31 292 VAL A N 1
ATOM 2265 C CA . VAL A 1 292 ? -1.199 -1.441 10.946 1.00 90.31 292 VAL A CA 1
ATOM 2266 C C . VAL A 1 292 ? -0.374 -2.220 11.970 1.00 90.31 292 VAL A C 1
ATOM 2268 O O . VAL A 1 292 ? 0.202 -1.606 12.864 1.00 90.31 292 VAL A O 1
ATOM 2271 N N . ILE A 1 293 ? -0.229 -3.542 11.805 1.00 89.06 293 ILE A N 1
ATOM 2272 C CA . ILE A 1 293 ? 0.644 -4.362 12.664 1.00 89.06 293 ILE A CA 1
ATOM 2273 C C . ILE A 1 293 ? 2.094 -3.869 12.584 1.00 89.06 293 ILE A C 1
ATOM 2275 O O . ILE A 1 293 ? 2.739 -3.662 13.611 1.00 89.06 293 ILE A O 1
ATOM 2279 N N . GLY A 1 294 ? 2.610 -3.655 11.369 1.00 87.25 294 GLY A N 1
ATOM 2280 C CA . GLY A 1 294 ? 3.975 -3.173 11.162 1.00 87.25 294 GLY A CA 1
ATOM 2281 C C . GLY A 1 294 ? 4.205 -1.773 11.733 1.00 87.25 294 GLY A C 1
ATOM 2282 O O . GLY A 1 294 ? 5.228 -1.522 12.370 1.00 87.25 294 GLY A O 1
ATOM 2283 N N . ARG A 1 295 ? 3.233 -0.870 11.561 1.00 82.94 295 ARG A N 1
ATOM 2284 C CA . ARG A 1 295 ? 3.279 0.484 12.119 1.00 82.94 295 ARG A CA 1
ATOM 2285 C C . ARG A 1 295 ? 3.298 0.448 13.641 1.00 82.94 295 ARG A C 1
ATOM 2287 O O . ARG A 1 295 ? 4.175 1.063 14.229 1.00 82.94 295 ARG A O 1
ATOM 2294 N N . ALA A 1 296 ? 2.418 -0.333 14.265 1.00 78.75 296 ALA A N 1
ATOM 2295 C CA . ALA A 1 296 ? 2.412 -0.524 15.712 1.00 78.75 296 ALA A CA 1
ATOM 2296 C C . ALA A 1 296 ? 3.777 -1.024 16.217 1.00 78.75 296 ALA A C 1
ATOM 2298 O O . ALA A 1 296 ? 4.341 -0.443 17.136 1.00 78.75 296 ALA A O 1
ATOM 2299 N N . ALA A 1 297 ? 4.365 -2.024 15.556 1.00 77.12 297 ALA A N 1
ATOM 2300 C CA . ALA A 1 297 ? 5.668 -2.565 15.943 1.00 77.12 297 ALA A CA 1
ATOM 2301 C C . ALA A 1 297 ? 6.849 -1.591 15.750 1.00 77.12 297 ALA A C 1
ATOM 2303 O O . ALA A 1 297 ? 7.882 -1.760 16.395 1.00 77.12 297 ALA A O 1
ATOM 2304 N N . THR A 1 298 ? 6.737 -0.611 14.846 1.00 73.94 298 THR A N 1
ATOM 2305 C CA . THR A 1 298 ? 7.827 0.335 14.546 1.00 73.94 298 THR A CA 1
ATOM 2306 C C . THR A 1 298 ? 7.673 1.688 15.240 1.00 73.94 298 THR A C 1
ATOM 2308 O O . THR A 1 298 ? 8.679 2.283 15.611 1.00 73.94 298 THR A O 1
ATOM 2311 N N . GLU A 1 299 ? 6.450 2.183 15.421 1.00 68.19 299 GLU A N 1
ATOM 2312 C CA . GLU A 1 299 ? 6.149 3.515 15.972 1.00 68.19 299 GLU A CA 1
ATOM 2313 C C . GLU A 1 299 ? 5.609 3.467 17.411 1.00 68.19 299 GLU A C 1
ATOM 2315 O O . GLU A 1 299 ? 5.569 4.498 18.080 1.00 68.19 299 GLU A O 1
ATOM 2320 N N . GLY A 1 300 ? 5.203 2.292 17.902 1.00 57.19 300 GLY A N 1
ATOM 2321 C CA . GLY A 1 300 ? 4.648 2.124 19.241 1.00 57.19 300 GLY A CA 1
ATOM 2322 C C . GLY A 1 300 ? 5.665 2.397 20.351 1.00 57.19 300 GLY A C 1
ATOM 2323 O O . GLY A 1 300 ? 6.758 1.830 20.380 1.00 57.19 300 GLY A O 1
ATOM 2324 N N . TYR A 1 301 ? 5.279 3.231 21.318 1.00 45.22 301 TYR A N 1
ATOM 2325 C CA . TYR A 1 301 ? 5.977 3.362 22.597 1.00 45.22 301 TYR A CA 1
ATOM 2326 C C . TYR A 1 301 ? 5.538 2.223 23.530 1.00 45.22 301 TYR A C 1
ATOM 2328 O O . TYR A 1 301 ? 4.770 2.437 24.464 1.00 45.22 301 TYR A O 1
ATOM 2336 N N . GLY A 1 302 ? 5.979 0.991 23.268 1.00 53.25 302 GLY A N 1
ATOM 2337 C CA . GLY A 1 302 ? 5.630 -0.146 24.122 1.00 53.25 302 GLY A CA 1
ATOM 2338 C C . GLY A 1 302 ? 6.066 -1.505 23.588 1.00 53.25 302 GLY A C 1
ATOM 2339 O O . GLY A 1 302 ? 6.481 -1.646 22.443 1.00 53.25 302 GLY A O 1
ATOM 2340 N N . ILE A 1 303 ? 5.962 -2.524 24.441 1.00 54.22 303 ILE A N 1
ATOM 2341 C CA . ILE A 1 303 ? 6.012 -3.926 24.010 1.00 54.22 303 ILE A CA 1
ATOM 2342 C C . ILE A 1 303 ? 4.655 -4.226 23.358 1.00 54.22 303 ILE A C 1
ATOM 2344 O O . ILE A 1 303 ? 3.649 -3.873 23.975 1.00 54.22 303 ILE A O 1
ATOM 2348 N N . PRO A 1 304 ? 4.599 -4.815 22.147 1.00 60.81 304 PRO A N 1
ATOM 2349 C CA . PRO A 1 304 ? 3.337 -5.215 21.527 1.00 60.81 304 PRO A CA 1
ATOM 2350 C C . PRO A 1 304 ? 2.484 -6.022 22.502 1.00 60.81 304 PRO A C 1
ATOM 2352 O O . PRO A 1 304 ? 3.022 -6.884 23.204 1.00 60.81 304 PRO A O 1
ATOM 2355 N N . ASP A 1 305 ? 1.182 -5.749 22.537 1.00 67.38 305 ASP A N 1
ATOM 2356 C CA . ASP A 1 305 ? 0.277 -6.478 23.417 1.00 67.38 305 ASP A CA 1
ATOM 2357 C C . ASP A 1 305 ? 0.237 -7.962 23.024 1.00 67.38 305 ASP A C 1
ATOM 2359 O O . ASP A 1 305 ? 0.461 -8.341 21.864 1.00 67.38 305 ASP A O 1
ATOM 2363 N N . GLU A 1 306 ? -0.001 -8.831 24.010 1.00 77.25 306 GLU A N 1
ATOM 2364 C CA . GLU A 1 306 ? -0.164 -10.255 23.730 1.00 77.25 306 GLU A CA 1
ATOM 2365 C C . GLU A 1 306 ? -1.380 -10.462 22.814 1.00 77.25 306 GLU A C 1
ATOM 2367 O O . GLU A 1 306 ? -2.447 -9.905 23.085 1.00 77.25 306 GLU A O 1
ATOM 2372 N N . PRO A 1 307 ? -1.260 -11.272 21.743 1.00 84.62 307 PRO A N 1
ATOM 2373 C CA . PRO A 1 307 ? -2.372 -11.489 20.835 1.00 84.62 307 PRO A CA 1
ATOM 2374 C C . PRO A 1 307 ? -3.616 -12.015 21.554 1.00 84.62 307 PRO A C 1
ATOM 2376 O O . PRO A 1 307 ? -3.562 -13.022 22.263 1.00 84.62 307 PRO A O 1
ATOM 2379 N N . VAL A 1 308 ? -4.757 -11.370 21.317 1.00 87.00 308 VAL A N 1
ATOM 2380 C CA . VAL A 1 308 ? -6.043 -11.772 21.899 1.00 87.00 308 VAL A CA 1
ATOM 2381 C C . VAL A 1 308 ? -6.807 -12.623 20.893 1.00 87.00 308 VAL A C 1
ATOM 2383 O O . VAL A 1 308 ? -7.038 -12.204 19.762 1.00 87.00 308 VAL A O 1
ATOM 2386 N N . LEU A 1 309 ? -7.218 -13.828 21.288 1.00 90.69 309 LEU A N 1
ATOM 2387 C CA . LEU A 1 309 ? -8.021 -14.702 20.433 1.00 90.69 309 LEU A CA 1
ATOM 2388 C C . LEU A 1 309 ? -9.503 -14.316 20.520 1.00 90.69 309 LEU A C 1
ATOM 2390 O O . LEU A 1 309 ? -10.081 -14.362 21.601 1.00 90.69 309 LEU A O 1
ATOM 2394 N N . ILE A 1 310 ? -10.106 -13.991 19.379 1.00 91.12 310 ILE A N 1
ATOM 2395 C CA . ILE A 1 310 ? -11.514 -13.605 19.242 1.00 91.12 310 ILE A CA 1
ATOM 2396 C C . ILE A 1 310 ? -12.280 -14.713 18.515 1.00 91.12 310 ILE A C 1
ATOM 2398 O O . ILE A 1 310 ? -11.914 -15.108 17.403 1.00 91.12 310 ILE A O 1
ATOM 2402 N N . ASP A 1 311 ? -13.347 -15.223 19.130 1.00 89.94 311 ASP A N 1
ATOM 2403 C CA . ASP A 1 311 ? -14.260 -16.194 18.527 1.00 89.94 311 ASP A CA 1
ATOM 2404 C C . ASP A 1 311 ? -15.357 -15.496 17.703 1.00 89.94 311 ASP A C 1
ATOM 2406 O O . ASP A 1 311 ? -16.262 -14.852 18.234 1.00 89.94 311 ASP A O 1
ATOM 2410 N N . LEU A 1 312 ? -15.293 -15.662 16.379 1.00 86.94 312 LEU A N 1
ATOM 2411 C CA . LEU A 1 312 ? -16.280 -15.156 15.419 1.00 86.94 312 LEU A CA 1
ATOM 2412 C C . LEU A 1 312 ? -17.334 -16.220 15.054 1.00 86.94 312 LEU A C 1
ATOM 2414 O O . LEU A 1 312 ? -18.074 -16.086 14.080 1.00 86.94 312 LEU A O 1
ATOM 2418 N N . GLY A 1 313 ? -17.396 -17.321 15.804 1.00 82.75 313 GLY A N 1
ATOM 2419 C CA . GLY A 1 313 ? -18.307 -18.440 15.599 1.00 82.75 313 GLY A CA 1
ATOM 2420 C C . GLY A 1 313 ? -17.755 -19.480 14.627 1.00 82.75 313 GLY A C 1
ATOM 2421 O O . GLY A 1 313 ? -17.454 -20.603 15.027 1.00 82.75 313 GLY A O 1
ATOM 2422 N N . THR A 1 314 ? -17.653 -19.147 13.338 1.00 77.81 314 THR A N 1
ATOM 2423 C CA . THR A 1 314 ? -17.133 -20.088 12.323 1.00 77.81 314 THR A CA 1
ATOM 2424 C C . THR A 1 314 ? -15.613 -20.148 12.289 1.00 77.81 314 THR A C 1
ATOM 2426 O O . THR A 1 314 ? -15.042 -21.139 11.835 1.00 77.81 314 THR A O 1
ATOM 2429 N N . THR A 1 315 ? -14.959 -19.086 12.749 1.00 86.88 315 THR A N 1
ATOM 2430 C CA . THR A 1 315 ? -13.507 -18.949 12.782 1.00 86.88 315 THR A CA 1
ATOM 2431 C C . THR A 1 315 ? -13.081 -18.305 14.091 1.00 86.88 315 THR A C 1
ATOM 2433 O O . THR A 1 315 ? -13.863 -17.632 14.761 1.00 86.88 315 THR A O 1
ATOM 2436 N N . LYS A 1 316 ? -11.816 -18.514 14.448 1.00 90.88 316 LYS A N 1
ATOM 2437 C CA . LYS A 1 316 ? -11.146 -17.740 15.488 1.00 90.88 316 LYS A CA 1
ATOM 2438 C C . LYS A 1 316 ? -10.090 -16.875 14.826 1.00 90.88 316 LYS A C 1
ATOM 2440 O O . LYS A 1 316 ? -9.415 -17.350 13.912 1.00 90.88 316 LYS A O 1
ATOM 2445 N N . VAL A 1 317 ? -9.974 -15.635 15.275 1.00 93.38 317 VAL A N 1
ATOM 2446 C CA . VAL A 1 317 ? -9.014 -14.666 14.747 1.00 93.38 317 VAL A CA 1
ATOM 2447 C C . VAL A 1 317 ? -8.162 -14.123 15.885 1.00 93.38 317 VAL A C 1
ATOM 2449 O O . VAL A 1 317 ? -8.672 -13.805 16.955 1.00 93.38 317 VAL A O 1
ATOM 2452 N N . GLU A 1 318 ? -6.857 -14.028 15.670 1.00 93.06 318 GLU A N 1
ATOM 2453 C CA . GLU A 1 318 ? -5.955 -13.366 16.612 1.00 93.06 318 GLU A CA 1
ATOM 2454 C C . GLU A 1 318 ? -5.933 -11.861 16.345 1.00 93.06 318 GLU A C 1
ATOM 2456 O O . GLU A 1 318 ? -5.583 -11.418 15.250 1.00 93.06 318 GLU A O 1
ATOM 2461 N N . PHE A 1 319 ? -6.271 -11.054 17.342 1.00 91.12 319 PHE A N 1
ATOM 2462 C CA . PHE A 1 319 ? -6.027 -9.619 17.299 1.00 91.12 319 PHE A CA 1
ATOM 2463 C C . PHE A 1 319 ? -4.576 -9.356 17.684 1.00 91.12 319 PHE A C 1
ATOM 2465 O O . PHE A 1 319 ? -4.119 -9.801 18.733 1.00 91.12 319 PHE A O 1
ATOM 2472 N N . ARG A 1 320 ? -3.843 -8.676 16.799 1.00 88.12 320 ARG A N 1
ATOM 2473 C CA . ARG A 1 320 ? -2.422 -8.339 16.941 1.00 88.12 320 ARG A CA 1
ATOM 2474 C C . ARG A 1 320 ? -2.222 -6.831 16.819 1.00 88.12 320 ARG A C 1
ATOM 2476 O O . ARG A 1 320 ? -2.963 -6.169 16.093 1.00 88.12 320 ARG A O 1
ATOM 2483 N N . GLY A 1 321 ? -1.157 -6.320 17.430 1.00 73.94 321 GLY A N 1
ATOM 2484 C CA . GLY A 1 321 ? -0.782 -4.906 17.382 1.00 73.94 321 GLY A CA 1
ATOM 2485 C C . GLY A 1 321 ? -0.752 -4.293 18.776 1.00 73.94 321 GLY A C 1
ATOM 2486 O O . GLY A 1 321 ? -0.686 -5.020 19.759 1.00 73.94 321 GLY A O 1
ATOM 2487 N N . HIS A 1 322 ? -0.757 -2.965 18.835 1.00 65.94 322 HIS A N 1
ATOM 2488 C CA . HIS A 1 322 ? -0.952 -2.237 20.084 1.00 65.94 322 HIS A CA 1
ATOM 2489 C C . HIS A 1 322 ? -2.421 -1.888 20.271 1.00 65.94 322 HIS A C 1
ATOM 2491 O O . HIS A 1 322 ? -3.079 -1.476 19.310 1.00 65.94 322 HIS A O 1
ATOM 2497 N N . ASP A 1 323 ? -2.873 -2.006 21.514 1.00 56.88 323 ASP A N 1
ATOM 2498 C CA . ASP A 1 323 ? -4.164 -1.522 21.963 1.00 56.88 323 ASP A CA 1
ATOM 2499 C C . ASP A 1 323 ? -4.200 0.013 21.945 1.00 56.88 323 ASP A C 1
ATOM 2501 O O . ASP A 1 323 ? -3.248 0.701 22.330 1.00 56.88 323 ASP A O 1
ATOM 2505 N N . ALA A 1 324 ? -5.383 0.524 21.623 1.00 51.44 324 ALA A N 1
ATOM 2506 C CA . ALA A 1 324 ? -5.823 1.909 21.747 1.00 51.44 324 ALA A CA 1
ATOM 2507 C C . ALA A 1 324 ? -5.408 2.893 20.647 1.00 51.44 324 ALA A C 1
ATOM 2509 O O . ALA A 1 324 ? -4.429 3.638 20.722 1.00 51.44 324 ALA A O 1
ATOM 2510 N N . GLU A 1 325 ? -6.352 3.079 19.733 1.00 56.59 325 GLU A N 1
ATOM 2511 C CA . GLU A 1 325 ? -6.690 4.441 19.350 1.00 56.59 325 GLU A CA 1
ATOM 2512 C C . GLU A 1 325 ? -7.329 5.139 20.550 1.00 56.59 325 GLU A C 1
ATOM 2514 O O . GLU A 1 325 ? -8.354 4.706 21.080 1.00 56.59 325 GLU A O 1
ATOM 2519 N N . PHE A 1 326 ? -6.679 6.202 21.011 1.00 52.75 326 PHE A N 1
ATOM 2520 C CA . PHE A 1 326 ? -7.116 6.943 22.187 1.00 52.75 326 PHE A CA 1
ATOM 2521 C C . PHE A 1 326 ? -8.345 7.805 21.936 1.00 52.75 326 PHE A C 1
ATOM 2523 O O . PHE A 1 326 ? -8.950 8.237 22.898 1.00 52.75 326 PHE A O 1
ATOM 2530 N N . ASN A 1 327 ? -8.711 8.085 20.689 1.00 58.34 327 ASN A N 1
ATOM 2531 C CA . ASN A 1 327 ? -9.860 8.921 20.358 1.00 58.34 327 ASN A CA 1
ATOM 2532 C C . ASN A 1 327 ? -10.810 8.159 19.436 1.00 58.34 327 ASN A C 1
ATOM 2534 O O . ASN A 1 327 ? -10.439 7.165 18.805 1.00 58.34 327 ASN A O 1
ATOM 2538 N N . ALA A 1 328 ? -12.060 8.617 19.365 1.00 65.88 328 ALA A N 1
ATOM 2539 C CA . ALA A 1 328 ? -12.990 8.104 18.377 1.00 65.88 328 ALA A CA 1
ATOM 2540 C C . ALA A 1 328 ? -12.434 8.372 16.978 1.00 65.88 328 ALA A C 1
ATOM 2542 O O . ALA A 1 328 ? -12.169 9.510 16.623 1.00 65.88 328 ALA A O 1
ATOM 2543 N N . TRP A 1 329 ? -12.328 7.341 16.149 1.00 76.31 329 TRP A N 1
ATOM 2544 C CA . TRP A 1 329 ? -11.759 7.475 14.805 1.00 76.31 329 TRP A CA 1
ATOM 2545 C C . TRP A 1 329 ? -12.544 8.379 13.842 1.00 76.31 329 TRP A C 1
ATOM 2547 O O . TRP A 1 329 ? -12.062 8.700 12.759 1.00 76.31 329 TRP A O 1
ATOM 2557 N N . GLU A 1 330 ? -13.769 8.747 14.211 1.00 68.94 330 GLU A N 1
ATOM 2558 C CA . GLU A 1 330 ? -14.613 9.703 13.488 1.00 68.94 330 GLU A CA 1
ATOM 2559 C C . GLU A 1 330 ? -14.374 11.151 13.912 1.00 68.94 330 GLU A C 1
ATOM 2561 O O . GLU A 1 330 ? -14.776 12.062 13.191 1.00 68.94 330 GLU A O 1
ATOM 2566 N N . GLU A 1 331 ? -13.775 11.368 15.082 1.00 64.38 331 GLU A N 1
ATOM 2567 C CA . GLU A 1 331 ? -13.421 12.704 15.537 1.00 64.38 331 GLU A CA 1
ATOM 2568 C C . GLU A 1 331 ? -12.206 13.166 14.732 1.00 64.38 331 GLU A C 1
ATOM 2570 O O . GLU A 1 331 ? -11.191 12.471 14.649 1.00 64.38 331 GLU A O 1
ATOM 2575 N N . GLU A 1 332 ? -12.328 14.332 14.093 1.00 54.81 332 GLU A N 1
ATOM 2576 C CA . GLU A 1 332 ? -11.180 14.986 13.479 1.00 54.81 332 GLU A CA 1
ATOM 2577 C C . GLU A 1 332 ? -10.208 15.357 14.595 1.00 54.81 332 GLU A C 1
ATOM 2579 O O . GLU A 1 332 ? -10.430 16.302 15.351 1.00 54.81 332 GLU A O 1
ATOM 2584 N N . ASP A 1 333 ? -9.122 14.601 14.697 1.00 54.53 333 ASP A N 1
ATOM 2585 C CA . ASP A 1 333 ? -7.966 15.050 15.446 1.00 54.53 333 ASP A CA 1
ATOM 2586 C C . ASP A 1 333 ? -7.343 16.208 14.657 1.00 54.53 333 ASP A C 1
ATOM 2588 O O . ASP A 1 333 ? -6.611 16.007 13.686 1.00 54.53 333 ASP A O 1
ATOM 2592 N N . HIS A 1 334 ? -7.717 17.436 15.028 1.00 44.62 334 HIS A N 1
ATOM 2593 C CA . HIS A 1 334 ? -7.223 18.663 14.402 1.00 44.62 334 HIS A CA 1
ATOM 2594 C C . HIS A 1 334 ? -5.692 18.792 14.485 1.00 44.62 334 HIS A C 1
ATOM 2596 O O . HIS A 1 334 ? -5.112 19.540 13.694 1.00 44.62 334 HIS A O 1
ATOM 2602 N N . ASP A 1 335 ? -5.055 18.045 15.392 1.00 42.69 335 ASP A N 1
ATOM 2603 C CA . ASP A 1 335 ? -3.618 18.054 15.640 1.00 42.69 335 ASP A CA 1
ATOM 2604 C C . ASP A 1 335 ? -2.890 16.839 15.035 1.00 42.69 335 ASP A C 1
ATOM 2606 O O . ASP A 1 335 ? -1.660 16.858 14.905 1.00 42.69 335 ASP A O 1
ATOM 2610 N N . ALA A 1 336 ? -3.614 15.801 14.600 1.00 49.81 336 ALA A N 1
ATOM 2611 C CA . ALA A 1 336 ? -3.021 14.708 13.841 1.00 49.81 336 ALA A CA 1
ATOM 2612 C C . ALA A 1 336 ? -2.751 15.158 12.396 1.00 49.81 336 ALA A C 1
ATOM 2614 O O . ALA A 1 336 ? -3.630 15.733 11.748 1.00 49.81 336 ALA A O 1
ATOM 2615 N N . PRO A 1 337 ? -1.572 14.857 11.817 1.00 44.84 337 PRO A N 1
ATOM 2616 C CA . PRO A 1 337 ? -1.334 15.032 10.389 1.00 44.84 337 PRO A CA 1
ATOM 2617 C C . PRO A 1 337 ? -2.194 14.034 9.588 1.00 44.84 337 PRO A C 1
ATOM 2619 O O . PRO A 1 337 ? -1.719 13.009 9.109 1.00 44.84 337 PRO A O 1
ATOM 2622 N N . GLY A 1 338 ? -3.490 14.324 9.456 1.00 49.69 338 GLY A N 1
ATOM 2623 C CA . GLY A 1 338 ? -4.487 13.535 8.735 1.00 49.69 338 GLY A CA 1
ATOM 2624 C C . GLY A 1 338 ? -4.387 13.726 7.224 1.00 49.69 338 GLY A C 1
ATOM 2625 O O . GLY A 1 338 ? -5.330 14.204 6.587 1.00 49.69 338 GLY A O 1
ATOM 2626 N N . GLY A 1 339 ? -3.233 13.373 6.657 1.00 58.59 339 GLY A N 1
ATOM 2627 C CA . GLY A 1 339 ? -2.982 13.397 5.220 1.00 58.59 339 GLY A CA 1
ATOM 2628 C C . GLY A 1 339 ? -3.804 12.361 4.447 1.00 58.59 339 GLY A C 1
ATOM 2629 O O . GLY A 1 339 ? -4.385 11.427 5.003 1.00 58.59 339 GLY A O 1
ATOM 2630 N N . ASP A 1 340 ? -3.849 12.519 3.126 1.00 60.94 340 ASP A N 1
ATOM 2631 C CA . ASP A 1 340 ? -4.472 11.567 2.193 1.00 60.94 340 ASP A CA 1
ATOM 2632 C C . ASP A 1 340 ? -3.770 10.179 2.187 1.00 60.94 340 ASP A C 1
ATOM 2634 O O . ASP A 1 340 ? -4.207 9.258 1.502 1.00 60.94 340 ASP A O 1
ATOM 2638 N N . ASP A 1 341 ? -2.668 10.011 2.928 1.00 67.44 341 ASP A N 1
ATOM 2639 C CA . ASP A 1 341 ? -1.867 8.790 3.071 1.00 67.44 341 ASP A CA 1
ATOM 2640 C C . ASP A 1 341 ? -2.178 7.965 4.336 1.00 67.44 341 ASP A C 1
ATOM 2642 O O . ASP A 1 341 ? -1.570 6.914 4.562 1.00 67.44 341 ASP A O 1
ATOM 2646 N N . ASP A 1 342 ? -3.157 8.377 5.144 1.00 86.12 342 ASP A N 1
ATOM 2647 C CA . ASP A 1 342 ? -3.630 7.558 6.259 1.00 86.12 342 ASP A CA 1
ATOM 2648 C C . ASP A 1 342 ? -4.349 6.292 5.748 1.00 86.12 342 ASP A C 1
ATOM 2650 O O . ASP A 1 342 ? -5.362 6.340 5.041 1.00 86.12 342 ASP A O 1
ATOM 2654 N N . LEU A 1 343 ? -3.813 5.128 6.126 1.00 89.62 343 LEU A N 1
ATOM 2655 C CA . LEU A 1 343 ? -4.321 3.816 5.739 1.00 89.62 343 LEU A CA 1
ATOM 2656 C C . LEU A 1 343 ? -5.743 3.570 6.249 1.00 89.62 343 LEU A C 1
ATOM 2658 O O . LEU A 1 343 ? -6.590 3.077 5.505 1.00 89.62 343 LEU A O 1
ATOM 2662 N N . LEU A 1 344 ? -6.011 3.892 7.516 1.00 90.75 344 LEU A N 1
ATOM 2663 C CA . LEU A 1 344 ? -7.299 3.597 8.138 1.00 90.75 344 LEU A CA 1
ATOM 2664 C C . LEU A 1 344 ? -8.374 4.546 7.610 1.00 90.75 344 LEU A C 1
ATOM 2666 O O . LEU A 1 344 ? -9.479 4.095 7.315 1.00 90.75 344 LEU A O 1
ATOM 2670 N N . LYS A 1 345 ? -8.035 5.819 7.379 1.00 89.94 345 LYS A N 1
ATOM 2671 C CA . LYS A 1 345 ? -8.914 6.786 6.702 1.00 89.94 345 LYS A CA 1
ATOM 2672 C C . LYS A 1 345 ? -9.284 6.331 5.287 1.00 89.94 345 LYS A C 1
ATOM 2674 O O . LYS A 1 345 ? -10.463 6.320 4.928 1.00 89.94 345 LYS A O 1
ATOM 2679 N N . ASN A 1 346 ? -8.304 5.893 4.494 1.00 91.81 346 ASN A N 1
ATOM 2680 C CA . ASN A 1 346 ? -8.551 5.350 3.154 1.00 91.81 346 ASN A CA 1
ATOM 2681 C C . ASN A 1 346 ? -9.385 4.058 3.189 1.00 91.81 346 ASN A C 1
ATOM 2683 O O . ASN A 1 346 ? -10.236 3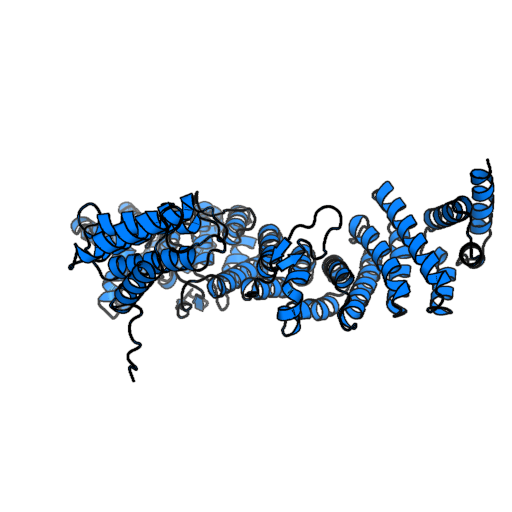.848 2.320 1.00 91.81 346 ASN A O 1
ATOM 2687 N N . PHE A 1 347 ? -9.190 3.212 4.205 1.00 95.81 347 PHE A N 1
ATOM 2688 C CA . PHE A 1 347 ? -9.996 2.011 4.410 1.00 95.81 347 PHE A CA 1
ATOM 2689 C C . PHE A 1 347 ? -11.456 2.346 4.747 1.00 95.81 347 PHE A C 1
ATOM 2691 O O . PHE A 1 347 ? -12.356 1.794 4.118 1.00 95.81 347 PHE A O 1
ATOM 2698 N N . VAL A 1 348 ? -11.713 3.310 5.639 1.00 94.94 348 VAL A N 1
ATOM 2699 C CA . VAL A 1 348 ? -13.071 3.827 5.909 1.00 94.94 348 VAL A CA 1
ATOM 2700 C C . VAL A 1 348 ? -13.712 4.369 4.635 1.00 94.94 348 VAL A C 1
ATOM 2702 O O . VAL A 1 348 ? -14.849 4.020 4.318 1.00 94.94 348 VAL A O 1
ATOM 2705 N N . ALA A 1 349 ? -12.989 5.206 3.883 1.00 94.31 349 ALA A N 1
ATOM 2706 C CA . ALA A 1 349 ? -13.497 5.788 2.643 1.00 94.31 349 ALA A CA 1
ATOM 2707 C C . ALA A 1 349 ? -13.893 4.706 1.624 1.00 94.31 349 ALA A C 1
ATOM 2709 O O . ALA A 1 349 ? -14.908 4.844 0.941 1.00 94.31 349 ALA A O 1
ATOM 2710 N N . PHE A 1 350 ? -13.128 3.614 1.546 1.00 97.19 350 PHE A N 1
ATOM 2711 C CA . PHE A 1 350 ? -13.478 2.436 0.756 1.00 97.19 350 PHE A CA 1
ATOM 2712 C C . PHE A 1 350 ? -14.719 1.712 1.300 1.00 97.19 350 PHE A C 1
ATOM 2714 O O . PHE A 1 350 ? -15.664 1.500 0.542 1.00 97.19 350 PHE A O 1
ATOM 2721 N N . LEU A 1 351 ? -14.759 1.381 2.594 1.00 97.56 351 LEU A N 1
ATOM 2722 C CA . LEU A 1 351 ? -15.883 0.663 3.207 1.00 97.56 351 LEU A CA 1
ATOM 2723 C C . LEU A 1 351 ? -17.209 1.424 3.082 1.00 97.56 351 LEU A C 1
ATOM 2725 O O . LEU A 1 351 ? -18.254 0.801 2.914 1.00 97.56 351 LEU A O 1
ATOM 2729 N N . ARG A 1 352 ? -17.191 2.762 3.136 1.00 96.69 352 ARG A N 1
ATOM 2730 C CA . ARG A 1 352 ? -18.396 3.595 2.975 1.00 96.69 352 ARG A CA 1
ATOM 2731 C C . ARG A 1 352 ? -18.946 3.586 1.547 1.00 96.69 352 ARG A C 1
ATOM 2733 O O . ARG A 1 352 ? -20.153 3.700 1.370 1.00 96.69 352 ARG A O 1
ATOM 2740 N N . ARG A 1 353 ? -18.084 3.456 0.531 1.00 96.31 353 ARG A N 1
ATOM 2741 C CA . ARG A 1 353 ? -18.475 3.552 -0.891 1.00 96.31 353 ARG A CA 1
ATOM 2742 C C . ARG A 1 353 ? -18.609 2.210 -1.611 1.00 96.31 353 ARG A C 1
ATOM 2744 O O . ARG A 1 353 ? -19.192 2.171 -2.692 1.00 96.31 353 ARG A O 1
ATOM 2751 N N . CYS A 1 354 ? -18.009 1.138 -1.094 1.00 97.38 354 CYS A N 1
ATOM 2752 C CA . CYS A 1 354 ? -18.003 -0.162 -1.760 1.00 97.38 354 CYS A CA 1
ATOM 2753 C C . CYS A 1 354 ? -19.383 -0.840 -1.698 1.00 97.38 354 CYS A C 1
ATOM 2755 O O . CYS A 1 354 ? -20.224 -0.513 -0.858 1.00 97.38 354 CYS A O 1
ATOM 2757 N N . ASN A 1 355 ? -19.638 -1.793 -2.595 1.00 96.88 355 ASN A N 1
ATOM 2758 C CA . ASN A 1 355 ? -20.872 -2.582 -2.567 1.00 96.88 355 ASN A CA 1
ATOM 2759 C C . ASN A 1 355 ? -20.830 -3.659 -1.457 1.00 96.88 355 ASN A C 1
ATOM 2761 O O . ASN A 1 355 ? -19.775 -3.940 -0.886 1.00 96.88 355 ASN A O 1
ATOM 2765 N N . ALA A 1 356 ? -21.975 -4.283 -1.165 1.00 96.81 356 ALA A N 1
ATOM 2766 C CA . ALA A 1 356 ? -22.082 -5.302 -0.115 1.00 96.81 356 ALA A CA 1
ATOM 2767 C C . ALA A 1 356 ? -21.175 -6.530 -0.349 1.00 96.81 356 ALA A C 1
ATOM 2769 O O . ALA A 1 356 ? -20.678 -7.117 0.609 1.00 96.81 356 ALA A O 1
ATOM 2770 N N . GLU A 1 357 ? -20.907 -6.896 -1.608 1.00 97.12 357 GLU A N 1
ATOM 2771 C CA . GLU A 1 357 ? -19.997 -7.997 -1.953 1.00 97.12 357 GLU A CA 1
ATOM 2772 C C . GLU A 1 357 ? -18.551 -7.673 -1.558 1.00 97.12 357 GLU A C 1
ATOM 2774 O O . GLU A 1 357 ? -17.922 -8.432 -0.824 1.00 97.12 357 GLU A O 1
ATOM 2779 N N . ALA A 1 358 ? -18.035 -6.514 -1.970 1.00 97.62 358 ALA A N 1
ATOM 2780 C CA . ALA A 1 358 ? -16.697 -6.060 -1.608 1.00 97.62 358 ALA A CA 1
ATOM 2781 C C . ALA A 1 358 ? -16.553 -5.862 -0.091 1.00 97.62 358 ALA A C 1
ATOM 2783 O O . ALA A 1 358 ? -15.523 -6.227 0.476 1.00 97.62 358 ALA A O 1
ATOM 2784 N N . PHE A 1 359 ? -17.596 -5.354 0.576 1.00 98.19 359 PHE A N 1
ATOM 2785 C CA . PHE A 1 359 ? -17.641 -5.260 2.036 1.00 98.19 359 PHE A CA 1
ATOM 2786 C C . PHE A 1 359 ? -17.545 -6.648 2.690 1.00 98.19 359 PHE A C 1
ATOM 2788 O O . PHE A 1 359 ? -16.724 -6.856 3.582 1.00 98.19 359 PHE A O 1
ATOM 2795 N N . SER A 1 360 ? -18.326 -7.624 2.212 1.00 97.31 360 SER A N 1
ATOM 2796 C CA . SER A 1 360 ? -18.280 -9.013 2.690 1.00 97.31 360 SER A CA 1
ATOM 2797 C C . SER A 1 360 ? -16.891 -9.633 2.516 1.00 97.31 360 SER A C 1
ATOM 2799 O O . SER A 1 360 ? -16.383 -10.279 3.433 1.00 97.31 360 SER A O 1
ATOM 2801 N N . VAL A 1 361 ? -16.232 -9.377 1.382 1.00 98.19 361 VAL A N 1
ATOM 2802 C CA . VAL A 1 361 ? -14.857 -9.827 1.129 1.00 98.19 361 VAL A CA 1
ATOM 2803 C C . VAL A 1 361 ? -13.870 -9.207 2.128 1.00 98.19 361 VAL A C 1
ATOM 2805 O O . VAL A 1 361 ? -12.991 -9.912 2.626 1.00 98.19 361 VAL A O 1
ATOM 2808 N N . SER A 1 362 ? -14.020 -7.926 2.478 1.00 97.88 362 SER A N 1
ATOM 2809 C CA . SER A 1 362 ? -13.211 -7.289 3.527 1.00 97.88 362 SER A CA 1
ATOM 2810 C C . SER A 1 362 ? -13.440 -7.918 4.904 1.00 97.88 362 SER A C 1
ATOM 2812 O O . SER A 1 362 ? -12.471 -8.211 5.605 1.00 97.88 362 SER A O 1
ATOM 2814 N N . VAL A 1 363 ? -14.693 -8.203 5.276 1.00 96.56 363 VAL A N 1
ATOM 2815 C CA . VAL A 1 363 ? -15.021 -8.911 6.529 1.00 96.56 363 VAL A CA 1
ATOM 2816 C C . VAL A 1 363 ? -14.371 -10.296 6.552 1.00 96.56 363 VAL A C 1
ATOM 2818 O O . VAL A 1 363 ? -13.714 -10.655 7.529 1.00 96.56 363 VAL A O 1
ATOM 2821 N N . ALA A 1 364 ? -14.480 -11.062 5.464 1.00 95.94 364 ALA A N 1
ATOM 2822 C CA . ALA A 1 364 ? -13.865 -12.383 5.356 1.00 95.94 364 ALA A CA 1
ATOM 2823 C C . ALA A 1 364 ? -12.330 -12.317 5.464 1.00 95.94 364 ALA A C 1
ATOM 2825 O O . ALA A 1 364 ? -11.724 -13.119 6.175 1.00 95.94 364 ALA A O 1
ATOM 2826 N N . ALA A 1 365 ? -11.696 -11.329 4.824 1.00 97.06 365 ALA A N 1
ATOM 2827 C CA . ALA A 1 365 ? -10.251 -11.116 4.901 1.00 97.06 365 ALA A CA 1
ATOM 2828 C C . ALA A 1 365 ? -9.778 -10.737 6.317 1.00 97.06 365 ALA A C 1
ATOM 2830 O O . ALA A 1 365 ? -8.712 -11.191 6.747 1.00 97.06 365 ALA A O 1
ATOM 2831 N N . ALA A 1 366 ? -10.565 -9.938 7.044 1.00 95.69 366 ALA A N 1
ATOM 2832 C CA . ALA A 1 366 ? -10.315 -9.579 8.442 1.00 95.69 366 ALA A CA 1
ATOM 2833 C C . ALA A 1 366 ? -10.635 -10.715 9.430 1.00 95.69 366 ALA A C 1
ATOM 2835 O O . ALA A 1 366 ? -10.138 -10.716 10.550 1.00 95.69 366 ALA A O 1
ATOM 2836 N N . SER A 1 367 ? -11.423 -11.707 9.015 1.00 94.69 367 SER A N 1
ATOM 2837 C CA . SER A 1 367 ? -11.778 -12.877 9.832 1.00 94.69 367 SER A CA 1
ATOM 2838 C C . SER A 1 367 ? -10.795 -14.046 9.689 1.00 94.69 367 SER A C 1
ATOM 2840 O O . SER A 1 367 ? -10.981 -15.083 10.330 1.00 94.69 367 SER A O 1
ATOM 2842 N N . ARG A 1 368 ? -9.776 -13.915 8.824 1.00 93.06 368 ARG A N 1
ATOM 2843 C CA . ARG A 1 368 ? -8.804 -14.971 8.506 1.00 93.06 368 ARG A CA 1
ATOM 2844 C C . ARG A 1 368 ? -7.528 -14.831 9.335 1.00 93.06 368 ARG A C 1
ATOM 2846 O O . ARG A 1 368 ? -6.835 -13.824 9.210 1.00 93.06 368 ARG A O 1
ATOM 2853 N N . ASP A 1 369 ? -7.191 -15.885 10.079 1.00 92.94 369 ASP A N 1
ATOM 2854 C CA . ASP A 1 369 ? -5.973 -16.079 10.885 1.00 92.94 369 ASP A CA 1
ATOM 2855 C C . ASP A 1 369 ? -5.749 -15.011 11.971 1.00 92.94 369 ASP A C 1
ATOM 2857 O O . ASP A 1 369 ? -5.875 -15.285 13.162 1.00 92.94 369 ASP A O 1
ATOM 2861 N N . TYR A 1 370 ? -5.432 -13.784 11.561 1.00 93.94 370 TYR A N 1
ATOM 2862 C CA . TYR A 1 370 ? -5.175 -12.645 12.432 1.00 93.94 370 TYR A CA 1
ATOM 2863 C C . TYR A 1 370 ? -5.615 -11.323 11.796 1.00 93.94 370 TYR A C 1
ATOM 2865 O O . TYR A 1 370 ? -5.587 -11.167 10.570 1.00 93.94 370 TYR A O 1
ATOM 2873 N N . ALA A 1 371 ? -5.959 -10.354 12.638 1.00 93.69 371 ALA A N 1
ATOM 2874 C CA . ALA A 1 371 ? -6.339 -8.992 12.277 1.00 93.69 371 ALA A CA 1
ATOM 2875 C C . ALA A 1 371 ? -5.924 -8.006 13.378 1.00 93.69 371 ALA A C 1
ATOM 2877 O O . ALA A 1 371 ? -5.195 -8.366 14.298 1.00 93.69 371 ALA A O 1
ATOM 2878 N N . THR A 1 372 ? -6.367 -6.755 13.279 1.00 90.56 372 THR A N 1
ATOM 2879 C CA . THR A 1 372 ? -6.180 -5.747 14.328 1.00 90.56 372 THR A CA 1
ATOM 2880 C C . THR A 1 372 ? -7.534 -5.247 14.808 1.00 90.56 372 THR A C 1
ATOM 2882 O O . THR A 1 372 ? -8.498 -5.222 14.032 1.00 90.56 372 THR A O 1
ATOM 2885 N N . ALA A 1 373 ? -7.607 -4.815 16.067 1.00 89.56 373 ALA A N 1
ATOM 2886 C CA . ALA A 1 373 ? -8.825 -4.218 16.597 1.00 89.56 373 ALA A CA 1
ATOM 2887 C C . ALA A 1 373 ? -9.207 -2.944 15.825 1.00 89.56 373 ALA A C 1
ATOM 2889 O O . ALA A 1 373 ? -10.370 -2.787 15.464 1.00 89.56 373 ALA A O 1
ATOM 2890 N N . SER A 1 374 ? -8.232 -2.106 15.442 1.00 89.12 374 SER A N 1
ATOM 2891 C CA . SER A 1 374 ? -8.456 -0.938 14.574 1.00 89.12 374 SER A CA 1
ATOM 2892 C C . SER A 1 374 ? -9.159 -1.287 13.263 1.00 89.12 374 SER A C 1
ATOM 2894 O O . SER A 1 374 ? -10.073 -0.589 12.851 1.00 89.12 374 SER A O 1
ATOM 2896 N N . VAL A 1 375 ? -8.793 -2.372 12.575 1.00 93.19 375 VAL A N 1
ATOM 2897 C CA . VAL A 1 375 ? -9.491 -2.744 11.329 1.00 93.19 375 VAL A CA 1
ATOM 2898 C C . VAL A 1 375 ? -10.945 -3.134 11.614 1.00 93.19 375 VAL A C 1
ATOM 2900 O O . VAL A 1 375 ? -11.849 -2.716 10.887 1.00 93.19 375 VAL A O 1
ATOM 2903 N N . TRP A 1 376 ? -11.187 -3.874 12.696 1.00 94.06 376 TRP A N 1
ATOM 2904 C CA . TRP A 1 376 ? -12.532 -4.284 13.097 1.00 94.06 376 TRP A CA 1
ATOM 2905 C C . TRP A 1 376 ? -13.408 -3.126 13.583 1.00 94.06 376 TRP A C 1
ATOM 2907 O O . TRP A 1 376 ? -14.589 -3.100 13.237 1.00 94.06 376 TRP A O 1
ATOM 2917 N N . THR A 1 377 ? -12.860 -2.137 14.296 1.00 92.44 377 THR A N 1
ATOM 2918 C CA . THR A 1 377 ? -13.615 -0.937 14.700 1.00 92.44 377 THR A CA 1
ATOM 2919 C C . THR A 1 377 ? -14.151 -0.178 13.492 1.00 92.44 377 THR A C 1
ATOM 2921 O O . THR A 1 377 ? -15.310 0.227 13.499 1.00 92.44 377 THR A O 1
ATOM 2924 N N . ARG A 1 378 ? -13.372 -0.071 12.404 1.00 93.44 378 ARG A N 1
ATOM 2925 C CA . ARG A 1 378 ? -13.832 0.558 11.149 1.00 93.44 378 ARG A CA 1
ATOM 2926 C C . ARG A 1 378 ? -14.920 -0.251 10.464 1.00 93.44 378 ARG A C 1
ATOM 2928 O O . ARG A 1 378 ? -15.887 0.329 9.981 1.00 93.44 378 ARG A O 1
ATOM 2935 N N . ILE A 1 379 ? -14.772 -1.576 10.413 1.00 96.06 379 ILE A N 1
ATOM 2936 C CA . ILE A 1 379 ? -15.787 -2.461 9.826 1.00 96.06 379 ILE A CA 1
ATOM 2937 C C . ILE A 1 379 ? -17.111 -2.314 10.585 1.00 96.06 379 ILE A C 1
ATOM 2939 O O . ILE A 1 379 ? -18.139 -2.068 9.961 1.00 96.06 379 ILE A O 1
ATOM 2943 N N . LEU A 1 380 ? -17.086 -2.415 11.917 1.00 95.56 380 LEU A N 1
ATOM 2944 C CA . LEU A 1 380 ? -18.273 -2.297 12.770 1.00 95.56 380 LEU A CA 1
ATOM 2945 C C . LEU A 1 380 ? -18.885 -0.893 12.698 1.00 95.56 380 LEU A C 1
ATOM 2947 O O . LEU A 1 380 ? -20.093 -0.745 12.522 1.00 95.56 380 LEU A O 1
ATOM 2951 N N . GLY A 1 381 ? -18.042 0.135 12.762 1.00 93.88 381 GLY A N 1
ATOM 2952 C CA . GLY A 1 381 ? -18.452 1.527 12.670 1.00 93.88 381 GLY A CA 1
ATOM 2953 C C . GLY A 1 381 ? -19.157 1.840 11.351 1.00 93.88 381 GLY A C 1
ATOM 2954 O O . GLY A 1 381 ? -20.297 2.298 11.362 1.00 93.88 381 GLY A O 1
ATOM 2955 N N . VAL A 1 382 ? -18.560 1.487 10.208 1.00 96.44 382 VAL A N 1
ATOM 2956 C CA . VAL A 1 382 ? -19.198 1.691 8.895 1.00 96.44 382 VAL A CA 1
ATOM 2957 C C . VAL A 1 382 ? -20.427 0.794 8.709 1.00 96.44 382 VAL A C 1
ATOM 2959 O O . VAL A 1 382 ? -21.416 1.227 8.119 1.00 96.44 382 VAL A O 1
ATOM 2962 N N . ALA A 1 383 ? -20.429 -0.428 9.250 1.00 96.69 383 ALA A N 1
ATOM 2963 C CA . ALA A 1 383 ? -21.622 -1.274 9.234 1.00 96.69 383 ALA A CA 1
ATOM 2964 C C . ALA A 1 383 ? -22.794 -0.639 10.002 1.00 96.69 383 ALA A C 1
ATOM 2966 O O . ALA A 1 383 ? -23.944 -0.820 9.606 1.00 96.69 383 ALA A O 1
ATOM 2967 N N . SER A 1 384 ? -22.517 0.140 11.057 1.00 95.69 384 SER A N 1
ATOM 2968 C CA . SER A 1 384 ? -23.541 0.888 11.800 1.00 95.69 384 SER A CA 1
ATOM 2969 C C . SER A 1 384 ? -24.139 2.053 10.999 1.00 95.69 384 SER A C 1
ATOM 2971 O O . SER A 1 384 ? -25.296 2.408 11.205 1.00 95.69 384 SER A O 1
ATOM 2973 N N . GLU A 1 385 ? -23.390 2.605 10.039 1.00 95.75 385 GLU A N 1
ATOM 2974 C CA . GLU A 1 385 ? -23.865 3.641 9.111 1.00 95.75 385 GLU A CA 1
ATOM 2975 C C . GLU A 1 385 ? -24.687 3.049 7.951 1.00 95.75 385 GLU A C 1
ATOM 2977 O O . GLU A 1 385 ? -25.529 3.732 7.370 1.00 95.75 385 GLU A O 1
ATOM 2982 N N . ARG A 1 386 ? -24.444 1.776 7.604 1.00 96.06 386 ARG A N 1
ATOM 2983 C CA . ARG A 1 386 ? -24.979 1.099 6.406 1.00 96.06 386 ARG A CA 1
ATOM 2984 C C . ARG A 1 386 ? -25.781 -0.164 6.730 1.00 96.06 386 ARG A C 1
ATOM 2986 O O . ARG A 1 386 ? -25.750 -1.143 5.983 1.00 96.06 386 ARG A O 1
ATOM 2993 N N . VAL A 1 387 ? -26.511 -0.149 7.844 1.00 96.00 387 VAL A N 1
ATOM 2994 C CA . VAL A 1 387 ? -27.246 -1.313 8.375 1.00 96.00 387 VAL A CA 1
ATOM 2995 C C . VAL A 1 387 ? -28.145 -1.980 7.331 1.00 96.00 387 VAL A C 1
ATOM 2997 O O . VAL A 1 387 ? -28.174 -3.205 7.258 1.00 96.00 387 VAL A O 1
ATOM 3000 N N . GLU A 1 388 ? -28.851 -1.202 6.507 1.00 94.50 388 GLU A N 1
ATOM 3001 C CA . GLU A 1 388 ? -29.767 -1.742 5.490 1.00 94.50 388 GLU A CA 1
ATOM 3002 C C . GLU A 1 388 ? -29.052 -2.570 4.410 1.00 94.50 388 GLU A C 1
ATOM 3004 O O . GLU A 1 388 ? -29.634 -3.505 3.867 1.00 94.50 388 GLU A O 1
ATOM 3009 N N . GLU A 1 389 ? -27.794 -2.245 4.100 1.00 94.94 389 GLU A N 1
ATOM 3010 C CA . GLU A 1 389 ? -27.033 -2.887 3.024 1.00 94.94 389 GLU A CA 1
ATOM 3011 C C . GLU A 1 389 ? -26.147 -4.033 3.521 1.00 94.94 389 GLU A C 1
ATOM 3013 O O . GLU A 1 389 ? -26.011 -5.050 2.840 1.00 94.94 389 GLU A O 1
ATOM 3018 N N . VAL A 1 390 ? -25.499 -3.857 4.679 1.00 96.56 390 VAL A N 1
ATOM 3019 C CA . VAL A 1 390 ? -24.462 -4.781 5.177 1.00 96.56 390 VAL A CA 1
ATOM 3020 C C . VAL A 1 390 ? -24.749 -5.337 6.570 1.00 96.56 390 VAL A C 1
ATOM 3022 O O . VAL A 1 390 ? -23.984 -6.166 7.061 1.00 96.56 390 VAL A O 1
ATOM 3025 N N . GLY A 1 391 ? -25.848 -4.930 7.213 1.00 93.50 391 GLY A N 1
ATOM 3026 C CA . GLY A 1 391 ? -26.188 -5.356 8.572 1.00 93.50 391 GLY A CA 1
ATOM 3027 C C . GLY A 1 391 ? -26.277 -6.874 8.714 1.00 93.50 391 GLY A C 1
ATOM 3028 O O . GLY A 1 391 ? -25.701 -7.434 9.643 1.00 93.50 391 GLY A O 1
ATOM 3029 N N . ASP A 1 392 ? -26.894 -7.556 7.748 1.00 93.56 392 ASP A N 1
ATOM 3030 C CA . ASP A 1 392 ? -27.035 -9.020 7.751 1.00 93.56 392 ASP A CA 1
ATOM 3031 C C . ASP A 1 392 ? -25.689 -9.758 7.630 1.00 93.56 392 ASP A C 1
ATOM 3033 O O . ASP A 1 392 ? -25.569 -10.899 8.072 1.00 93.56 392 ASP A O 1
ATOM 3037 N N . LEU A 1 393 ? -24.662 -9.114 7.061 1.00 92.06 393 LEU A N 1
ATOM 3038 C CA . LEU A 1 393 ? -23.321 -9.691 6.928 1.00 92.06 393 LEU A CA 1
ATOM 3039 C C . LEU A 1 393 ? -22.554 -9.666 8.254 1.00 92.06 393 LEU A C 1
ATOM 3041 O O . LEU A 1 393 ? -21.762 -10.566 8.525 1.00 92.06 393 LEU A O 1
ATOM 3045 N N . VAL A 1 394 ? -22.768 -8.625 9.062 1.00 93.31 394 VAL A N 1
ATOM 3046 C CA . VAL A 1 394 ? -22.013 -8.374 10.300 1.00 93.31 394 VAL A CA 1
ATOM 3047 C C . VAL A 1 394 ? -22.771 -8.870 11.534 1.00 93.31 394 VAL A C 1
ATOM 3049 O O . VAL A 1 394 ? -22.147 -9.272 12.511 1.00 93.31 394 VAL A O 1
ATOM 3052 N N . TRP A 1 395 ? -24.106 -8.927 11.490 1.00 93.69 395 TRP A N 1
ATOM 3053 C CA . TRP A 1 395 ? -24.948 -9.377 12.605 1.00 93.69 395 TRP A CA 1
ATOM 3054 C C . TRP A 1 395 ? -24.577 -10.755 13.184 1.00 93.69 395 TRP A C 1
ATOM 3056 O O . TRP A 1 395 ? -24.504 -10.872 14.405 1.00 93.69 395 TRP A O 1
ATOM 3066 N N . PRO A 1 396 ? -24.249 -11.794 12.390 1.00 91.25 396 PRO A N 1
ATOM 3067 C CA . PRO A 1 396 ? -23.835 -13.083 12.951 1.00 91.25 396 PRO A CA 1
ATOM 3068 C C . PRO A 1 396 ? -22.607 -12.997 13.873 1.00 91.25 396 PRO A C 1
ATOM 3070 O O . PRO A 1 396 ? -22.428 -13.847 14.743 1.00 91.25 396 PRO A O 1
ATOM 3073 N N . LEU A 1 397 ? -21.771 -11.966 13.705 1.00 88.00 397 LEU A N 1
ATOM 3074 C CA . LEU A 1 397 ? -20.574 -11.741 14.515 1.00 88.00 397 LEU A CA 1
ATOM 3075 C C . LEU A 1 397 ? -20.904 -11.144 15.893 1.00 88.00 397 LEU A C 1
ATOM 3077 O O . LEU A 1 397 ? -20.132 -11.329 16.828 1.00 88.00 397 LEU A O 1
ATOM 3081 N N . THR A 1 398 ? -22.049 -10.467 16.048 1.00 84.88 398 THR A N 1
ATOM 3082 C CA . THR A 1 398 ? -22.499 -9.896 17.334 1.00 84.88 398 THR A CA 1
ATOM 3083 C C . THR A 1 398 ? -23.301 -10.874 18.185 1.00 84.88 398 THR A C 1
ATOM 3085 O O . THR A 1 398 ? -23.517 -10.631 19.371 1.00 84.88 398 THR A O 1
ATOM 3088 N N . GLU A 1 399 ? -23.703 -12.016 17.617 1.00 85.50 399 GLU A N 1
ATOM 3089 C CA . GLU A 1 399 ? -24.257 -13.145 18.376 1.00 85.50 399 GLU A CA 1
ATOM 3090 C C . GLU A 1 399 ? -23.183 -13.854 19.237 1.00 85.50 399 GLU A C 1
ATOM 3092 O O . GLU A 1 399 ? -23.486 -14.808 19.964 1.00 85.50 399 GLU A O 1
ATOM 3097 N N . ARG A 1 400 ? -21.925 -13.395 19.167 1.00 86.31 400 ARG A N 1
ATOM 3098 C CA . ARG A 1 400 ? -20.802 -13.807 20.014 1.00 86.31 400 ARG A CA 1
ATOM 3099 C C . ARG A 1 400 ? -20.338 -12.643 20.886 1.00 86.31 400 ARG A C 1
ATOM 3101 O O . ARG A 1 400 ? -20.341 -11.501 20.427 1.00 86.31 400 ARG A O 1
ATOM 3108 N N . PRO A 1 401 ? -19.932 -12.911 22.137 1.00 83.50 401 PRO A N 1
ATOM 3109 C CA . PRO A 1 401 ? -19.602 -11.835 23.049 1.00 83.50 401 PRO A CA 1
ATOM 3110 C C . PRO A 1 401 ? -18.184 -11.295 22.821 1.00 83.50 401 PRO A C 1
ATOM 3112 O O . PRO A 1 401 ? -17.960 -10.125 23.092 1.00 83.50 401 PRO A O 1
ATOM 3115 N N . ASP A 1 402 ? -17.255 -12.077 22.259 1.00 89.25 402 ASP A N 1
ATOM 3116 C CA . ASP A 1 402 ? -15.823 -11.753 22.183 1.00 89.25 402 ASP A CA 1
ATOM 3117 C C . ASP A 1 402 ? -15.518 -10.384 21.541 1.00 89.25 402 ASP A C 1
ATOM 3119 O O . ASP A 1 402 ? -14.696 -9.631 22.062 1.00 89.25 402 ASP A O 1
ATOM 3123 N N . LEU A 1 403 ? -16.208 -10.016 20.451 1.00 87.38 403 LEU A N 1
ATOM 3124 C CA . LEU A 1 403 ? -16.050 -8.696 19.813 1.00 87.38 403 LEU A CA 1
ATOM 3125 C C . LEU A 1 403 ? -16.596 -7.543 20.667 1.00 87.38 403 LEU A C 1
ATOM 3127 O O . LEU A 1 403 ? -16.091 -6.427 20.593 1.00 87.38 403 LEU A O 1
ATOM 3131 N N . ILE A 1 404 ? -17.643 -7.787 21.450 1.00 89.25 404 ILE A N 1
ATOM 3132 C CA . ILE A 1 404 ? -18.227 -6.785 22.347 1.00 89.25 404 ILE A CA 1
ATOM 3133 C C . ILE A 1 404 ? -17.416 -6.709 23.654 1.00 89.25 404 ILE A C 1
ATOM 3135 O O . ILE A 1 404 ? -17.295 -5.640 24.240 1.00 89.25 404 ILE A O 1
ATOM 3139 N N . GLU A 1 405 ? -16.831 -7.815 24.112 1.00 88.44 405 GLU A N 1
ATOM 3140 C CA . GLU A 1 405 ? -15.999 -7.876 25.317 1.00 88.44 405 GLU A CA 1
ATOM 3141 C C . GLU A 1 405 ? -14.614 -7.260 25.127 1.00 88.44 405 GLU A C 1
ATOM 3143 O O . GLU A 1 405 ? -14.044 -6.713 26.082 1.00 88.44 405 GLU A O 1
ATOM 3148 N N . ASN A 1 406 ? -14.070 -7.328 23.911 1.00 87.81 406 ASN A N 1
ATOM 3149 C CA . ASN A 1 406 ? -12.803 -6.697 23.579 1.00 87.81 406 ASN A CA 1
ATOM 3150 C C . ASN A 1 406 ? -12.906 -5.167 23.731 1.00 87.81 406 ASN A C 1
ATOM 3152 O O . ASN A 1 406 ? -13.815 -4.527 23.207 1.00 87.81 406 ASN A O 1
ATOM 3156 N N . SER A 1 407 ? -11.971 -4.580 24.483 1.00 83.69 407 SER A N 1
ATOM 3157 C CA . SER A 1 407 ? -11.997 -3.160 24.860 1.00 83.69 407 SER A CA 1
ATOM 3158 C C . SER A 1 407 ? -11.916 -2.219 23.663 1.00 83.69 407 SER A C 1
ATOM 3160 O O . SER A 1 407 ? -12.550 -1.166 23.673 1.00 83.69 407 SER A O 1
ATOM 3162 N N . ASP A 1 408 ? -11.178 -2.605 22.631 1.00 83.25 408 ASP A N 1
ATOM 3163 C CA . ASP A 1 408 ? -10.928 -1.743 21.484 1.00 83.25 408 ASP A CA 1
ATOM 3164 C C . ASP A 1 408 ? -12.104 -1.760 20.510 1.00 83.25 408 ASP A C 1
ATOM 3166 O O . ASP A 1 408 ? -12.476 -0.719 19.971 1.00 83.25 408 ASP A O 1
ATOM 3170 N N . THR A 1 409 ? -12.752 -2.914 20.325 1.00 89.44 409 THR A N 1
ATOM 3171 C CA . THR A 1 409 ? -13.937 -3.025 19.465 1.00 89.44 409 THR A CA 1
ATOM 3172 C C . THR A 1 409 ? -15.249 -2.695 20.169 1.00 89.44 409 THR A C 1
ATOM 3174 O O . THR A 1 409 ? -16.223 -2.409 19.473 1.00 89.44 409 THR A O 1
ATOM 3177 N N . LEU A 1 410 ? -15.292 -2.661 21.512 1.00 90.12 410 LEU A N 1
ATOM 3178 C CA . LEU A 1 410 ? -16.510 -2.450 22.311 1.00 90.12 410 LEU A CA 1
ATOM 3179 C C . LEU A 1 410 ? -17.365 -1.288 21.797 1.00 90.12 410 LEU A C 1
ATOM 3181 O O . LEU A 1 410 ? -18.557 -1.464 21.551 1.00 90.12 410 LEU A O 1
ATOM 3185 N N . ARG A 1 411 ? -16.773 -0.097 21.631 1.00 90.12 411 ARG A N 1
ATOM 3186 C CA . ARG A 1 411 ? -17.524 1.115 21.265 1.00 90.12 411 ARG A CA 1
ATOM 3187 C C . ARG A 1 411 ? -18.282 0.924 19.954 1.00 90.12 411 ARG A C 1
ATOM 3189 O O . ARG A 1 411 ? -19.490 1.165 19.905 1.00 90.12 411 ARG A O 1
ATOM 3196 N N . ASP A 1 412 ? -17.581 0.510 18.904 1.00 92.19 412 ASP A N 1
ATOM 3197 C CA . ASP A 1 412 ? -18.159 0.371 17.568 1.00 92.19 412 ASP A CA 1
ATOM 3198 C C . ASP A 1 412 ? -19.011 -0.900 17.435 1.00 92.19 412 ASP A C 1
ATOM 3200 O O . ASP A 1 412 ? -20.004 -0.891 16.709 1.00 92.19 412 ASP A O 1
ATOM 3204 N N . ALA A 1 413 ? -18.724 -1.951 18.211 1.00 93.56 413 ALA A N 1
ATOM 3205 C CA . ALA A 1 413 ? -19.598 -3.116 18.332 1.00 93.56 413 ALA A CA 1
ATOM 3206 C C . ALA A 1 413 ? -20.958 -2.733 18.940 1.00 93.56 413 ALA A C 1
ATOM 3208 O O . ALA A 1 413 ? -22.000 -3.092 18.392 1.00 93.56 413 ALA A O 1
ATOM 3209 N N . VAL A 1 414 ? -20.968 -1.939 20.020 1.00 93.44 414 VAL A N 1
ATOM 3210 C CA . VAL A 1 414 ? -22.200 -1.401 20.625 1.00 93.44 414 VAL A CA 1
ATOM 3211 C C . VAL A 1 414 ? -22.956 -0.526 19.627 1.00 93.44 414 VAL A C 1
ATOM 3213 O O . VAL A 1 414 ? -24.162 -0.702 19.464 1.00 93.44 414 VAL A O 1
ATOM 3216 N N . ARG A 1 415 ? -22.265 0.376 18.913 1.00 94.00 415 ARG A N 1
ATOM 3217 C CA . ARG A 1 415 ? -22.894 1.227 17.885 1.00 94.00 415 ARG A CA 1
ATOM 3218 C C . ARG A 1 415 ? -23.569 0.400 16.801 1.00 94.00 415 ARG A C 1
ATOM 3220 O O . ARG A 1 415 ? -24.720 0.671 16.466 1.00 94.00 415 ARG A O 1
ATOM 3227 N N . PHE A 1 416 ? -22.885 -0.622 16.294 1.00 96.00 416 PHE A N 1
ATOM 3228 C CA . PHE A 1 416 ? -23.447 -1.513 15.290 1.00 96.00 416 PHE A CA 1
ATOM 3229 C C . PHE A 1 416 ? -24.668 -2.280 15.812 1.00 96.00 416 PHE A C 1
ATOM 3231 O O . PHE A 1 416 ? -25.705 -2.270 15.152 1.00 96.00 416 PHE A O 1
ATOM 3238 N N . VAL A 1 417 ? -24.592 -2.884 17.005 1.00 95.44 417 VAL A N 1
ATOM 3239 C CA . VAL A 1 417 ? -25.726 -3.620 17.594 1.00 95.44 417 VAL A CA 1
ATOM 3240 C C . VAL A 1 417 ? -26.945 -2.718 17.752 1.00 95.44 417 VAL A C 1
ATOM 3242 O O . VAL A 1 417 ? -28.037 -3.106 17.345 1.00 95.44 417 VAL A O 1
ATOM 3245 N N . VAL A 1 418 ? -26.763 -1.513 18.297 1.00 95.25 418 VAL A N 1
ATOM 3246 C CA . VAL A 1 418 ? -27.843 -0.536 18.506 1.00 95.25 418 VAL A CA 1
ATOM 3247 C C . VAL A 1 418 ? -28.458 -0.099 17.177 1.00 95.25 418 VAL A C 1
ATOM 3249 O O . VAL A 1 418 ? -29.681 -0.071 17.058 1.00 95.25 418 VAL A O 1
ATOM 3252 N N . ALA A 1 419 ? -27.635 0.203 16.169 1.00 96.12 419 ALA A N 1
ATOM 3253 C CA . ALA A 1 419 ? -28.111 0.623 14.853 1.00 96.12 419 ALA A CA 1
ATOM 3254 C C . ALA A 1 419 ? -28.850 -0.508 14.115 1.00 96.12 419 ALA A C 1
ATOM 3256 O O . ALA A 1 419 ? -29.870 -0.271 13.468 1.00 96.12 419 ALA A O 1
ATOM 3257 N N . ALA A 1 420 ? -28.369 -1.749 14.238 1.00 95.94 420 ALA A N 1
ATOM 3258 C CA . ALA A 1 420 ? -28.994 -2.913 13.622 1.00 95.94 420 ALA A CA 1
ATOM 3259 C C . ALA A 1 420 ? -30.298 -3.325 14.316 1.00 95.94 420 ALA A C 1
ATOM 3261 O O . ALA A 1 420 ? -31.222 -3.775 13.631 1.00 95.94 420 ALA A O 1
ATOM 3262 N N . TRP A 1 421 ? -30.396 -3.138 15.640 1.00 95.62 421 TRP A N 1
ATOM 3263 C CA . TRP A 1 421 ? -31.463 -3.659 16.503 1.00 95.62 421 TRP A CA 1
ATOM 3264 C C . TRP A 1 421 ? -32.890 -3.492 15.959 1.00 95.62 421 TRP A C 1
ATOM 3266 O O . TRP A 1 421 ? -33.616 -4.490 15.923 1.00 95.62 421 TRP A O 1
ATOM 3276 N N . PRO A 1 422 ? -33.325 -2.303 15.489 1.00 94.25 422 PRO A N 1
ATOM 3277 C CA . PRO A 1 422 ? -34.710 -2.096 15.062 1.00 94.25 422 PRO A CA 1
ATOM 3278 C C . PRO A 1 422 ? -35.110 -2.964 13.863 1.00 94.25 422 PRO A C 1
ATOM 3280 O O . PRO A 1 422 ? -36.269 -3.348 13.738 1.00 94.25 422 PRO A O 1
ATOM 3283 N N . SER A 1 423 ? -34.147 -3.306 13.001 1.00 93.19 423 SER A N 1
ATOM 3284 C CA . SER A 1 423 ? -34.373 -4.110 11.792 1.00 93.19 423 SER A CA 1
ATOM 3285 C C . SER A 1 423 ? -34.358 -5.623 12.038 1.00 93.19 423 SER A C 1
ATOM 3287 O O . SER A 1 423 ? -34.695 -6.387 11.135 1.00 93.19 423 SER A O 1
ATOM 3289 N N . ARG A 1 424 ? -33.950 -6.073 13.234 1.00 94.56 424 ARG A N 1
ATOM 3290 C CA . ARG A 1 424 ? -33.739 -7.498 13.526 1.00 94.56 424 ARG A CA 1
ATOM 3291 C C . ARG A 1 424 ? -35.035 -8.230 13.831 1.00 94.56 424 ARG A C 1
ATOM 3293 O O . ARG A 1 424 ? -35.933 -7.702 14.494 1.00 94.56 424 ARG A O 1
ATOM 3300 N N . ALA A 1 425 ? -35.096 -9.491 13.412 1.00 94.00 425 ALA A N 1
ATOM 3301 C CA . ALA A 1 425 ? -36.218 -10.360 13.715 1.00 94.00 425 ALA A CA 1
ATOM 3302 C C . ALA A 1 425 ? -36.303 -10.644 15.222 1.00 94.00 425 ALA A C 1
ATOM 3304 O O . ALA A 1 425 ? -35.301 -10.704 15.936 1.00 94.00 425 ALA A O 1
ATOM 3305 N N . GLN A 1 426 ? -37.517 -10.903 15.710 1.00 93.69 426 GLN A N 1
ATOM 3306 C CA . GLN A 1 426 ? -37.748 -11.189 17.127 1.00 93.69 426 GLN A CA 1
ATOM 3307 C C . GLN A 1 426 ? -36.901 -12.367 17.639 1.00 93.69 426 GLN A C 1
ATOM 3309 O O . GLN A 1 426 ? -36.429 -12.352 18.773 1.00 93.69 426 GLN A O 1
ATOM 3314 N N . GLU A 1 427 ? -36.688 -13.386 16.807 1.00 93.62 427 GLU A N 1
ATOM 3315 C CA . GLU A 1 427 ? -35.878 -14.558 17.153 1.00 93.62 427 GLU A CA 1
ATOM 3316 C C . GLU A 1 427 ? -34.393 -14.216 17.340 1.00 93.62 427 GLU A C 1
ATOM 3318 O O . GLU A 1 427 ? -33.747 -14.765 18.233 1.00 93.62 427 GLU A O 1
ATOM 3323 N N . GLU A 1 428 ? -33.868 -13.292 16.534 1.00 93.31 428 GLU A N 1
ATOM 3324 C CA . GLU A 1 428 ? -32.491 -12.795 16.625 1.00 93.31 428 GLU A CA 1
ATOM 3325 C C . GLU A 1 428 ? -32.296 -11.983 17.906 1.00 93.31 428 GLU A C 1
ATOM 3327 O O . GLU A 1 428 ? -31.383 -12.273 18.681 1.00 93.31 428 GLU A O 1
ATOM 3332 N N . LYS A 1 429 ? -33.216 -11.047 18.190 1.00 94.31 429 LYS A N 1
ATOM 3333 C CA . LYS A 1 429 ? -33.225 -10.268 19.442 1.00 94.31 429 LYS A CA 1
ATOM 3334 C C . LYS A 1 429 ? -33.218 -11.192 20.663 1.00 94.31 429 LYS A C 1
ATOM 3336 O O . LYS A 1 429 ? -32.401 -11.037 21.566 1.00 94.31 429 LYS A O 1
ATOM 3341 N N . VAL A 1 430 ? -34.062 -12.229 20.659 1.00 94.31 430 VAL A N 1
ATOM 3342 C CA . VAL A 1 430 ? -34.116 -13.227 21.742 1.00 94.31 430 VAL A CA 1
ATOM 3343 C C . VAL A 1 430 ? -32.803 -14.002 21.896 1.00 94.31 430 VAL A C 1
ATOM 3345 O O . VAL A 1 430 ? -32.421 -14.299 23.029 1.00 94.31 430 VAL A O 1
ATOM 3348 N N . ARG A 1 431 ? -32.111 -14.368 20.807 1.00 92.38 431 ARG A N 1
ATOM 3349 C CA . ARG A 1 431 ? -30.812 -15.061 20.903 1.00 92.38 431 ARG A CA 1
ATOM 3350 C C . ARG A 1 431 ? -29.755 -14.185 21.563 1.00 92.38 431 ARG A C 1
ATOM 3352 O O . ARG A 1 431 ? -29.087 -14.656 22.482 1.00 92.38 431 ARG A O 1
ATOM 3359 N N . VAL A 1 432 ? -29.653 -12.929 21.138 1.00 92.44 432 VAL A N 1
ATOM 3360 C CA . VAL A 1 432 ? -28.696 -11.972 21.702 1.00 92.44 432 VAL A CA 1
ATOM 3361 C C . VAL A 1 432 ? -29.029 -11.657 23.162 1.00 92.44 432 VAL A C 1
ATOM 3363 O O . VAL A 1 432 ? -28.154 -11.691 24.016 1.00 92.44 432 VAL A O 1
ATOM 3366 N N . GLU A 1 433 ? -30.298 -11.474 23.519 1.00 94.56 433 GLU A N 1
ATOM 3367 C CA . GLU A 1 433 ? -30.658 -11.233 24.922 1.00 94.56 433 GLU A CA 1
ATOM 3368 C C . GLU A 1 433 ? -30.400 -12.438 25.831 1.00 94.56 433 GLU A C 1
ATOM 3370 O O . GLU A 1 433 ? -29.986 -12.277 26.976 1.00 94.56 433 GLU A O 1
ATOM 3375 N N . ARG A 1 434 ? -30.590 -13.667 25.334 1.00 93.44 434 ARG A N 1
ATOM 3376 C CA . ARG A 1 434 ? -30.177 -14.869 26.080 1.00 93.44 434 ARG A CA 1
ATOM 3377 C C . ARG A 1 434 ? -28.671 -14.911 26.295 1.00 93.44 434 ARG A C 1
ATOM 3379 O O . ARG A 1 434 ? -28.243 -15.395 27.333 1.00 93.44 434 ARG A O 1
ATOM 3386 N N . MET A 1 435 ? -27.894 -14.426 25.328 1.00 91.00 435 MET A N 1
ATOM 3387 C CA . MET A 1 435 ? -26.447 -14.282 25.461 1.00 91.00 435 MET A CA 1
ATOM 3388 C C . MET A 1 435 ? -26.092 -13.294 26.575 1.00 91.00 435 MET A C 1
ATOM 3390 O O . MET A 1 435 ? -25.229 -13.591 27.390 1.00 91.00 435 MET A O 1
ATOM 3394 N N . TRP A 1 436 ? -26.778 -12.151 26.634 1.00 91.69 436 TRP A N 1
ATOM 3395 C CA . TRP A 1 436 ? -26.552 -11.123 27.653 1.00 91.69 436 TRP A CA 1
ATOM 3396 C C . TRP A 1 436 ? -26.840 -11.598 29.074 1.00 91.69 436 TRP A C 1
ATOM 3398 O O . TRP A 1 436 ? -26.113 -11.237 29.992 1.00 91.69 436 TRP A O 1
ATOM 3408 N N . LEU A 1 437 ? -27.878 -12.418 29.241 1.00 90.69 437 LEU A N 1
ATOM 3409 C CA . LEU A 1 437 ? -28.327 -12.937 30.536 1.00 90.69 437 LEU A CA 1
ATOM 3410 C C . LEU A 1 437 ? -27.577 -14.200 31.001 1.00 90.69 437 LEU A C 1
ATOM 3412 O O . LEU A 1 437 ? -27.924 -14.769 32.036 1.00 90.69 437 LEU A O 1
ATOM 3416 N N . ASP A 1 438 ? -26.611 -14.691 30.227 1.00 88.38 438 ASP A N 1
ATOM 3417 C CA . ASP A 1 438 ? -25.887 -15.923 30.533 1.00 88.38 438 ASP A CA 1
ATOM 3418 C C . ASP A 1 438 ? -24.679 -15.665 31.447 1.00 88.38 438 ASP A C 1
ATOM 3420 O O . ASP A 1 438 ? -23.530 -15.603 31.004 1.00 88.38 438 ASP A O 1
ATOM 3424 N N . ASP A 1 439 ? -24.946 -15.573 32.751 1.00 77.81 439 ASP A N 1
ATOM 3425 C CA . ASP A 1 439 ? -23.923 -15.352 33.784 1.00 77.81 439 ASP A CA 1
ATOM 3426 C C . ASP A 1 439 ? -22.872 -16.477 33.856 1.00 77.81 439 ASP A C 1
ATOM 3428 O O . ASP A 1 439 ? -21.784 -16.286 34.402 1.00 77.81 439 ASP A O 1
ATOM 3432 N N . THR A 1 440 ? -23.150 -17.659 33.288 1.00 80.81 440 THR A N 1
ATOM 3433 C CA . THR A 1 440 ? -22.234 -18.812 33.363 1.00 80.81 440 THR A CA 1
ATOM 3434 C C . THR A 1 440 ? -20.958 -18.634 32.535 1.00 80.81 440 THR A C 1
ATOM 3436 O O . THR A 1 440 ? -19.999 -19.387 32.712 1.00 80.81 440 THR A O 1
ATOM 3439 N N . ARG A 1 441 ? -20.915 -17.617 31.664 1.00 76.00 441 ARG A N 1
ATOM 3440 C CA . ARG A 1 441 ? -19.763 -17.290 30.805 1.00 76.00 441 ARG A CA 1
ATOM 3441 C C . ARG A 1 441 ? -18.636 -16.571 31.528 1.00 76.00 441 ARG A C 1
ATOM 3443 O O . ARG A 1 441 ? -17.495 -16.614 31.069 1.00 76.00 441 ARG A O 1
ATOM 3450 N N . HIS A 1 442 ? -18.944 -15.933 32.652 1.00 82.12 442 HIS A N 1
ATOM 3451 C CA . HIS A 1 442 ? -17.998 -15.123 33.406 1.00 82.12 442 HIS A CA 1
ATOM 3452 C C . HIS A 1 442 ? -17.717 -15.811 34.747 1.00 82.12 442 HIS A C 1
ATOM 3454 O O . HIS A 1 442 ? -18.460 -15.611 35.709 1.00 82.12 442 HIS A O 1
ATOM 3460 N N . PRO A 1 443 ? -16.679 -16.668 34.818 1.00 76.44 443 PRO A N 1
ATOM 3461 C CA . PRO A 1 443 ? -16.419 -17.490 35.999 1.00 76.44 443 PRO A CA 1
ATOM 3462 C C . PRO A 1 443 ? -15.894 -16.687 37.196 1.00 76.44 443 PRO A C 1
ATOM 3464 O O . PRO A 1 443 ? -15.984 -17.165 38.325 1.00 76.44 443 PRO A O 1
ATOM 3467 N N . ASP A 1 444 ? -15.338 -15.497 36.960 1.00 86.00 444 ASP A N 1
ATOM 3468 C CA . ASP A 1 444 ? -14.768 -14.624 37.983 1.00 86.00 444 ASP A CA 1
ATOM 3469 C C . ASP A 1 444 ? -15.563 -13.310 38.137 1.00 86.00 444 ASP A C 1
ATOM 3471 O O . ASP A 1 444 ? -16.254 -12.854 37.221 1.00 86.00 444 ASP A O 1
ATOM 3475 N N . GLU A 1 445 ? -15.479 -12.707 39.329 1.00 85.69 445 GLU A N 1
ATOM 3476 C CA . GLU A 1 445 ? -16.220 -11.483 39.665 1.00 85.69 445 GLU A CA 1
ATOM 3477 C C . GLU A 1 445 ? -15.781 -10.267 38.833 1.00 85.69 445 GLU A C 1
ATOM 3479 O O . GLU A 1 445 ? -16.584 -9.363 38.597 1.00 85.69 445 GLU A O 1
ATOM 3484 N N . GLU A 1 446 ? -14.522 -10.209 38.390 1.00 84.19 446 GLU A N 1
ATOM 3485 C CA . GLU A 1 446 ? -14.011 -9.082 37.600 1.00 84.19 446 GLU A CA 1
ATOM 3486 C C . GLU A 1 446 ? -14.608 -9.072 36.192 1.00 84.19 446 GLU A C 1
ATOM 3488 O O . GLU A 1 446 ? -15.088 -8.036 35.728 1.00 84.19 446 GLU A O 1
ATOM 3493 N N . ARG A 1 447 ? -14.666 -10.232 35.533 1.00 82.81 447 ARG A N 1
ATOM 3494 C CA . ARG A 1 447 ? -15.330 -10.419 34.241 1.00 82.81 447 ARG A CA 1
ATOM 3495 C C . ARG A 1 447 ? -16.826 -10.173 34.345 1.00 82.81 447 ARG A C 1
ATOM 3497 O O . ARG A 1 447 ? -17.373 -9.543 33.449 1.00 82.81 447 ARG A O 1
ATOM 3504 N N . GLN A 1 448 ? -17.476 -10.594 35.432 1.00 85.88 448 GLN A N 1
ATOM 3505 C CA . GLN A 1 448 ? -18.894 -10.290 35.662 1.00 85.88 448 GLN A CA 1
ATOM 3506 C C . GLN A 1 448 ? -19.138 -8.783 35.786 1.00 85.88 448 GLN A C 1
ATOM 3508 O O . GLN A 1 448 ? -20.058 -8.254 35.163 1.00 85.88 448 GLN A O 1
ATOM 3513 N N . LYS A 1 449 ? -18.292 -8.066 36.540 1.00 87.06 449 LYS A N 1
ATOM 3514 C CA . LYS A 1 449 ? -18.358 -6.599 36.637 1.00 87.06 449 LYS A CA 1
ATOM 3515 C C . LYS A 1 449 ? -18.127 -5.943 35.278 1.00 87.06 449 LYS A C 1
ATOM 3517 O O . LYS A 1 449 ? -18.922 -5.097 34.883 1.00 87.06 449 LYS A O 1
ATOM 3522 N N . ARG A 1 450 ? -17.097 -6.359 34.535 1.00 86.69 450 ARG A N 1
ATOM 3523 C CA . ARG A 1 450 ? -16.812 -5.845 33.184 1.00 86.69 450 ARG A CA 1
ATOM 3524 C C . ARG A 1 450 ? -17.981 -6.085 32.230 1.00 86.69 450 ARG A C 1
ATOM 3526 O O . ARG A 1 450 ? -18.381 -5.164 31.527 1.00 86.69 450 ARG A O 1
ATOM 3533 N N . TRP A 1 451 ? -18.560 -7.283 32.239 1.00 90.12 451 TRP A N 1
ATOM 3534 C CA . TRP A 1 451 ? -19.733 -7.602 31.430 1.00 90.12 451 TRP A CA 1
ATOM 3535 C C . TRP A 1 451 ? -20.935 -6.739 31.802 1.00 90.12 451 TRP A C 1
ATOM 3537 O O . TRP A 1 451 ? -21.616 -6.211 30.927 1.00 90.12 451 TRP A O 1
ATOM 3547 N N . ARG A 1 452 ? -21.151 -6.502 33.099 1.00 90.06 452 ARG A N 1
ATOM 3548 C CA . ARG A 1 452 ? -22.201 -5.598 33.572 1.00 90.06 452 ARG A CA 1
ATOM 3549 C C . ARG A 1 452 ? -22.013 -4.172 33.043 1.00 90.06 452 ARG A C 1
ATOM 3551 O O . ARG A 1 452 ? -22.990 -3.592 32.584 1.00 90.06 452 ARG A O 1
ATOM 3558 N N . LEU A 1 453 ? -20.788 -3.638 33.024 1.00 88.38 453 LEU A N 1
ATOM 3559 C CA . LEU A 1 453 ? -20.495 -2.319 32.433 1.00 88.38 453 LEU A CA 1
ATOM 3560 C C . LEU A 1 453 ? -20.805 -2.288 30.926 1.00 88.38 453 LEU A C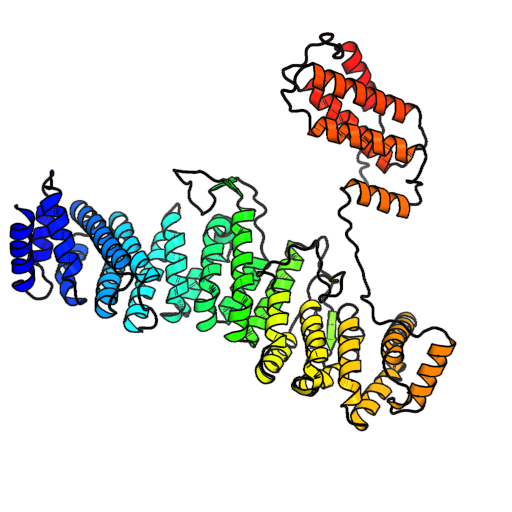 1
ATOM 3562 O O . LEU A 1 453 ? -21.452 -1.367 30.429 1.00 88.38 453 LEU A O 1
ATOM 3566 N N . ILE A 1 454 ? -20.411 -3.337 30.201 1.00 90.56 454 ILE A N 1
ATOM 3567 C CA . ILE A 1 454 ? -20.693 -3.498 28.766 1.00 90.56 454 ILE A CA 1
ATOM 3568 C C . ILE A 1 454 ? -22.205 -3.504 28.496 1.00 90.56 454 ILE A C 1
ATOM 3570 O O . ILE A 1 454 ? -22.685 -2.780 27.619 1.00 90.56 454 ILE A O 1
ATOM 3574 N N . LEU A 1 455 ? -22.971 -4.285 29.264 1.00 92.12 455 LEU A N 1
ATOM 3575 C CA . LEU A 1 455 ? -24.431 -4.313 29.160 1.00 92.12 455 LEU A CA 1
ATOM 3576 C C . LEU A 1 455 ? -25.051 -2.955 29.499 1.00 92.12 455 LEU A C 1
ATOM 3578 O O . LEU A 1 455 ? -26.029 -2.569 28.863 1.00 92.12 455 LEU A O 1
ATOM 3582 N N . GLY A 1 456 ? -24.465 -2.210 30.440 1.00 92.19 456 GLY A N 1
ATOM 3583 C CA . GLY A 1 456 ? -24.886 -0.853 30.788 1.00 92.19 456 GLY A CA 1
ATOM 3584 C C . GLY A 1 456 ? -24.884 0.078 29.579 1.00 92.19 456 GLY A C 1
ATOM 3585 O O . GLY A 1 456 ? -25.852 0.809 29.380 1.00 92.19 456 GLY A O 1
ATOM 3586 N N . ARG A 1 457 ? -23.866 -0.020 28.713 1.00 92.94 457 ARG A N 1
ATOM 3587 C CA . ARG A 1 457 ? -23.766 0.761 27.465 1.00 92.94 457 ARG A CA 1
ATOM 3588 C C . ARG A 1 457 ? -24.813 0.368 26.424 1.00 92.94 457 ARG A C 1
ATOM 3590 O O . ARG A 1 457 ? -25.398 1.234 25.779 1.00 92.94 457 ARG A O 1
ATOM 3597 N N . LEU A 1 458 ? -25.067 -0.931 26.254 1.00 92.94 458 LEU A N 1
ATOM 3598 C CA . LEU A 1 458 ? -26.083 -1.433 25.317 1.00 92.94 458 LEU A CA 1
ATOM 3599 C C . LEU A 1 458 ? -27.496 -1.036 25.759 1.00 92.94 458 LEU A C 1
ATOM 3601 O O . LEU A 1 458 ? -28.272 -0.486 24.978 1.00 92.94 458 LEU A O 1
ATOM 3605 N N . LEU A 1 459 ? -27.826 -1.295 27.025 1.00 94.31 459 LEU A N 1
ATOM 3606 C CA . LEU A 1 459 ? -29.160 -1.068 27.581 1.00 94.31 459 LEU A CA 1
ATOM 3607 C C . LEU A 1 459 ? -29.475 0.418 27.790 1.00 94.31 459 LEU A C 1
ATOM 3609 O O . LEU A 1 459 ? -30.652 0.774 27.828 1.00 94.31 459 LEU A O 1
ATOM 3613 N N . ALA A 1 460 ? -28.458 1.280 27.881 1.00 93.75 460 ALA A N 1
ATOM 3614 C CA . ALA A 1 460 ? -28.639 2.728 27.848 1.00 93.75 460 ALA A CA 1
ATOM 3615 C C . ALA A 1 460 ? -29.158 3.222 26.486 1.00 93.75 460 ALA A C 1
ATOM 3617 O O . ALA A 1 460 ? -29.905 4.198 26.431 1.00 93.75 460 ALA A O 1
ATOM 3618 N N . LEU A 1 461 ? -28.781 2.551 25.392 1.00 94.69 461 LEU A N 1
ATOM 3619 C CA . LEU A 1 461 ? -29.078 2.986 24.024 1.00 94.69 461 LEU A CA 1
ATOM 3620 C C . LEU A 1 461 ? -30.281 2.274 23.387 1.00 94.69 461 LEU A C 1
ATOM 3622 O O . LEU A 1 461 ? -30.876 2.812 22.455 1.00 94.69 461 LEU A O 1
ATOM 3626 N N . ILE A 1 462 ? -30.660 1.087 23.871 1.00 93.94 462 ILE A N 1
ATOM 3627 C CA . ILE A 1 462 ? -31.799 0.320 23.339 1.00 93.94 462 ILE A CA 1
ATOM 3628 C C . ILE A 1 462 ? -33.076 0.629 24.144 1.00 93.94 462 ILE A C 1
ATOM 3630 O O . ILE A 1 462 ? -33.098 0.381 25.356 1.00 93.94 462 ILE A O 1
ATOM 3634 N N . PRO A 1 463 ? -34.164 1.117 23.506 1.00 92.44 463 PRO A N 1
ATOM 3635 C CA . PRO A 1 463 ? -35.447 1.372 24.168 1.00 92.44 463 PRO A CA 1
ATOM 3636 C C . PRO A 1 463 ? -36.047 0.123 24.837 1.00 92.44 463 PRO A C 1
ATOM 3638 O O . PRO A 1 463 ? -35.788 -1.006 24.431 1.00 92.44 463 PRO A O 1
ATOM 3641 N N . GLU A 1 464 ? -36.845 0.299 25.894 1.00 92.31 464 GLU A N 1
ATOM 3642 C CA . GLU A 1 464 ? -37.228 -0.825 26.771 1.00 92.31 464 GLU A CA 1
ATOM 3643 C C . GLU A 1 464 ? -38.265 -1.704 26.063 1.00 92.31 464 GLU A C 1
ATOM 3645 O O . GLU A 1 464 ? -38.269 -2.933 26.157 1.00 92.31 464 GLU A O 1
ATOM 3650 N N . GLU A 1 465 ? -39.127 -1.035 25.308 1.00 92.50 465 GLU A N 1
ATOM 3651 C CA . GLU A 1 465 ? -40.135 -1.572 24.415 1.00 92.50 465 GLU A CA 1
ATOM 3652 C C . GLU A 1 465 ? -39.547 -2.426 23.283 1.00 92.50 465 GLU A C 1
ATOM 3654 O O . GLU A 1 465 ? -40.206 -3.364 22.836 1.00 92.50 465 GLU A O 1
ATOM 3659 N N . GLU A 1 466 ? -38.302 -2.157 22.878 1.00 93.00 466 GLU A N 1
ATOM 3660 C CA . GLU A 1 466 ? -37.591 -2.874 21.812 1.00 93.00 466 GLU A CA 1
ATOM 3661 C C . GLU A 1 466 ? -36.888 -4.147 22.306 1.00 93.00 466 GLU A C 1
ATOM 3663 O O . GLU A 1 466 ? -36.450 -4.967 21.492 1.00 93.00 466 GLU A O 1
ATOM 3668 N N . LEU A 1 467 ? -36.782 -4.335 23.626 1.00 94.75 467 LEU A N 1
ATOM 3669 C CA . LEU A 1 467 ? -36.250 -5.558 24.224 1.00 94.75 467 LEU A CA 1
ATOM 3670 C C . LEU A 1 467 ? -37.299 -6.670 24.149 1.00 94.75 467 LEU A C 1
ATOM 3672 O O . LEU A 1 467 ? -38.454 -6.496 24.541 1.00 94.75 467 LEU A O 1
ATOM 3676 N N . ALA A 1 468 ? -36.895 -7.838 23.679 1.00 94.00 468 ALA A N 1
ATOM 3677 C CA . ALA A 1 468 ? -37.711 -9.018 23.476 1.00 94.00 468 ALA A CA 1
ATOM 3678 C C . ALA A 1 468 ? -38.066 -9.752 24.777 1.00 94.00 468 ALA A C 1
ATOM 3680 O O . ALA A 1 468 ? -39.201 -10.217 24.924 1.00 94.00 468 ALA A O 1
ATOM 3681 N N . LEU A 1 469 ? -37.127 -9.893 25.716 1.00 94.69 469 LEU A N 1
ATOM 3682 C CA . LEU A 1 469 ? -37.314 -10.672 26.939 1.00 94.69 469 LEU A CA 1
ATOM 3683 C C . LEU A 1 469 ? -37.644 -9.782 28.137 1.00 94.69 469 LEU A C 1
ATOM 3685 O O . LEU A 1 469 ? -36.982 -8.789 28.433 1.00 94.69 469 LEU A O 1
ATOM 3689 N N . ALA A 1 470 ? -38.629 -10.219 28.925 1.00 93.75 470 ALA A N 1
ATOM 3690 C CA . ALA A 1 470 ? -38.983 -9.562 30.183 1.00 93.75 470 ALA A CA 1
ATOM 3691 C C . ALA A 1 470 ? -37.817 -9.544 31.192 1.00 93.75 470 ALA A C 1
ATOM 3693 O O . ALA A 1 470 ? -37.699 -8.605 31.975 1.00 93.75 470 ALA A O 1
ATOM 3694 N N . ALA A 1 471 ? -36.948 -10.561 31.164 1.00 94.06 471 ALA A N 1
ATOM 3695 C CA . ALA A 1 471 ? -35.761 -10.626 32.012 1.00 94.06 471 ALA A CA 1
ATOM 3696 C C . ALA A 1 471 ? -34.767 -9.494 31.696 1.00 94.06 471 ALA A C 1
ATOM 3698 O O . ALA A 1 471 ? -34.309 -8.825 32.617 1.00 94.06 471 ALA A O 1
ATOM 3699 N N . THR A 1 472 ? -34.523 -9.206 30.415 1.00 94.62 472 THR A N 1
ATOM 3700 C CA . THR A 1 472 ? -33.656 -8.102 29.977 1.00 94.62 472 THR A CA 1
ATOM 3701 C C . THR A 1 472 ? -34.249 -6.742 30.330 1.00 94.62 472 THR A C 1
ATOM 3703 O O . THR A 1 472 ? -33.539 -5.869 30.822 1.00 94.62 472 THR A O 1
ATOM 3706 N N . ARG A 1 473 ? -35.573 -6.569 30.179 1.00 95.69 473 ARG A N 1
ATOM 3707 C CA . ARG A 1 473 ? -36.267 -5.345 30.628 1.00 95.69 473 ARG A CA 1
ATOM 3708 C C . ARG A 1 473 ? -36.113 -5.126 32.133 1.00 95.69 473 ARG A C 1
ATOM 3710 O O . ARG A 1 473 ? -35.847 -4.014 32.577 1.00 95.69 473 ARG A O 1
ATOM 3717 N N . ASN A 1 474 ? -36.244 -6.191 32.926 1.00 94.25 474 ASN A N 1
ATOM 3718 C CA . ASN A 1 474 ? -36.024 -6.121 34.369 1.00 94.25 474 ASN A CA 1
ATOM 3719 C C . ASN A 1 474 ? -34.568 -5.779 34.709 1.00 94.25 474 ASN A C 1
ATOM 3721 O O . ASN A 1 474 ? -34.354 -4.956 35.596 1.00 94.25 474 ASN A O 1
ATOM 3725 N N . LEU A 1 475 ? -33.592 -6.362 34.003 1.00 92.88 475 LEU A N 1
ATOM 3726 C CA . LEU A 1 475 ? -32.175 -6.036 34.171 1.00 92.88 475 LEU A CA 1
ATOM 3727 C C . LEU A 1 475 ? -31.916 -4.553 33.882 1.00 92.88 475 LEU A C 1
ATOM 3729 O O . LEU A 1 475 ? -31.343 -3.870 34.726 1.00 92.88 475 LEU A O 1
ATOM 3733 N N . ARG A 1 476 ? -32.425 -4.022 32.763 1.00 94.38 476 ARG A N 1
ATOM 3734 C CA . ARG A 1 476 ? -32.302 -2.595 32.435 1.00 94.38 476 ARG A CA 1
ATOM 3735 C C . ARG A 1 476 ? -32.860 -1.700 33.545 1.00 94.38 476 ARG A C 1
ATOM 3737 O O . ARG A 1 476 ? -32.164 -0.797 33.991 1.00 94.38 476 ARG A O 1
ATOM 3744 N N . ARG A 1 477 ? -34.080 -1.963 34.031 1.00 94.44 477 ARG A N 1
ATOM 3745 C CA . ARG A 1 477 ? -34.696 -1.174 35.121 1.00 94.44 477 ARG A CA 1
ATOM 3746 C C . ARG A 1 477 ? -33.899 -1.246 36.426 1.00 94.44 477 ARG A C 1
ATOM 3748 O O . ARG A 1 477 ? -33.875 -0.283 37.189 1.00 94.44 477 ARG A O 1
ATOM 3755 N N . GLN A 1 478 ? -33.277 -2.391 36.717 1.00 93.19 478 GLN A N 1
ATOM 3756 C CA . GLN A 1 478 ? -32.396 -2.536 37.878 1.00 93.19 478 GLN A CA 1
ATOM 3757 C C . GLN A 1 478 ? -31.136 -1.685 37.726 1.00 93.19 478 GLN A C 1
ATOM 3759 O O . GLN A 1 478 ? -30.785 -0.980 38.667 1.00 93.19 478 GLN A O 1
ATOM 3764 N N . MET A 1 479 ? -30.502 -1.722 36.552 1.00 93.12 479 MET A N 1
ATOM 3765 C CA . MET A 1 479 ? -29.305 -0.932 36.252 1.00 93.12 479 MET A CA 1
ATOM 3766 C C . MET A 1 479 ? -29.600 0.568 36.244 1.00 93.12 479 MET A C 1
ATOM 3768 O O . MET A 1 479 ? -28.836 1.340 36.805 1.00 93.12 479 MET A O 1
ATOM 3772 N N . GLU A 1 480 ? -30.748 0.985 35.708 1.00 92.31 480 GLU A N 1
ATOM 3773 C CA . GLU A 1 480 ? -31.201 2.379 35.753 1.00 92.31 480 GLU A CA 1
ATOM 3774 C C . GLU A 1 480 ? -31.370 2.870 37.195 1.00 92.31 480 GLU A C 1
ATOM 3776 O O . GLU A 1 480 ? -30.869 3.929 37.561 1.00 92.31 480 GLU A O 1
ATOM 3781 N N . LYS A 1 481 ? -32.012 2.067 38.053 1.00 93.06 481 LYS A N 1
ATOM 3782 C CA . LYS A 1 481 ? -32.171 2.389 39.478 1.00 93.06 481 LYS A CA 1
ATOM 3783 C C . LYS A 1 481 ? -30.837 2.423 40.235 1.00 93.06 481 LYS A C 1
ATOM 3785 O O . LYS A 1 481 ? -30.743 3.105 41.252 1.00 93.06 481 LYS A O 1
ATOM 3790 N N . ALA A 1 482 ? -29.858 1.645 39.785 1.00 90.81 482 ALA A N 1
ATOM 3791 C CA . ALA A 1 482 ? -28.522 1.582 40.362 1.00 90.81 482 ALA A CA 1
ATOM 3792 C C . ALA A 1 482 ? -27.552 2.618 39.763 1.00 90.81 482 ALA A C 1
ATOM 3794 O O . ALA A 1 482 ? -26.402 2.650 40.186 1.00 90.81 482 ALA A O 1
ATOM 3795 N N . GLU A 1 483 ? -28.003 3.451 38.813 1.00 90.06 483 GLU A N 1
ATOM 3796 C CA . GLU A 1 483 ? -27.165 4.404 38.065 1.00 90.06 483 GLU A CA 1
ATOM 3797 C C . GLU A 1 483 ? -25.998 3.720 37.316 1.00 90.06 483 GLU A C 1
ATOM 3799 O O . GLU A 1 483 ? -24.922 4.280 37.146 1.00 90.06 483 GLU A O 1
ATOM 3804 N N . GLU A 1 484 ? -26.225 2.491 36.841 1.00 89.69 484 GLU A N 1
ATOM 3805 C CA . GLU A 1 484 ? -25.249 1.645 36.129 1.00 89.69 484 GLU A CA 1
ATOM 3806 C C . GLU A 1 484 ? -25.405 1.698 34.593 1.00 89.69 484 GLU A C 1
ATOM 3808 O O . GLU A 1 484 ? -24.771 0.929 33.871 1.00 89.69 484 GLU A O 1
ATOM 3813 N N . LEU A 1 485 ? -26.290 2.556 34.072 1.00 89.75 485 LEU A N 1
ATOM 3814 C CA . LEU A 1 485 ? -26.404 2.802 32.632 1.00 89.75 485 LEU A CA 1
ATOM 3815 C C . LEU A 1 485 ? -25.322 3.794 32.199 1.00 89.75 485 LEU A C 1
ATOM 3817 O O . LEU A 1 485 ? -25.259 4.910 32.711 1.00 89.75 485 LEU A O 1
ATOM 3821 N N . GLU A 1 486 ? -24.491 3.392 31.240 1.00 85.31 486 GLU A N 1
ATOM 3822 C CA . GLU A 1 486 ? -23.334 4.171 30.795 1.00 85.31 486 GLU A CA 1
ATOM 3823 C C . GLU A 1 486 ? -23.521 4.748 29.393 1.00 85.31 486 GLU A C 1
ATOM 3825 O O . GLU A 1 486 ? -24.121 4.134 28.510 1.00 85.31 486 GLU A O 1
ATOM 3830 N N . GLU A 1 487 ? -22.912 5.908 29.149 1.00 84.38 487 GLU A N 1
ATOM 3831 C CA . GLU A 1 487 ? -22.754 6.425 27.794 1.00 84.38 487 GLU A CA 1
ATOM 3832 C C . GLU A 1 487 ? -21.715 5.613 27.004 1.00 84.38 487 GLU A C 1
ATOM 3834 O O . GLU A 1 487 ? -20.661 5.232 27.517 1.00 84.38 487 GLU A O 1
ATOM 3839 N N . ASN A 1 488 ? -21.959 5.406 25.708 1.00 86.19 488 ASN A N 1
ATOM 3840 C CA . ASN A 1 488 ? -21.029 4.686 24.837 1.00 86.19 488 ASN A CA 1
ATOM 3841 C C . ASN A 1 488 ? -19.870 5.576 24.336 1.00 86.19 488 ASN A C 1
ATOM 3843 O O . ASN A 1 488 ? -19.760 5.875 23.143 1.00 86.19 488 ASN A O 1
ATOM 3847 N N . ARG A 1 489 ? -19.007 6.017 25.255 1.00 80.25 489 ARG A N 1
ATOM 3848 C CA . ARG A 1 489 ? -17.795 6.799 24.952 1.00 80.25 489 ARG A CA 1
ATOM 3849 C C . ARG A 1 489 ? -16.570 5.893 24.731 1.00 80.25 489 ARG A C 1
ATOM 3851 O O . ARG A 1 489 ? -16.562 4.760 25.234 1.00 80.25 489 ARG A O 1
ATOM 3858 N N . PRO A 1 490 ? -15.534 6.354 23.996 1.00 72.25 490 PRO A N 1
ATOM 3859 C CA . PRO A 1 490 ? -14.239 5.671 23.944 1.00 72.25 490 PRO A CA 1
ATOM 3860 C C . PRO A 1 490 ? -13.734 5.327 25.354 1.00 72.25 490 PRO A C 1
ATOM 3862 O O . PRO A 1 490 ? -13.893 6.120 26.279 1.00 72.25 490 PRO A O 1
ATOM 3865 N N . ILE A 1 491 ? -13.178 4.122 25.540 1.00 68.12 491 ILE A N 1
ATOM 3866 C CA . ILE A 1 491 ? -12.698 3.666 26.863 1.00 68.12 491 ILE A CA 1
ATOM 3867 C C . ILE A 1 491 ? -11.496 4.497 27.322 1.00 68.12 491 ILE A C 1
ATOM 3869 O O . ILE A 1 491 ? -11.335 4.768 28.510 1.00 68.12 491 ILE A O 1
ATOM 3873 N N . ARG A 1 492 ? -10.653 4.901 26.373 1.00 60.44 492 ARG A N 1
ATOM 3874 C CA . ARG A 1 492 ? -9.566 5.854 26.571 1.00 60.44 492 ARG A CA 1
ATOM 3875 C C . ARG A 1 492 ? -9.921 7.095 25.762 1.00 60.44 492 ARG A C 1
ATOM 3877 O O . ARG A 1 492 ? -10.470 6.949 24.679 1.00 60.44 492 ARG A O 1
ATOM 3884 N N . THR A 1 493 ? -9.650 8.267 26.320 1.00 51.12 493 THR A N 1
ATOM 3885 C CA . THR A 1 493 ? -9.713 9.571 25.648 1.00 51.12 493 THR A CA 1
ATOM 3886 C C . THR A 1 493 ? -8.423 10.293 25.982 1.00 51.12 493 THR A C 1
ATOM 3888 O O . THR A 1 493 ? -8.119 10.464 27.167 1.00 51.12 493 THR A O 1
ATOM 3891 N N . SER A 1 494 ? -7.660 10.700 24.973 1.00 44.09 494 SER A N 1
ATOM 3892 C CA . SER A 1 494 ? -6.441 11.485 25.173 1.00 44.09 494 SER A CA 1
ATOM 3893 C C . SER A 1 494 ? -6.613 12.843 24.521 1.00 44.09 494 SER A C 1
ATOM 3895 O O . SER A 1 494 ? -6.637 12.966 23.300 1.00 44.09 494 SER A O 1
ATOM 3897 N N . HIS A 1 495 ? -6.701 13.877 25.353 1.00 40.31 495 HIS A N 1
ATOM 3898 C CA . HIS A 1 495 ? -6.575 15.250 24.896 1.00 40.31 495 HIS A CA 1
ATOM 3899 C C . HIS A 1 495 ? -5.094 15.615 24.904 1.00 40.31 495 HIS A C 1
ATOM 3901 O O . HIS A 1 495 ? -4.520 15.892 25.956 1.00 40.31 495 HIS A O 1
ATOM 3907 N N . PHE A 1 496 ? -4.469 15.586 23.730 1.00 35.06 496 PHE A N 1
ATOM 3908 C CA . PHE A 1 496 ? -3.189 16.249 23.533 1.00 35.06 496 PHE A CA 1
ATOM 3909 C C . PHE A 1 496 ? -3.475 17.737 23.354 1.00 35.06 496 PHE A C 1
ATOM 3911 O O . PHE A 1 496 ? -3.842 18.180 22.276 1.00 35.06 496 PHE A O 1
ATOM 3918 N N . SER A 1 497 ? -3.355 18.524 24.419 1.00 30.83 497 SER A N 1
ATOM 3919 C CA . SER A 1 497 ? -3.167 19.959 24.237 1.00 30.83 497 SER A CA 1
ATOM 3920 C C . SER A 1 497 ? -1.719 20.175 23.812 1.00 30.83 497 SER A C 1
ATOM 3922 O O . SER A 1 497 ? -0.817 19.766 24.545 1.00 30.83 497 SER A O 1
ATOM 3924 N N . TRP A 1 498 ? -1.485 20.832 22.672 1.00 30.69 498 TRP A N 1
ATOM 3925 C CA . TRP A 1 498 ? -0.183 21.418 22.322 1.00 30.69 498 TRP A CA 1
ATOM 3926 C C . TRP A 1 498 ? 0.149 22.582 23.268 1.00 30.69 498 TRP A C 1
ATOM 3928 O O . TRP A 1 498 ? 0.226 23.747 22.886 1.00 30.69 498 TRP A O 1
ATOM 3938 N N . GLY A 1 499 ? 0.326 22.252 24.537 1.00 29.78 499 GLY A N 1
ATOM 3939 C CA . GLY A 1 499 ? 1.255 22.940 25.402 1.00 29.78 499 GLY A CA 1
ATOM 3940 C C . GLY A 1 499 ? 2.654 22.430 25.106 1.00 29.78 499 GLY A C 1
ATOM 3941 O O . GLY A 1 499 ? 2.814 21.277 24.703 1.00 29.78 499 GLY A O 1
ATOM 3942 N N . GLY A 1 500 ? 3.679 23.265 25.269 1.00 37.56 500 GLY A N 1
ATOM 3943 C CA . GLY A 1 500 ? 5.066 22.806 25.161 1.00 37.56 500 GLY A CA 1
ATOM 3944 C C . GLY A 1 500 ? 5.337 21.603 26.076 1.00 37.56 500 GLY A C 1
ATOM 3945 O O . GLY A 1 500 ? 4.525 21.261 26.930 1.00 37.56 500 GLY A O 1
ATOM 3946 N N . HIS A 1 501 ? 6.507 20.974 25.941 1.00 44.03 501 HIS A N 1
ATOM 3947 C CA . HIS A 1 501 ? 6.970 19.870 26.805 1.00 44.03 501 HIS A CA 1
ATOM 3948 C C . HIS A 1 501 ? 6.745 20.134 28.319 1.00 44.03 501 HIS A C 1
ATOM 3950 O O . HIS A 1 501 ? 6.581 19.203 29.106 1.00 44.03 501 HIS A O 1
ATOM 3956 N N . GLU A 1 502 ? 6.679 21.418 28.679 1.00 49.91 502 GLU A N 1
ATOM 3957 C CA . GLU A 1 502 ? 6.300 22.008 29.962 1.00 49.91 502 GLU A CA 1
ATOM 3958 C C . GLU A 1 502 ? 4.917 21.564 30.484 1.00 49.91 502 GLU A C 1
ATOM 3960 O O . GLU A 1 502 ? 4.811 21.201 31.653 1.00 49.91 502 GLU A O 1
ATOM 3965 N N . ASP A 1 503 ? 3.875 21.510 29.647 1.00 49.94 503 ASP A N 1
ATOM 3966 C CA . ASP A 1 503 ? 2.506 21.185 30.082 1.00 49.94 503 ASP A CA 1
ATOM 3967 C C . ASP A 1 503 ? 2.337 19.695 30.406 1.00 49.94 503 ASP A C 1
ATOM 3969 O O . ASP A 1 503 ? 1.632 19.343 31.352 1.00 49.94 503 ASP A O 1
ATOM 3973 N N . TRP A 1 504 ? 3.062 18.814 29.706 1.00 50.66 504 TRP A N 1
ATOM 3974 C CA . TRP A 1 504 ? 3.166 17.400 30.082 1.00 50.66 504 TRP A CA 1
ATOM 3975 C C . TRP A 1 504 ? 3.859 17.246 31.449 1.00 50.66 504 TRP A C 1
ATOM 3977 O O . TRP A 1 504 ? 3.437 16.410 32.253 1.00 50.66 504 TRP A O 1
ATOM 3987 N N . GLU A 1 505 ? 4.920 18.028 31.732 1.00 55.34 505 GLU A N 1
ATOM 3988 C CA . GLU A 1 505 ? 5.735 17.821 32.948 1.00 55.34 505 GLU A CA 1
ATOM 3989 C C . GLU A 1 505 ? 4.943 18.302 34.154 1.00 55.34 505 GLU A C 1
ATOM 3991 O O . GLU A 1 505 ? 4.881 17.621 35.179 1.00 55.34 505 GLU A O 1
ATOM 3996 N N . ILE A 1 506 ? 4.272 19.441 33.985 1.00 62.19 506 ILE A N 1
ATOM 3997 C CA . ILE A 1 506 ? 3.356 20.034 34.949 1.00 62.19 506 ILE A CA 1
ATOM 3998 C C . ILE A 1 506 ? 2.188 19.086 35.235 1.00 62.19 506 ILE A C 1
ATOM 4000 O O . ILE A 1 506 ? 1.905 18.823 36.404 1.00 62.19 506 ILE A O 1
ATOM 4004 N N . GLU A 1 507 ? 1.535 18.535 34.209 1.00 58.56 507 GLU A N 1
ATOM 4005 C CA . GLU A 1 507 ? 0.366 17.671 34.403 1.00 58.56 507 GLU A CA 1
ATOM 4006 C C . GLU A 1 507 ? 0.730 16.347 35.084 1.00 58.56 507 GLU A C 1
ATOM 4008 O O . GLU A 1 507 ? 0.035 15.879 35.987 1.00 58.56 507 GLU A O 1
ATOM 4013 N N . ARG A 1 508 ? 1.883 15.772 34.743 1.00 60.50 508 ARG A N 1
ATOM 4014 C CA . ARG A 1 508 ? 2.388 14.583 35.428 1.00 60.50 508 ARG A CA 1
ATOM 4015 C C . ARG A 1 508 ? 2.796 14.870 36.878 1.00 60.50 508 ARG A C 1
ATOM 4017 O O . ARG A 1 508 ? 2.506 14.063 37.758 1.00 60.50 508 ARG A O 1
ATOM 4024 N N . LEU A 1 509 ? 3.442 16.004 37.154 1.00 70.31 509 LEU A N 1
ATOM 4025 C CA . LEU A 1 509 ? 3.784 16.407 38.524 1.00 70.31 509 LEU A CA 1
ATOM 4026 C C . LEU A 1 509 ? 2.522 16.667 39.367 1.00 70.31 509 LEU A C 1
ATOM 4028 O O . LEU A 1 509 ? 2.498 16.297 40.542 1.00 70.31 509 LEU A O 1
ATOM 4032 N N . ARG A 1 510 ? 1.443 17.196 38.765 1.00 73.69 510 ARG A N 1
ATOM 4033 C CA . ARG A 1 510 ? 0.122 17.281 39.415 1.00 73.69 510 ARG A CA 1
ATOM 4034 C C . ARG A 1 510 ? -0.439 15.901 39.756 1.00 73.69 510 ARG A C 1
ATOM 4036 O O . ARG A 1 510 ? -0.927 15.710 40.868 1.00 73.69 510 ARG A O 1
ATOM 4043 N N . GLN A 1 511 ? -0.334 14.928 38.848 1.00 67.50 511 GLN A N 1
ATOM 4044 C CA . GLN A 1 511 ? -0.750 13.540 39.108 1.00 67.50 511 GLN A CA 1
ATOM 4045 C C . GLN A 1 511 ? 0.068 12.876 40.230 1.00 67.50 511 GLN A C 1
ATOM 4047 O O . GLN A 1 511 ? -0.463 12.056 40.976 1.00 67.50 511 GLN A O 1
ATOM 4052 N N . GLU A 1 512 ? 1.337 13.263 40.394 1.00 65.69 512 GLU A N 1
ATOM 4053 C CA . GLU A 1 512 ? 2.219 12.836 41.492 1.00 65.69 512 GLU A CA 1
ATOM 4054 C C . GLU A 1 512 ? 1.957 13.613 42.812 1.00 65.69 512 GLU A C 1
ATOM 4056 O O . GLU A 1 512 ? 2.622 13.374 43.821 1.00 65.69 512 GLU A O 1
ATOM 4061 N N . GLY A 1 513 ? 0.951 14.501 42.843 1.00 66.94 513 GLY A N 1
ATOM 4062 C CA . GLY A 1 513 ? 0.504 15.233 44.035 1.00 66.94 513 GLY A CA 1
ATOM 4063 C C . GLY A 1 513 ? 1.297 16.506 44.348 1.00 66.94 513 GLY A C 1
ATOM 4064 O O . GLY A 1 513 ? 1.197 17.027 45.461 1.00 66.94 513 GLY A O 1
ATOM 4065 N N . VAL A 1 514 ? 2.096 17.006 43.400 1.00 72.00 514 VAL A N 1
ATOM 4066 C CA . VAL A 1 514 ? 2.869 18.248 43.543 1.00 72.00 514 VAL A CA 1
ATOM 4067 C C . VAL A 1 514 ? 1.994 19.449 43.174 1.00 72.00 514 VAL A C 1
ATOM 4069 O O . VAL A 1 514 ? 1.371 19.468 42.115 1.00 72.00 514 VAL A O 1
ATOM 4072 N N . ASP A 1 515 ? 1.968 20.476 44.030 1.00 72.50 515 ASP A N 1
ATOM 4073 C CA . ASP A 1 515 ? 1.354 21.766 43.694 1.00 72.50 515 ASP A CA 1
ATOM 4074 C C . ASP A 1 515 ? 2.195 22.468 42.614 1.00 72.50 515 ASP A C 1
ATOM 4076 O O . ASP A 1 515 ? 3.326 22.899 42.863 1.00 72.50 515 ASP A O 1
ATOM 4080 N N . MET A 1 516 ? 1.646 22.518 41.399 1.00 75.88 516 MET A N 1
ATOM 4081 C CA . MET A 1 516 ? 2.244 23.161 40.225 1.00 75.88 516 MET A CA 1
ATOM 4082 C C . MET A 1 516 ? 1.536 24.467 39.839 1.00 75.88 516 MET A C 1
ATOM 4084 O O . MET A 1 516 ? 1.875 25.069 38.813 1.00 75.88 516 MET A O 1
ATOM 4088 N N . ASP A 1 517 ? 0.575 24.907 40.655 1.00 67.00 517 ASP A N 1
ATOM 4089 C CA . ASP A 1 517 ? -0.156 26.159 40.467 1.00 67.00 517 ASP A CA 1
ATOM 4090 C C . ASP A 1 517 ? 0.473 27.289 41.307 1.00 67.00 517 ASP A C 1
ATOM 4092 O O . ASP A 1 517 ? 0.417 28.456 40.914 1.00 67.00 517 ASP A O 1
ATOM 4096 N N . ALA A 1 518 ? 1.138 26.958 42.425 1.00 66.19 518 ALA A N 1
ATOM 4097 C CA . ALA A 1 518 ? 1.935 27.890 43.224 1.00 66.19 518 ALA A CA 1
ATOM 4098 C C . ALA A 1 518 ? 3.083 27.202 44.000 1.00 66.19 518 ALA A C 1
ATOM 4100 O O . ALA A 1 518 ? 3.116 25.992 44.192 1.00 66.19 518 ALA A O 1
ATOM 4101 N N . GLY A 1 519 ? 4.036 27.997 44.503 1.00 80.00 519 GLY A N 1
ATOM 4102 C CA . GLY A 1 519 ? 5.039 27.543 45.476 1.00 80.00 519 GLY A CA 1
ATOM 4103 C C . GLY A 1 519 ? 6.439 27.230 44.918 1.00 80.00 519 GLY A C 1
ATOM 4104 O O . GLY A 1 519 ? 6.736 27.521 43.757 1.00 80.00 519 GLY A O 1
ATOM 4105 N N . PRO A 1 520 ? 7.336 26.674 45.761 1.00 79.88 520 PRO A N 1
ATOM 4106 C CA . PRO A 1 520 ? 8.757 26.506 45.441 1.00 79.88 520 PRO A CA 1
ATOM 4107 C C . PRO A 1 520 ? 9.048 25.648 44.205 1.00 79.88 520 PRO A C 1
ATOM 4109 O O . PRO A 1 520 ? 9.936 25.993 43.432 1.00 79.88 520 PRO A O 1
ATOM 4112 N N . ASN A 1 521 ? 8.288 24.566 43.990 1.00 80.12 521 ASN A N 1
ATOM 4113 C CA . ASN A 1 521 ? 8.471 23.679 42.833 1.00 80.12 521 ASN A CA 1
ATOM 4114 C C . ASN A 1 521 ? 8.146 24.386 41.518 1.00 80.12 521 ASN A C 1
ATOM 4116 O O . ASN A 1 521 ? 8.917 24.288 40.568 1.00 80.12 521 ASN A O 1
ATOM 4120 N N . ARG A 1 522 ? 7.044 25.146 41.480 1.00 81.50 522 ARG A N 1
ATOM 4121 C CA . ARG A 1 522 ? 6.660 25.916 40.297 1.00 81.50 522 ARG A CA 1
ATOM 4122 C C . ARG A 1 522 ? 7.684 27.004 39.975 1.00 81.50 522 ARG A C 1
ATOM 4124 O O . ARG A 1 522 ? 8.136 27.100 38.843 1.00 81.50 522 ARG A O 1
ATOM 4131 N N . MET A 1 523 ? 8.105 27.757 40.991 1.00 84.00 523 MET A N 1
ATOM 4132 C CA . MET A 1 523 ? 9.094 28.828 40.841 1.00 84.00 523 MET A CA 1
ATOM 4133 C C . MET A 1 523 ? 10.441 28.316 40.307 1.00 84.00 523 MET A C 1
ATOM 4135 O O . MET A 1 523 ? 11.035 28.950 39.438 1.00 84.00 523 MET A O 1
ATOM 4139 N N . VAL A 1 524 ? 10.924 27.174 40.812 1.00 86.25 524 VAL A N 1
ATOM 4140 C CA . VAL A 1 524 ? 12.180 26.569 40.342 1.00 86.25 524 VAL A CA 1
ATOM 4141 C C . VAL A 1 524 ? 12.025 25.971 38.946 1.00 86.25 524 VAL A C 1
ATOM 4143 O O . VAL A 1 524 ? 12.936 26.130 38.138 1.00 86.25 524 VAL A O 1
ATOM 4146 N N . LEU A 1 525 ? 10.891 25.336 38.633 1.00 83.06 525 LEU A N 1
ATOM 4147 C CA . LEU A 1 525 ? 10.637 24.791 37.298 1.00 83.06 525 LEU A CA 1
ATOM 4148 C C . LEU A 1 525 ? 10.574 25.899 36.236 1.00 83.06 525 LEU A C 1
ATOM 4150 O O . LEU A 1 525 ? 11.252 25.797 35.220 1.00 83.06 525 LEU A O 1
ATOM 4154 N N . ASP A 1 526 ? 9.838 26.985 36.495 1.00 84.00 526 ASP A N 1
ATOM 4155 C CA . ASP A 1 526 ? 9.739 28.118 35.566 1.00 84.00 526 ASP A CA 1
ATOM 4156 C C . ASP A 1 526 ? 11.120 28.759 35.324 1.00 84.00 526 ASP A C 1
ATOM 4158 O O . ASP A 1 526 ? 11.499 29.030 34.184 1.00 84.00 526 ASP A O 1
ATOM 4162 N N . ALA A 1 527 ? 11.911 28.957 36.387 1.00 86.38 527 ALA A N 1
ATOM 4163 C CA . ALA A 1 527 ? 13.271 29.489 36.275 1.00 86.38 527 ALA A CA 1
ATOM 4164 C C . ALA A 1 527 ? 14.226 28.519 35.552 1.00 86.38 527 ALA A C 1
ATOM 4166 O O . ALA A 1 527 ? 15.099 28.950 34.798 1.00 86.38 527 ALA A O 1
ATOM 4167 N N . SER A 1 528 ? 14.048 27.211 35.751 1.00 87.62 528 SER A N 1
ATOM 4168 C CA . SER A 1 528 ? 14.812 26.162 35.078 1.00 87.62 528 SER A CA 1
ATOM 4169 C C . SER A 1 528 ? 14.533 26.106 33.578 1.00 87.62 528 SER A C 1
ATOM 4171 O O . SER A 1 528 ? 15.477 26.068 32.790 1.00 87.62 528 SER A O 1
ATOM 4173 N N . ASN A 1 529 ? 13.265 26.174 33.177 1.00 82.94 529 ASN A N 1
ATOM 4174 C CA . ASN A 1 529 ? 12.868 26.168 31.771 1.00 82.94 529 ASN A CA 1
ATOM 4175 C C . ASN A 1 529 ? 13.302 27.453 31.057 1.00 82.94 529 ASN A C 1
ATOM 4177 O O . ASN A 1 529 ? 13.790 27.400 29.928 1.00 82.94 529 ASN A O 1
ATOM 4181 N N . ALA A 1 530 ? 13.209 28.606 31.730 1.00 86.00 530 ALA A N 1
ATOM 4182 C CA . ALA A 1 530 ? 13.718 29.868 31.197 1.00 86.00 530 ALA A CA 1
ATOM 4183 C C . ALA A 1 530 ? 15.231 29.805 30.914 1.00 86.00 530 ALA A C 1
ATOM 4185 O O . ALA A 1 530 ? 15.682 30.278 29.867 1.00 86.00 530 ALA A O 1
ATOM 4186 N N . LEU A 1 531 ? 16.007 29.174 31.806 1.00 87.94 531 LEU A N 1
ATOM 4187 C CA . LEU A 1 531 ? 17.443 28.975 31.609 1.00 87.94 531 LEU A CA 1
ATOM 4188 C C . LEU A 1 531 ? 17.739 28.039 30.429 1.00 87.94 531 LEU A C 1
ATOM 4190 O O . LEU A 1 531 ? 18.622 28.342 29.625 1.00 87.94 531 LEU A O 1
ATOM 4194 N N . ASP A 1 532 ? 17.007 26.929 30.296 1.00 84.44 532 ASP A N 1
ATOM 4195 C CA . ASP A 1 532 ? 17.191 25.990 29.182 1.00 84.44 532 ASP A CA 1
ATOM 4196 C C . ASP A 1 532 ? 16.847 26.630 27.833 1.00 84.44 532 ASP A C 1
ATOM 4198 O O . ASP A 1 532 ? 17.639 26.575 26.887 1.00 84.44 532 ASP A O 1
ATOM 4202 N N . ALA A 1 533 ? 15.725 27.351 27.762 1.00 82.00 533 ALA A N 1
ATOM 4203 C CA . ALA A 1 533 ? 15.343 28.116 26.582 1.00 82.00 533 ALA A CA 1
ATOM 4204 C C . ALA A 1 533 ? 16.429 29.133 26.192 1.00 82.00 533 ALA A C 1
ATOM 4206 O O . ALA A 1 533 ? 16.782 29.249 25.014 1.00 82.00 533 ALA A O 1
ATOM 4207 N N . MET A 1 534 ? 17.014 29.832 27.171 1.00 85.62 534 MET A N 1
ATOM 4208 C CA . MET A 1 534 ? 18.095 30.784 26.915 1.00 85.62 534 MET A CA 1
ATOM 4209 C C . MET A 1 534 ? 19.402 30.099 26.487 1.00 85.62 534 MET A C 1
ATOM 4211 O O . MET A 1 534 ? 20.094 30.597 25.593 1.00 85.62 534 MET A O 1
ATOM 4215 N N . CYS A 1 535 ? 19.727 28.939 27.060 1.00 85.19 535 CYS A N 1
ATOM 4216 C CA . CYS A 1 535 ? 20.876 28.126 26.658 1.00 85.19 535 CYS A CA 1
ATOM 4217 C C . CYS A 1 535 ? 20.732 27.632 25.208 1.00 85.19 535 CYS A C 1
ATOM 4219 O O . CYS A 1 535 ? 21.672 27.726 24.413 1.00 85.19 535 CYS A O 1
ATOM 4221 N N . ASN A 1 536 ? 19.537 27.183 24.823 1.00 78.44 536 ASN A N 1
ATOM 4222 C CA . ASN A 1 536 ? 19.227 26.735 23.465 1.00 78.44 536 ASN A CA 1
ATOM 4223 C C . ASN A 1 536 ? 19.227 27.887 22.448 1.00 78.44 536 ASN A C 1
ATOM 4225 O O . ASN A 1 536 ? 19.663 27.706 21.311 1.00 78.44 536 ASN A O 1
ATOM 4229 N N . ALA A 1 537 ? 18.807 29.086 22.859 1.00 82.44 537 ALA A N 1
ATOM 4230 C CA . ALA A 1 537 ? 18.841 30.284 22.022 1.00 82.44 537 ALA A CA 1
ATOM 4231 C C . ALA A 1 537 ? 20.250 30.888 21.857 1.00 82.44 537 ALA A C 1
ATOM 4233 O O . ALA A 1 537 ? 20.469 31.655 20.919 1.00 82.44 537 ALA A O 1
ATOM 4234 N N . THR A 1 538 ? 21.201 30.564 22.741 1.00 81.94 538 THR A N 1
ATOM 4235 C CA . THR A 1 538 ? 22.564 31.121 22.727 1.00 81.94 538 THR A CA 1
ATOM 4236 C C . THR A 1 538 ? 23.496 30.262 21.863 1.00 81.94 538 THR A C 1
ATOM 4238 O O . THR A 1 538 ? 23.839 29.157 22.274 1.00 81.94 538 THR A O 1
ATOM 4241 N N . PRO A 1 539 ? 23.976 30.726 20.692 1.00 77.00 539 PRO A N 1
ATOM 4242 C CA . PRO A 1 539 ? 24.904 29.956 19.861 1.00 77.00 539 PRO A CA 1
ATOM 4243 C C . PRO A 1 539 ? 26.221 29.643 20.588 1.00 77.00 539 PRO A C 1
ATOM 4245 O O . PRO A 1 539 ? 26.642 30.388 21.473 1.00 77.00 539 PRO A O 1
ATOM 4248 N N . ASN A 1 540 ? 26.917 28.576 20.183 1.00 72.12 540 ASN A N 1
ATOM 4249 C CA . ASN A 1 540 ? 28.211 28.199 20.778 1.00 72.12 540 ASN A CA 1
ATOM 4250 C C . ASN A 1 540 ? 29.281 29.303 20.637 1.00 72.12 540 ASN A C 1
ATOM 4252 O O . ASN A 1 540 ? 30.149 29.441 21.497 1.00 72.12 540 ASN A O 1
ATOM 4256 N N . ASP A 1 541 ? 29.201 30.120 19.585 1.00 73.56 541 ASP A N 1
ATOM 4257 C CA . ASP A 1 541 ? 30.027 31.304 19.324 1.00 73.56 541 ASP A CA 1
ATOM 4258 C C . ASP A 1 541 ? 29.345 32.622 19.744 1.00 73.56 541 ASP A C 1
ATOM 4260 O O . ASP A 1 541 ? 29.685 33.695 19.241 1.00 73.56 541 ASP A O 1
ATOM 4264 N N . GLY A 1 542 ? 28.388 32.556 20.677 1.00 73.56 542 GLY A N 1
ATOM 4265 C CA . GLY A 1 542 ? 27.684 33.716 21.218 1.00 73.56 542 GLY A CA 1
ATOM 4266 C C . GLY A 1 542 ? 28.634 34.802 21.735 1.00 73.56 542 GLY A C 1
ATOM 4267 O O . GLY A 1 542 ? 29.713 34.525 22.263 1.00 73.56 542 GLY A O 1
ATOM 4268 N N . GLY A 1 543 ? 28.251 36.068 21.555 1.00 79.81 543 GLY A N 1
ATOM 4269 C CA . GLY A 1 543 ? 29.035 37.205 22.046 1.00 79.81 543 GLY A CA 1
ATOM 4270 C C . GLY A 1 543 ? 29.043 37.295 23.577 1.00 79.81 543 GLY A C 1
ATOM 4271 O O . GLY A 1 543 ? 28.132 36.794 24.236 1.00 79.81 543 GLY A O 1
ATOM 4272 N N . ALA A 1 544 ? 30.035 37.994 24.140 1.00 79.06 544 ALA A N 1
ATOM 4273 C CA . ALA A 1 544 ? 30.250 38.098 25.590 1.00 79.06 544 ALA A CA 1
ATOM 4274 C C . ALA A 1 544 ? 28.991 38.506 26.381 1.00 79.06 544 ALA A C 1
ATOM 4276 O O . ALA A 1 544 ? 28.707 37.925 27.419 1.00 79.06 544 ALA A O 1
ATOM 4277 N N . ALA A 1 545 ? 28.170 39.422 25.855 1.00 82.94 545 ALA A N 1
ATOM 4278 C CA . ALA A 1 545 ? 26.934 39.852 26.514 1.00 82.94 545 ALA A CA 1
ATOM 4279 C C . ALA A 1 545 ? 25.896 38.724 26.698 1.00 82.94 545 ALA A C 1
ATOM 4281 O O . ALA A 1 545 ? 25.219 38.683 27.722 1.00 82.94 545 ALA A O 1
ATOM 4282 N N . ALA A 1 546 ? 25.780 37.803 25.734 1.00 83.94 546 ALA A N 1
ATOM 4283 C CA . ALA A 1 546 ? 24.856 36.669 25.824 1.00 83.94 546 ALA A CA 1
ATOM 4284 C C . ALA A 1 546 ? 25.362 35.614 26.820 1.00 83.94 546 ALA A C 1
ATOM 4286 O O . ALA A 1 546 ? 24.586 35.073 27.602 1.00 83.94 546 ALA A O 1
ATOM 4287 N N . LEU A 1 547 ? 26.678 35.380 26.844 1.00 86.12 547 LEU A N 1
ATOM 4288 C CA . LEU A 1 547 ? 27.317 34.473 27.799 1.00 86.12 547 LEU A CA 1
ATOM 4289 C C . LEU A 1 547 ? 27.228 35.002 29.238 1.00 86.12 547 LEU A C 1
ATOM 4291 O O . LEU A 1 547 ? 26.973 34.227 30.156 1.00 86.12 547 LEU A O 1
ATOM 4295 N N . THR A 1 548 ? 27.374 36.315 29.441 1.00 87.81 548 THR A N 1
ATOM 4296 C CA . THR A 1 548 ? 27.219 36.951 30.759 1.00 87.81 548 THR A CA 1
ATOM 4297 C C . THR A 1 548 ? 25.783 36.844 31.273 1.00 87.81 548 THR A C 1
ATOM 4299 O O . THR A 1 548 ? 25.580 36.561 32.453 1.00 87.81 548 THR A O 1
ATOM 4302 N N . ALA A 1 549 ? 24.781 37.007 30.401 1.00 87.38 549 ALA A N 1
ATOM 4303 C CA . ALA A 1 549 ? 23.383 36.770 30.764 1.00 87.38 549 ALA A CA 1
ATOM 4304 C C . ALA A 1 549 ? 23.147 35.300 31.153 1.00 87.38 549 ALA A C 1
ATOM 4306 O O . ALA A 1 549 ? 22.583 35.032 32.211 1.00 87.38 549 ALA A O 1
ATOM 4307 N N . LEU A 1 550 ? 23.663 34.353 30.358 1.00 89.25 550 LEU A N 1
ATOM 4308 C CA . LEU A 1 550 ? 23.553 32.913 30.628 1.00 89.25 550 LEU A CA 1
ATOM 4309 C C . LEU A 1 550 ? 24.200 32.504 31.948 1.00 89.25 550 LEU A C 1
ATOM 4311 O O . LEU A 1 550 ? 23.622 31.731 32.709 1.00 89.25 550 LEU A O 1
ATOM 4315 N N . TRP A 1 551 ? 25.361 33.077 32.256 1.00 90.38 551 TRP A N 1
ATOM 4316 C CA . TRP A 1 551 ? 26.022 32.880 33.538 1.00 90.38 551 TRP A CA 1
ATOM 4317 C C . TRP A 1 551 ? 25.204 33.437 34.711 1.00 90.38 551 TRP A C 1
ATOM 4319 O O . TRP A 1 551 ? 25.020 32.753 35.717 1.00 90.38 551 TRP A O 1
ATOM 4329 N N . SER A 1 552 ? 24.689 34.663 34.583 1.00 90.69 552 SER A N 1
ATOM 4330 C CA . SER A 1 552 ? 23.871 35.308 35.617 1.00 90.69 552 SER A CA 1
ATOM 4331 C C . SER A 1 552 ? 22.622 34.489 35.956 1.00 90.69 552 SER A C 1
ATOM 4333 O O . SER A 1 552 ? 22.339 34.259 37.134 1.00 90.69 552 SER A O 1
ATOM 4335 N N . ASP A 1 553 ? 21.909 34.001 34.942 1.00 90.25 553 ASP A N 1
ATOM 4336 C CA . ASP A 1 553 ? 20.677 33.234 35.137 1.00 90.25 553 ASP A CA 1
ATOM 4337 C C . ASP A 1 553 ? 20.953 31.833 35.700 1.00 90.25 553 ASP A C 1
ATOM 4339 O O . ASP A 1 553 ? 20.210 31.355 36.560 1.00 90.25 553 ASP A O 1
ATOM 4343 N N . ALA A 1 554 ? 22.073 31.206 35.320 1.00 91.06 554 ALA A N 1
ATOM 4344 C CA . ALA A 1 554 ? 22.519 29.957 35.938 1.00 91.06 554 ALA A CA 1
ATOM 4345 C C . ALA A 1 554 ? 22.814 30.133 37.438 1.00 91.06 554 ALA A C 1
ATOM 4347 O O . ALA A 1 554 ? 22.435 29.285 38.249 1.00 91.06 554 ALA A O 1
ATOM 4348 N N . MET A 1 555 ? 23.445 31.245 37.833 1.00 93.06 555 MET A N 1
ATOM 4349 C CA . MET A 1 555 ? 23.715 31.546 39.245 1.00 93.06 555 MET A CA 1
ATOM 4350 C C . MET A 1 555 ? 22.436 31.874 40.021 1.00 93.06 555 MET A C 1
ATOM 4352 O O . MET A 1 555 ? 22.292 31.457 41.171 1.00 93.06 555 MET A O 1
ATOM 4356 N N . ALA A 1 556 ? 21.487 32.576 39.397 1.00 90.94 556 ALA A N 1
ATOM 4357 C CA . ALA A 1 556 ? 20.185 32.853 39.996 1.00 90.94 556 ALA A CA 1
ATOM 4358 C C . ALA A 1 556 ? 19.395 31.560 40.255 1.00 90.94 556 ALA A C 1
ATOM 4360 O O . ALA A 1 556 ? 18.842 31.387 41.343 1.00 90.94 556 ALA A O 1
ATOM 4361 N N . LEU A 1 557 ? 19.399 30.622 39.302 1.00 90.38 557 LEU A N 1
ATOM 4362 C CA . LEU A 1 557 ? 18.762 29.317 39.472 1.00 90.38 557 LEU A CA 1
ATOM 4363 C C . LEU A 1 557 ? 19.462 28.464 40.538 1.00 90.38 557 LEU A C 1
ATOM 4365 O O . LEU A 1 557 ? 18.792 27.842 41.359 1.00 90.38 557 LEU A O 1
ATOM 4369 N N . MET A 1 558 ? 20.797 28.479 40.589 1.00 89.25 558 MET A N 1
ATOM 4370 C CA . MET A 1 558 ? 21.555 27.782 41.634 1.00 89.25 558 MET A CA 1
ATOM 4371 C C . MET A 1 558 ? 21.225 28.321 43.035 1.00 89.25 558 MET A C 1
ATOM 4373 O O . MET A 1 558 ? 20.987 27.540 43.955 1.00 89.25 558 MET A O 1
ATOM 4377 N N . ALA A 1 559 ? 21.117 29.644 43.196 1.00 89.44 559 ALA A N 1
ATOM 4378 C CA . ALA A 1 559 ? 20.698 30.257 44.456 1.00 89.44 559 ALA A CA 1
ATOM 4379 C C . ALA A 1 559 ? 19.243 29.908 44.828 1.00 89.44 559 ALA A C 1
ATOM 4381 O O . ALA A 1 559 ? 18.932 29.722 46.007 1.00 89.44 559 ALA A O 1
ATOM 4382 N N . LEU A 1 560 ? 18.353 29.789 43.834 1.00 89.00 560 LEU A N 1
ATOM 4383 C CA . LEU A 1 560 ? 16.976 29.330 44.036 1.00 89.00 560 LEU A CA 1
ATOM 4384 C C . LEU A 1 560 ? 16.922 27.873 44.514 1.00 89.00 560 LEU A C 1
ATOM 4386 O O . LEU A 1 560 ? 16.122 27.571 45.399 1.00 89.00 560 LEU A O 1
ATOM 4390 N N . LEU A 1 561 ? 17.776 26.989 43.991 1.00 87.50 561 LEU A N 1
ATOM 4391 C CA . LEU A 1 561 ? 17.890 25.607 44.471 1.00 87.50 561 LEU A CA 1
ATOM 4392 C C . LEU A 1 561 ? 18.409 25.546 45.910 1.00 87.50 561 LEU A C 1
ATOM 4394 O O . LEU A 1 561 ? 17.801 24.893 46.758 1.00 87.50 561 LEU A O 1
ATOM 4398 N N . ASP A 1 562 ? 19.475 26.288 46.214 1.00 85.62 562 ASP A N 1
ATOM 4399 C CA . ASP A 1 562 ? 20.073 26.327 47.555 1.00 85.62 562 ASP A CA 1
ATOM 4400 C C . ASP A 1 562 ? 19.103 26.867 48.620 1.00 85.62 562 ASP A C 1
ATOM 4402 O O . ASP A 1 562 ? 19.145 26.454 49.782 1.00 85.62 562 ASP A O 1
ATOM 4406 N N . GLY A 1 563 ? 18.191 27.761 48.225 1.00 85.19 563 GLY A N 1
ATOM 4407 C CA . GLY A 1 563 ? 17.146 28.309 49.090 1.00 85.19 563 GLY A CA 1
ATOM 4408 C C . GLY A 1 563 ? 15.949 27.382 49.340 1.00 85.19 563 GLY A C 1
ATOM 4409 O O . GLY A 1 563 ? 15.157 27.668 50.239 1.00 85.19 563 GLY A O 1
ATOM 4410 N N . ASN A 1 564 ? 15.794 26.285 48.586 1.00 84.75 564 ASN A N 1
ATOM 4411 C CA . ASN A 1 564 ? 14.600 25.432 48.608 1.00 84.75 564 ASN A CA 1
ATOM 4412 C C . ASN A 1 564 ? 14.952 23.939 48.781 1.00 84.75 564 ASN A C 1
ATOM 4414 O O . ASN A 1 564 ? 14.916 23.152 47.845 1.00 84.75 564 ASN A O 1
ATOM 4418 N N . LEU A 1 565 ? 15.215 23.509 50.020 1.00 74.19 565 LEU A N 1
ATOM 4419 C CA . LEU A 1 565 ? 15.664 22.140 50.354 1.00 74.19 565 LEU A CA 1
ATOM 4420 C C . LEU A 1 565 ? 14.570 21.042 50.309 1.00 74.19 565 LEU A C 1
ATOM 4422 O O . LEU A 1 565 ? 14.809 19.920 50.749 1.00 74.19 565 LEU A O 1
ATOM 4426 N N . GLY A 1 566 ? 13.364 21.355 49.825 1.00 76.62 566 GLY A N 1
ATOM 4427 C CA . GLY A 1 566 ? 12.192 20.461 49.825 1.00 76.62 566 GLY A CA 1
ATOM 4428 C C . GLY A 1 566 ? 11.563 20.241 48.448 1.00 76.62 566 GLY A C 1
ATOM 4429 O O . GLY A 1 566 ? 10.369 19.958 48.368 1.00 76.62 566 GLY A O 1
ATOM 4430 N N . LEU A 1 567 ? 12.330 20.444 47.376 1.00 81.94 567 LEU A N 1
ATOM 4431 C CA . LEU A 1 567 ? 11.843 20.312 46.004 1.00 81.94 567 LEU A CA 1
ATOM 4432 C C . LEU A 1 567 ? 11.559 18.852 45.633 1.00 81.94 567 LEU A C 1
ATOM 4434 O O . LEU A 1 567 ? 12.176 17.916 46.146 1.00 81.94 567 LEU A O 1
ATOM 4438 N N . HIS A 1 568 ? 10.628 18.661 44.702 1.00 82.56 568 HIS A N 1
ATOM 4439 C CA . HIS A 1 568 ? 10.371 17.357 44.113 1.00 82.56 568 HIS A CA 1
ATOM 4440 C C . HIS A 1 568 ? 11.591 16.893 43.305 1.00 82.56 568 HIS A C 1
ATOM 4442 O O . HIS A 1 568 ? 12.172 17.674 42.549 1.00 82.56 568 HIS A O 1
ATOM 4448 N N . GLY A 1 569 ? 11.954 15.610 43.413 1.00 79.50 569 GLY A N 1
ATOM 4449 C CA . GLY A 1 569 ? 13.207 15.085 42.853 1.00 79.50 569 GLY A CA 1
ATOM 4450 C C . GLY A 1 569 ? 13.378 15.325 41.349 1.00 79.50 569 GLY A C 1
ATOM 4451 O O . GLY A 1 569 ? 14.491 15.535 40.890 1.00 79.50 569 GLY A O 1
ATOM 4452 N N . ARG A 1 570 ? 12.284 15.369 40.577 1.00 75.50 570 ARG A N 1
ATOM 4453 C CA . ARG A 1 570 ? 12.341 15.646 39.128 1.00 75.50 570 ARG A CA 1
ATOM 4454 C C . ARG A 1 570 ? 12.607 17.122 38.807 1.00 75.50 570 ARG A C 1
ATOM 4456 O O . ARG A 1 570 ? 13.368 17.398 37.888 1.00 75.50 570 ARG A O 1
ATOM 4463 N N . VAL A 1 571 ? 12.026 18.045 39.580 1.00 82.12 571 VAL A N 1
ATOM 4464 C CA . VAL A 1 571 ? 12.255 19.497 39.431 1.00 82.12 571 VAL A CA 1
ATOM 4465 C C . VAL A 1 571 ? 13.693 19.834 39.818 1.00 82.12 571 VAL A C 1
ATOM 4467 O O . VAL A 1 571 ? 14.385 20.537 39.090 1.00 82.12 571 VAL A O 1
ATOM 4470 N N . ASP A 1 572 ? 14.161 19.260 40.926 1.00 83.50 572 ASP A N 1
ATOM 4471 C CA . ASP A 1 572 ? 15.546 19.376 41.383 1.00 83.50 572 ASP A CA 1
ATOM 4472 C C . ASP A 1 572 ? 16.525 18.810 40.335 1.00 83.50 572 ASP A C 1
ATOM 4474 O O . ASP A 1 572 ? 17.462 19.492 39.926 1.00 83.50 572 ASP A O 1
ATOM 4478 N N . HIS A 1 573 ? 16.264 17.607 39.807 1.00 81.12 573 HIS A N 1
ATOM 4479 C CA . HIS A 1 573 ? 17.094 16.991 38.766 1.00 81.12 573 HIS A CA 1
ATOM 4480 C C . HIS A 1 573 ? 17.184 17.829 37.482 1.00 81.12 573 HIS A C 1
ATOM 4482 O O . HIS A 1 573 ? 18.283 18.055 36.975 1.00 81.12 573 HIS A O 1
ATOM 4488 N N . SER A 1 574 ? 16.042 18.302 36.973 1.00 80.94 574 SER A N 1
ATOM 4489 C CA . SER A 1 574 ? 15.974 19.128 35.760 1.00 80.94 574 SER A CA 1
ATOM 4490 C C . SER A 1 574 ? 16.757 20.435 35.928 1.00 80.94 574 SER A C 1
ATOM 4492 O O . SER A 1 574 ? 17.615 20.772 35.111 1.00 80.94 574 SER A O 1
ATOM 4494 N N . ALA A 1 575 ? 16.575 21.114 37.065 1.00 84.81 575 ALA A N 1
ATOM 4495 C CA . ALA A 1 575 ? 17.283 22.349 37.371 1.00 84.81 575 ALA A CA 1
ATOM 4496 C C . ALA A 1 575 ? 18.806 22.167 37.446 1.00 84.81 575 ALA A C 1
ATOM 4498 O O . ALA A 1 575 ? 19.536 22.964 36.854 1.00 84.81 575 ALA A O 1
ATOM 4499 N N . TRP A 1 576 ? 19.301 21.100 38.083 1.00 85.44 576 TRP A N 1
ATOM 4500 C CA . TRP A 1 576 ? 20.736 20.784 38.079 1.00 85.44 576 TRP A CA 1
ATOM 4501 C C . TRP A 1 576 ? 21.274 20.490 36.672 1.00 85.44 576 TRP A C 1
ATOM 4503 O O . TRP A 1 576 ? 22.377 20.929 36.336 1.00 85.44 576 TRP A O 1
ATOM 4513 N N . GLY A 1 577 ? 20.493 19.803 35.833 1.00 81.62 577 GLY A N 1
ATOM 4514 C CA . GLY A 1 577 ? 20.843 19.541 34.436 1.00 81.62 577 GLY A CA 1
ATOM 4515 C C . GLY A 1 577 ? 20.987 20.823 33.612 1.00 81.62 577 GLY A C 1
ATOM 4516 O O . GLY A 1 577 ? 22.006 21.027 32.951 1.00 81.62 577 GLY A O 1
ATOM 4517 N N . HIS A 1 578 ? 20.015 21.732 33.702 1.00 86.94 578 HIS A N 1
ATOM 4518 C CA . HIS A 1 578 ? 20.036 22.991 32.949 1.00 86.94 578 HIS A CA 1
ATOM 4519 C C . HIS A 1 578 ? 21.149 23.940 33.411 1.00 86.94 578 HIS A C 1
ATOM 4521 O O . HIS A 1 578 ? 21.798 24.574 32.578 1.00 86.94 578 HIS A O 1
ATOM 4527 N N . ILE A 1 579 ? 21.450 23.977 34.715 1.00 87.12 579 ILE A N 1
ATOM 4528 C CA . ILE A 1 579 ? 22.615 24.701 35.242 1.00 87.12 579 ILE A CA 1
ATOM 4529 C C . ILE A 1 579 ? 23.912 24.143 34.640 1.00 87.12 579 ILE A C 1
ATOM 4531 O O . ILE A 1 579 ? 24.752 24.916 34.175 1.00 87.12 579 ILE A O 1
ATOM 4535 N N . SER A 1 580 ? 24.074 22.815 34.613 1.00 84.00 580 SER A N 1
ATOM 4536 C CA . SER A 1 580 ? 25.259 22.170 34.034 1.00 84.00 580 SER A CA 1
ATOM 4537 C C . SER A 1 580 ? 25.426 22.524 32.555 1.00 84.00 580 SER A C 1
ATOM 4539 O O . SER A 1 580 ? 26.514 22.925 32.142 1.00 84.00 580 SER A O 1
ATOM 4541 N N . ASN A 1 581 ? 24.346 22.450 31.772 1.00 85.25 581 ASN A N 1
ATOM 4542 C CA . ASN A 1 581 ? 24.363 22.785 30.347 1.00 85.25 581 ASN A CA 1
ATOM 4543 C C . ASN A 1 581 ? 24.735 24.257 30.108 1.00 85.25 581 ASN A C 1
ATOM 4545 O O . ASN A 1 581 ? 25.526 24.561 29.213 1.00 85.25 581 ASN A O 1
ATOM 4549 N N . ALA A 1 582 ? 24.190 25.178 30.909 1.00 86.00 582 ALA A N 1
ATOM 4550 C CA . ALA A 1 582 ? 24.501 26.603 30.815 1.00 86.00 582 ALA A CA 1
ATOM 4551 C C . ALA A 1 582 ? 25.979 26.889 31.134 1.00 86.00 582 ALA A C 1
ATOM 4553 O O . ALA A 1 582 ? 26.641 27.636 30.410 1.00 86.00 582 ALA A O 1
ATOM 4554 N N . ILE A 1 583 ? 26.526 26.253 32.174 1.00 87.81 583 ILE A N 1
ATOM 4555 C CA . ILE A 1 583 ? 27.937 26.398 32.558 1.00 87.81 583 ILE A CA 1
ATOM 4556 C C . ILE A 1 583 ? 28.861 25.793 31.499 1.00 87.81 583 ILE A C 1
ATOM 4558 O O . ILE A 1 583 ? 29.852 26.423 31.128 1.00 87.81 583 ILE A O 1
ATOM 4562 N N . GLU A 1 584 ? 28.523 24.622 30.955 1.00 84.50 584 GLU A N 1
ATOM 4563 C CA . GLU A 1 584 ? 29.262 24.010 29.848 1.00 84.50 584 GLU A CA 1
ATOM 4564 C C . GLU A 1 584 ? 29.266 24.918 28.612 1.00 84.50 584 GLU A C 1
ATOM 4566 O O . GLU A 1 584 ? 30.317 25.109 27.994 1.00 84.50 584 GLU A O 1
ATOM 4571 N N . ARG A 1 585 ? 28.120 25.529 28.276 1.00 82.75 585 ARG A N 1
ATOM 4572 C CA . ARG A 1 585 ? 27.992 26.467 27.151 1.00 82.75 585 ARG A CA 1
ATOM 4573 C C . ARG A 1 585 ? 28.884 27.695 27.324 1.00 82.75 585 ARG A C 1
ATOM 4575 O O . ARG A 1 585 ? 29.520 28.112 26.358 1.00 82.75 585 ARG A O 1
ATOM 4582 N N . VAL A 1 586 ? 28.962 28.249 28.536 1.00 86.38 586 VAL A N 1
ATOM 4583 C CA . VAL A 1 586 ? 29.856 29.375 28.851 1.00 86.38 586 VAL A CA 1
ATOM 4584 C C . VAL A 1 586 ? 31.321 28.946 28.770 1.00 86.38 586 VAL A C 1
ATOM 4586 O O . VAL A 1 586 ? 32.104 29.596 28.083 1.00 86.38 586 VAL A O 1
ATOM 4589 N N . ALA A 1 587 ? 31.693 27.835 29.410 1.00 84.62 587 ALA A N 1
ATOM 4590 C CA . ALA A 1 587 ? 33.079 27.369 29.477 1.00 84.62 587 ALA A CA 1
ATOM 4591 C C . ALA A 1 587 ? 33.636 26.897 28.121 1.00 84.62 587 ALA A C 1
ATOM 4593 O O . ALA A 1 587 ? 34.834 27.023 27.866 1.00 84.62 587 ALA A O 1
ATOM 4594 N N . SER A 1 588 ? 32.777 26.368 27.248 1.00 82.12 588 SER A N 1
ATOM 4595 C CA . SER A 1 588 ? 33.164 25.828 25.937 1.00 82.12 588 SER A CA 1
ATOM 4596 C C . SER A 1 588 ? 33.141 26.871 24.816 1.00 82.12 588 SER A C 1
ATOM 4598 O O . SER A 1 588 ? 33.513 26.558 23.682 1.00 82.12 588 SER A O 1
ATOM 4600 N N . SER A 1 589 ? 32.697 28.101 25.096 1.00 83.44 589 SER A N 1
ATOM 4601 C CA . SER A 1 589 ? 32.619 29.147 24.078 1.00 83.44 589 SER A CA 1
ATOM 4602 C C . SER A 1 589 ? 34.011 29.678 23.707 1.00 83.44 589 SER A C 1
ATOM 4604 O O . SER A 1 589 ? 34.793 30.025 24.595 1.00 83.44 589 SER A O 1
ATOM 4606 N N . PRO A 1 590 ? 34.329 29.854 22.408 1.00 81.88 590 PRO A N 1
ATOM 4607 C CA . PRO A 1 590 ? 35.586 30.471 21.981 1.00 81.88 590 PRO A CA 1
ATOM 4608 C C . PRO A 1 590 ? 35.704 31.950 22.390 1.00 81.88 590 PRO A C 1
ATOM 4610 O O . PRO A 1 590 ? 36.800 32.504 22.339 1.00 81.88 590 PRO A O 1
ATOM 4613 N N . ASN A 1 591 ? 34.596 32.582 22.799 1.00 82.69 591 ASN A N 1
ATOM 4614 C CA . ASN A 1 591 ? 34.548 33.971 23.257 1.00 82.69 591 ASN A CA 1
ATOM 4615 C C . ASN A 1 591 ? 34.634 34.104 24.788 1.00 82.69 591 ASN A C 1
ATOM 4617 O O . ASN A 1 591 ? 34.502 35.212 25.309 1.00 82.69 591 ASN A O 1
ATOM 4621 N N . TYR A 1 592 ? 34.848 33.005 25.519 1.00 84.06 592 TYR A N 1
ATOM 4622 C CA . TYR A 1 592 ? 35.054 33.051 26.963 1.00 84.06 592 TYR A CA 1
ATOM 4623 C C . TYR A 1 592 ? 36.460 33.567 27.303 1.00 84.06 592 TYR A C 1
ATOM 4625 O O . TYR A 1 592 ? 37.473 32.948 26.972 1.00 84.06 592 TYR A O 1
ATOM 4633 N N . ALA A 1 593 ? 36.515 34.703 28.001 1.00 84.06 593 ALA A N 1
ATOM 4634 C CA . ALA A 1 593 ? 37.732 35.275 28.563 1.00 84.06 593 ALA A CA 1
ATOM 4635 C C . ALA A 1 593 ? 37.554 35.444 30.088 1.00 84.06 593 ALA A C 1
ATOM 4637 O O . ALA A 1 593 ? 36.691 36.222 30.505 1.00 84.06 593 ALA A O 1
ATOM 4638 N N . PRO A 1 594 ? 38.337 34.740 30.932 1.00 85.75 594 PRO A N 1
ATOM 4639 C CA . PRO A 1 594 ? 38.141 34.763 32.381 1.00 85.75 594 PRO A CA 1
ATOM 4640 C C . PRO A 1 594 ? 38.231 36.173 32.977 1.00 85.75 594 PRO A C 1
ATOM 4642 O O . PRO A 1 594 ? 39.239 36.859 32.799 1.00 85.75 594 PRO A O 1
ATOM 4645 N N . GLY A 1 595 ? 37.192 36.591 33.707 1.00 79.62 595 GLY A N 1
ATOM 4646 C CA . GLY A 1 595 ? 37.135 37.887 34.396 1.00 79.62 595 GLY A CA 1
ATOM 4647 C C . GLY A 1 595 ? 36.936 39.112 33.489 1.00 79.62 595 GLY A C 1
ATOM 4648 O O . GLY A 1 595 ? 37.104 40.242 33.950 1.00 79.62 595 GLY A O 1
ATOM 4649 N N . VAL A 1 596 ? 36.601 38.916 32.209 1.00 81.25 596 VAL A N 1
ATOM 4650 C CA . VAL A 1 596 ? 36.387 39.987 31.217 1.00 81.25 596 VAL A CA 1
ATOM 4651 C C . VAL A 1 596 ? 34.896 40.094 30.871 1.00 81.25 596 VAL A C 1
ATOM 4653 O O . VAL A 1 596 ? 34.188 39.094 30.855 1.00 81.25 596 VAL A O 1
ATOM 4656 N N . ASP A 1 597 ? 34.399 41.309 30.616 1.00 77.81 597 ASP A N 1
ATOM 4657 C CA . ASP A 1 597 ? 33.019 41.583 30.165 1.00 77.81 597 ASP A CA 1
ATOM 4658 C C . ASP A 1 597 ? 31.895 40.997 31.054 1.00 77.81 597 ASP A C 1
ATOM 4660 O O . ASP A 1 597 ? 30.784 40.719 30.598 1.00 77.81 597 ASP A O 1
ATOM 4664 N N . GLY A 1 598 ? 32.172 40.846 32.355 1.00 77.12 598 GLY A N 1
ATOM 4665 C CA . GLY A 1 598 ? 31.229 40.306 33.342 1.00 77.12 598 GLY A CA 1
ATOM 4666 C C . GLY A 1 598 ? 31.176 38.776 33.407 1.00 77.12 598 GLY A C 1
ATOM 4667 O O . GLY A 1 598 ? 30.363 38.240 34.156 1.00 77.12 598 GLY A O 1
ATOM 4668 N N . LEU A 1 599 ? 32.042 38.081 32.662 1.00 86.12 599 LEU A N 1
ATOM 4669 C CA . LEU A 1 599 ? 32.192 36.628 32.713 1.00 86.12 599 LEU A CA 1
ATOM 4670 C C . LEU A 1 599 ? 32.990 36.189 33.952 1.00 86.12 599 LEU A C 1
ATOM 4672 O O . LEU A 1 599 ? 33.874 36.925 34.405 1.00 86.12 599 LEU A O 1
ATOM 4676 N N . PRO A 1 600 ? 32.720 34.987 34.495 1.00 87.69 600 PRO A N 1
ATOM 4677 C CA . PRO A 1 600 ? 33.399 34.499 35.691 1.00 87.69 600 PRO A CA 1
ATOM 4678 C C . PRO A 1 600 ? 34.903 34.361 35.460 1.00 87.69 600 PRO A C 1
ATOM 4680 O O . PRO A 1 600 ? 35.351 33.922 34.394 1.00 87.69 600 PRO A O 1
ATOM 4683 N N . ASP A 1 601 ? 35.694 34.702 36.475 1.00 91.00 601 ASP A N 1
ATOM 4684 C CA . ASP A 1 601 ? 37.092 34.289 36.523 1.00 91.00 601 ASP A CA 1
ATOM 4685 C C . ASP A 1 601 ? 37.207 32.775 36.782 1.00 91.00 601 ASP A C 1
ATOM 4687 O O . ASP A 1 601 ? 36.223 32.076 37.044 1.00 91.00 601 ASP A O 1
ATOM 4691 N N . LEU A 1 602 ? 38.425 32.243 36.661 1.00 87.25 602 LEU A N 1
ATOM 4692 C CA . LEU A 1 602 ? 38.657 30.808 36.830 1.00 87.25 602 LEU A CA 1
ATOM 4693 C C . LEU A 1 602 ? 38.354 30.338 38.258 1.00 87.25 602 LEU A C 1
ATOM 4695 O O . LEU A 1 602 ? 37.894 29.216 38.436 1.00 87.25 602 LEU A O 1
ATOM 4699 N N . GLU A 1 603 ? 38.583 31.183 39.264 1.00 87.75 603 GLU A N 1
ATOM 4700 C CA . GLU A 1 603 ? 38.303 30.851 40.664 1.00 87.75 603 GLU A CA 1
ATOM 4701 C C . GLU A 1 603 ? 36.796 30.675 40.896 1.00 87.75 603 GLU A C 1
ATOM 4703 O O . GLU A 1 603 ? 36.364 29.664 41.449 1.00 87.75 603 GLU A O 1
ATOM 4708 N N . THR A 1 604 ? 35.989 31.598 40.374 1.00 88.69 604 THR A N 1
ATOM 4709 C CA . THR A 1 604 ? 34.524 31.547 40.425 1.00 88.69 604 THR A CA 1
ATOM 4710 C C . THR A 1 604 ? 33.986 30.350 39.642 1.00 88.69 604 THR A C 1
ATOM 4712 O O . THR A 1 604 ? 33.101 29.646 40.126 1.00 88.69 604 THR A O 1
ATOM 4715 N N . MET A 1 605 ? 34.541 30.071 38.458 1.00 87.06 605 MET A N 1
ATOM 4716 C CA . MET A 1 605 ? 34.154 28.907 37.656 1.00 87.06 605 MET A CA 1
ATOM 4717 C C . MET A 1 605 ? 34.425 27.593 38.403 1.00 87.06 605 MET A C 1
ATOM 4719 O O . MET A 1 605 ? 33.556 26.724 38.457 1.00 87.06 605 MET A O 1
ATOM 4723 N N . PHE A 1 606 ? 35.598 27.448 39.028 1.00 85.12 606 PHE A N 1
ATOM 4724 C CA . PHE A 1 606 ? 35.919 26.246 39.799 1.00 85.12 606 PHE A CA 1
ATOM 4725 C C . PHE A 1 606 ? 35.055 26.102 41.054 1.00 85.12 606 PHE A C 1
ATOM 4727 O O . PHE A 1 606 ? 34.585 25.001 41.321 1.00 85.12 606 PHE A O 1
ATOM 4734 N N . ALA A 1 607 ? 34.753 27.192 41.766 1.00 86.81 607 ALA A N 1
ATOM 4735 C CA . ALA A 1 607 ? 33.851 27.148 42.919 1.00 86.81 607 ALA A CA 1
ATOM 4736 C C . ALA A 1 607 ? 32.439 26.656 42.542 1.00 86.81 607 ALA A C 1
ATOM 4738 O O . ALA A 1 607 ? 31.810 25.899 43.283 1.00 86.81 607 ALA A O 1
ATOM 4739 N N . VAL A 1 608 ? 31.951 27.047 41.363 1.00 86.69 608 VAL A N 1
ATOM 4740 C CA . VAL A 1 608 ? 30.663 26.594 40.823 1.00 86.69 608 VAL A CA 1
ATOM 4741 C C . VAL A 1 608 ? 30.711 25.121 40.405 1.00 86.69 608 VAL A C 1
ATOM 4743 O O . VAL A 1 608 ? 29.774 24.376 40.692 1.00 86.69 608 VAL A O 1
ATOM 4746 N N . LEU A 1 609 ? 31.800 24.667 39.776 1.00 83.75 609 LEU A N 1
ATOM 4747 C CA . LEU A 1 609 ? 31.993 23.250 39.440 1.00 83.75 609 LEU A CA 1
ATOM 4748 C C . LEU A 1 609 ? 32.086 22.373 40.698 1.00 83.75 609 LEU A C 1
ATOM 4750 O O . LEU A 1 609 ? 31.489 21.296 40.738 1.00 83.75 609 LEU A O 1
ATOM 4754 N N . ASP A 1 610 ? 32.748 22.853 41.752 1.00 83.69 610 ASP A N 1
ATOM 4755 C CA . ASP A 1 610 ? 32.772 22.188 43.056 1.00 83.69 610 ASP A CA 1
ATOM 4756 C C . ASP A 1 610 ? 31.359 22.106 43.653 1.00 83.69 610 ASP A C 1
ATOM 4758 O O . ASP A 1 610 ? 30.938 21.040 44.114 1.00 83.69 610 ASP A O 1
ATOM 4762 N N . ARG A 1 611 ? 30.567 23.185 43.567 1.00 84.06 611 ARG A N 1
ATOM 4763 C CA . ARG A 1 611 ? 29.159 23.166 43.993 1.00 84.06 611 ARG A CA 1
ATOM 4764 C C . ARG A 1 611 ? 28.330 22.170 43.181 1.00 84.06 611 ARG A C 1
ATOM 4766 O O . ARG A 1 611 ? 27.559 21.427 43.789 1.00 84.06 611 ARG A O 1
ATOM 4773 N N . LEU A 1 612 ? 28.512 22.089 41.864 1.00 82.12 612 LEU A N 1
ATOM 4774 C CA . LEU A 1 612 ? 27.841 21.094 41.018 1.00 82.12 612 LEU A CA 1
ATOM 4775 C C . LEU A 1 612 ? 28.226 19.661 41.392 1.00 82.12 612 LEU A C 1
ATOM 4777 O O . LEU A 1 612 ? 27.360 18.790 41.456 1.00 82.12 612 LEU A O 1
ATOM 4781 N N . SER A 1 613 ? 29.502 19.428 41.709 1.00 78.06 613 SER A N 1
ATOM 4782 C CA . SER A 1 613 ? 29.997 18.114 42.138 1.00 78.06 613 SER A CA 1
ATOM 4783 C C . SER A 1 613 ? 29.393 17.647 43.468 1.00 78.06 613 SER A C 1
ATOM 4785 O O . SER A 1 613 ? 29.307 16.450 43.726 1.00 78.06 613 SER A O 1
ATOM 4787 N N . SER A 1 614 ? 28.941 18.591 44.298 1.00 78.88 614 SER A N 1
ATOM 4788 C CA . SER A 1 614 ? 28.224 18.313 45.547 1.00 78.88 614 SER A CA 1
ATOM 4789 C C . SER A 1 614 ? 26.714 18.103 45.366 1.00 78.88 614 SER A C 1
ATOM 4791 O O . SER A 1 614 ? 26.010 17.863 46.349 1.00 78.88 614 SER A O 1
ATOM 4793 N N . SER A 1 615 ? 26.192 18.205 44.136 1.00 76.12 615 SER A N 1
ATOM 4794 C CA . SER A 1 615 ? 24.800 17.855 43.838 1.00 76.12 615 SER A CA 1
ATOM 4795 C C . SER A 1 615 ? 24.586 16.336 43.927 1.00 76.12 615 SER A C 1
ATOM 4797 O O . SER A 1 615 ? 25.522 15.543 43.833 1.00 76.12 615 SER A O 1
ATOM 4799 N N . ARG A 1 616 ? 23.333 15.903 44.114 1.00 73.50 616 ARG A N 1
ATOM 4800 C CA . ARG A 1 616 ? 22.976 14.472 44.164 1.00 73.50 616 ARG A CA 1
ATOM 4801 C C . ARG A 1 616 ? 23.053 13.795 42.782 1.00 73.50 616 ARG A C 1
ATOM 4803 O O . ARG A 1 616 ? 22.853 12.584 42.690 1.00 73.50 616 ARG A O 1
ATOM 4810 N N . TYR A 1 617 ? 23.324 14.559 41.722 1.00 73.75 617 TYR A N 1
ATOM 4811 C CA . TYR A 1 617 ? 23.267 14.106 40.339 1.00 73.75 617 TYR A CA 1
ATOM 4812 C C . TYR A 1 617 ? 24.635 14.209 39.642 1.00 73.75 617 TYR A C 1
ATOM 4814 O O . TYR A 1 617 ? 25.385 15.149 39.890 1.00 73.75 617 TYR A O 1
ATOM 4822 N N . PRO A 1 618 ? 24.962 13.278 38.730 1.00 58.44 618 PRO A N 1
ATOM 4823 C CA . PRO A 1 618 ? 24.190 12.083 38.395 1.00 58.44 618 PRO A CA 1
ATOM 4824 C C . PRO A 1 618 ? 24.172 11.085 39.563 1.00 58.44 618 PRO A C 1
ATOM 4826 O O . PRO A 1 618 ? 25.150 10.962 40.298 1.00 58.44 618 PRO A O 1
ATOM 4829 N N . GLU A 1 619 ? 23.055 10.373 39.741 1.00 62.53 619 GLU A N 1
ATOM 4830 C CA . GLU A 1 619 ? 22.952 9.350 40.784 1.00 62.53 619 GLU A CA 1
ATOM 4831 C C . GLU A 1 619 ? 24.081 8.329 40.592 1.00 62.53 619 GLU A C 1
ATOM 4833 O O . GLU A 1 619 ? 24.270 7.790 39.495 1.00 62.53 619 GLU A O 1
ATOM 4838 N N . THR A 1 620 ? 24.856 8.047 41.642 1.00 53.38 620 THR A N 1
ATOM 4839 C CA . THR A 1 620 ? 25.822 6.948 41.583 1.00 53.38 620 THR A CA 1
ATOM 4840 C C . THR A 1 620 ? 25.047 5.679 41.277 1.00 53.38 620 THR A C 1
ATOM 4842 O O . THR A 1 620 ? 24.200 5.292 42.079 1.00 53.38 620 THR A O 1
ATOM 4845 N N . ARG A 1 621 ? 25.319 5.050 40.123 1.00 39.41 621 ARG A N 1
ATOM 4846 C CA . ARG A 1 621 ? 24.770 3.737 39.757 1.00 39.41 621 ARG A CA 1
ATOM 4847 C C . ARG A 1 621 ? 25.035 2.773 40.910 1.00 39.41 621 ARG A C 1
ATOM 4849 O O . ARG A 1 621 ? 26.122 2.208 41.008 1.00 39.41 621 ARG A O 1
ATOM 4856 N N . GLU A 1 622 ? 24.047 2.578 41.775 1.00 40.00 622 GLU A N 1
ATOM 4857 C CA . GLU A 1 622 ? 24.038 1.438 42.669 1.00 40.00 622 GLU A CA 1
ATOM 4858 C C . GLU A 1 622 ? 24.006 0.209 41.766 1.00 40.00 622 GLU A C 1
ATOM 4860 O O . GLU A 1 622 ? 23.038 -0.040 41.045 1.00 40.00 622 GLU A O 1
ATOM 4865 N N . THR A 1 623 ? 25.105 -0.541 41.763 1.00 43.81 623 THR A N 1
ATOM 4866 C CA . THR A 1 623 ? 25.142 -1.928 41.316 1.00 43.81 623 THR A CA 1
ATOM 4867 C C . THR A 1 623 ? 24.117 -2.711 42.132 1.00 43.81 623 THR A C 1
ATOM 4869 O O . THR A 1 623 ? 24.437 -3.244 43.193 1.00 43.81 623 THR A O 1
ATOM 4872 N N . LYS A 1 624 ? 22.869 -2.739 41.663 1.00 33.19 624 LYS A N 1
ATOM 4873 C CA . LYS A 1 624 ? 21.844 -3.661 42.139 1.00 33.19 624 LYS A CA 1
ATOM 4874 C C . LYS A 1 624 ? 22.030 -4.975 41.390 1.00 33.19 624 LYS A C 1
ATOM 4876 O O . LYS A 1 624 ? 21.849 -5.027 40.173 1.00 33.19 624 LYS A O 1
ATOM 4881 N N . GLY A 1 625 ? 22.515 -5.972 42.130 1.00 33.91 625 GLY A N 1
ATOM 4882 C CA . GLY A 1 625 ? 22.451 -7.382 41.755 1.00 33.91 625 GLY A CA 1
ATOM 4883 C C . GLY A 1 625 ? 21.102 -8.003 42.071 1.00 33.91 625 GLY A C 1
ATOM 4884 O O . GLY A 1 625 ? 20.221 -7.281 42.595 1.00 33.91 625 GLY A O 1
#

Secondary structure (DSSP, 8-state):
-HHHHHHHHHHHHHHHSPTT-HHHHHHHHHHHHSSS--HHHHHHHHHHHHHH--SGGGGHHHHHHHHH-TT-HHHHHHHHHHHHHHHHHHHHHT---HHHHHHHHHHHHHHHHTT-GGGHHHHHHHHHHHHHHS-TTSHHHHHHHHHHHHHHHHHHHHSSS--HHHHHHHHHHHHHTGGGSHHHHHHHHGGGGSTTHHHHHHHHHHHHHHHTHHHHHHH-HHHHHHHHHHHHS-------EEETTSS--SSS--EEEHHHHHHHHHHHHHHHHHHHHHH-HHHHHHHHHHHHHHHHHHH-SSPPPPPEEEE-SS-EEEE-S----SS-TTS--TTS---TT-HHHHHHHHHHHS-HHHHHHHHHHHTSSEE-HHHHHHHHHHHHH-HHHHHHHHHHHHTSSHHHHSTTTHHHHHHHHHHHGGGS-HHHHHHHHHHHT-GGG--SHHHHHHHHHHHHHHHHHS-GGG-S-HHHHHHHHHHHHTT-------SS--------HHHHHHHHHHHTT---SSSHHHHHHHHHHHHHHHHHHS-TT--HHHHHHHHHHHHHHHHHHHT-TT--HHHHHHHHHHHHHHHHHHHT-TT--TTSTTPPPHHHHHHHHHHHHTSS-SPP-----

pLDDT: mean 85.58, std 13.38, range [29.78, 98.69]